Protein AF-0000000079571556 (afdb_homodimer)

Sequence (554 aa):
MAAPRAAAVAEPDAEKRMASETHAAIRELTRHRKQGSAADARVLGGRAALERLLTEDLPDRELRVRKITDLNELGDYIAKVGERAKHEFLSLHSSAVPTREMLQSSAVADLKLLERGVHLRVVYPTSFASIDYVRSYVAEQAQHGATYRFADAVPYRIIVADGTHAIVPIVAAKKALGALVTSEPVLVRPLRHLAHSMLRRGVDHDAIDPANPHNGPTEMELKVIRVMALGLTDDVAAKRLAVSERTFRRYVSSVMERLQAVSRFQAGVRAVERGWLMAAPRAAAVAEPDAEKRMASETHAAIRELTRHRKQGSAADARVLGGRAALERLLTEDLPDRELRVRKITDLNELGDYIAKVGERAKHEFLSLHSSAVPTREMLQSSAVADLKLLERGVHLRVVYPTSFASIDYVRSYVAEQAQHGATYRFADAVPYRIIVADGTHAIVPIVAAKKALGALVTSEPVLVRPLRHLAHSMLRRGVDHDAIDPANPHNGPTEMELKVIRVMALGLTDDVAAKRLAVSERTFRRYVSSVMERLQAVSRFQAGVRAVERGWL

Secondary structure (DSSP, 8-state):
-----------THHHHHHHHHHHHHHHHHHHHHHHHHHHHHHHHHHHHHHHHHT-SS----S--EEEE--HHHHHHHHHHHHHH--SEEEEE--SSPPPHHHHHHHHHHHHHHHHTT-EEEEEEEGGGGG-HHHHHHHHHHHHTT-EEEEES-----EEEETTTEEEEEEEETTEEEEEEEE--HHHHHHHHHHHHHHHHHSEETTTS-TTSTT-PPPHHHHHHHHHHHTT--HHHHHHHTTS-HHHHHHHHHHHHHHTT-SSHHHHHHHHHHTT--/-----------THHHHHHHHHHHHHHHHHHHHHHHHHHHHHHHHHHHHHHHHHT-SS----S--EEEE--HHHHHHHHHHHHHH--SEEEEE--SSPPPHHHHHHHHHHHHHHHHTT-EEEEEEEGGGGG-HHHHHHHHHHHHTT-EEEEES-----EEEETTTEEEEEEEETTEEEEEEEE--HHHHHHHHHHHHHHHHHSEETTTS-TTSTT-PPPHHHHHHHHHHHTT--HHHHHHHTTS-HHHHHHHHHHHHHHTT-SSHHHHHHHHHHTT--

Solvent-accessible surface area (backbone atoms only — not comparable to full-atom values): 28433 Å² total; per-residue (Å²): 138,83,78,82,81,79,78,78,75,79,63,71,64,55,59,53,48,50,48,49,49,45,48,49,46,46,46,50,45,49,47,49,46,53,51,45,47,48,49,48,47,36,36,41,18,46,20,49,49,45,44,62,29,22,65,48,68,87,64,82,84,70,74,48,64,44,72,38,58,50,49,62,60,41,24,50,48,53,50,52,51,53,71,65,42,64,51,29,42,38,35,39,33,33,91,71,78,77,48,73,64,32,50,57,30,43,45,59,58,52,49,55,37,37,74,70,61,23,46,38,36,38,31,37,31,19,71,50,45,54,36,64,70,54,40,53,50,52,53,54,45,37,74,67,63,35,44,48,20,31,21,80,79,36,92,48,47,39,35,33,34,57,68,48,34,28,39,34,54,35,68,40,86,67,4,27,49,27,26,42,36,31,55,39,60,75,58,21,46,58,52,45,49,47,51,49,52,46,45,68,30,22,41,47,64,86,72,55,46,44,92,48,39,64,64,55,71,48,73,67,45,42,51,51,51,53,44,40,53,72,26,51,52,66,63,62,40,11,56,74,70,72,44,51,51,69,58,38,51,51,51,50,52,50,46,26,56,75,59,69,29,80,31,53,27,16,29,20,33,43,33,38,42,58,60,73,89,135,82,78,80,82,79,78,81,73,78,64,69,63,55,61,51,50,50,49,48,50,48,48,49,48,46,47,49,46,48,46,49,46,51,51,44,45,49,48,47,48,33,37,41,21,49,18,48,52,45,44,64,26,21,62,50,72,85,65,81,82,68,73,49,63,45,72,37,57,50,48,63,60,41,20,49,48,54,50,52,49,55,69,66,42,62,54,29,40,39,35,38,33,32,91,71,77,77,49,73,66,30,51,58,26,42,45,60,61,52,49,53,37,37,75,70,61,22,45,40,36,39,31,37,31,18,72,50,44,54,37,65,71,53,40,51,52,51,53,54,44,38,74,67,62,36,44,50,20,32,22,81,81,35,90,48,47,39,36,32,34,54,68,48,35,27,39,34,54,35,68,39,86,68,3,25,45,28,25,42,38,33,55,39,59,76,57,22,47,57,53,45,50,46,52,49,51,47,47,67,31,21,40,47,65,87,71,56,46,45,92,46,39,65,64,55,71,48,72,66,47,42,52,52,51,53,43,39,56,70,26,50,52,65,63,60,42,12,56,74,70,72,45,50,52,68,56,39,52,50,50,50,50,52,46,27,58,74,60,71,29,81,30,53,26,18,29,20,33,43,34,40,43,57,60,74,90

Structure (mmCIF, N/CA/C/O backbone):
data_AF-0000000079571556-model_v1
#
loop_
_entity.id
_entity.type
_entity.pdbx_description
1 polymer 'HTH luxR-type domain-containing protein'
#
loop_
_atom_site.group_PDB
_atom_site.id
_atom_site.type_symbol
_atom_site.label_atom_id
_atom_site.label_alt_id
_atom_site.label_comp_id
_atom_site.label_asym_id
_atom_site.label_entity_id
_atom_site.label_seq_id
_atom_site.pdbx_PDB_ins_code
_atom_site.Cartn_x
_atom_site.Cartn_y
_atom_site.Cartn_z
_atom_site.occupancy
_atom_site.B_iso_or_equiv
_atom_site.auth_seq_id
_atom_site.auth_comp_id
_atom_site.auth_asym_id
_atom_site.auth_atom_id
_atom_site.pdbx_PDB_model_num
ATOM 1 N N . MET A 1 1 ? -42.375 33.625 81.875 1 28.88 1 MET A N 1
ATOM 2 C CA . MET A 1 1 ? -42.406 34.375 80.625 1 28.88 1 MET A CA 1
ATOM 3 C C . MET A 1 1 ? -41.094 34.188 79.875 1 28.88 1 MET A C 1
ATOM 5 O O . MET A 1 1 ? -40.031 34.25 80.438 1 28.88 1 MET A O 1
ATOM 9 N N . ALA A 1 2 ? -41.281 33.75 78.5 1 34 2 ALA A N 1
ATOM 10 C CA . ALA A 1 2 ? -40.5 33.156 77.438 1 34 2 ALA A CA 1
ATOM 11 C C . ALA A 1 2 ? -39.531 34.156 76.812 1 34 2 ALA A C 1
ATOM 13 O O . ALA A 1 2 ? -39.906 35.281 76.5 1 34 2 ALA A O 1
ATOM 14 N N . ALA A 1 3 ? -38.25 34 77.062 1 39.69 3 ALA A N 1
ATOM 15 C CA . ALA A 1 3 ? -37.125 34.844 76.688 1 39.69 3 ALA A CA 1
ATOM 16 C C . ALA A 1 3 ? -37.062 35 75.188 1 39.69 3 ALA A C 1
ATOM 18 O O . ALA A 1 3 ? -37.219 34.031 74.438 1 39.69 3 ALA A O 1
ATOM 19 N N . PRO A 1 4 ? -37.281 36.188 74.625 1 33.31 4 PRO A N 1
ATOM 20 C CA . PRO A 1 4 ? -37.344 36.5 73.188 1 33.31 4 PRO A CA 1
ATOM 21 C C . PRO A 1 4 ? -36.094 36.031 72.438 1 33.31 4 PRO A C 1
ATOM 23 O O . PRO A 1 4 ? -35 36.125 72.938 1 33.31 4 PRO A O 1
ATOM 26 N N . ARG A 1 5 ? -36.25 35.094 71.5 1 34.09 5 ARG A N 1
ATOM 27 C CA . ARG A 1 5 ? -35.281 34.438 70.562 1 34.09 5 ARG A CA 1
ATOM 28 C C . ARG A 1 5 ? -34.656 35.438 69.625 1 34.09 5 ARG A C 1
ATOM 30 O O . ARG A 1 5 ? -35.375 36.125 68.875 1 34.09 5 ARG A O 1
ATOM 37 N N . ALA A 1 6 ? -33.469 35.969 69.938 1 37.44 6 ALA A N 1
ATOM 38 C CA . ALA A 1 6 ? -32.656 36.938 69.188 1 37.44 6 ALA A CA 1
ATOM 39 C C . ALA A 1 6 ? -32.562 36.531 67.75 1 37.44 6 ALA A C 1
ATOM 41 O O . ALA A 1 6 ? -32.344 35.375 67.438 1 37.44 6 ALA A O 1
ATOM 42 N N . ALA A 1 7 ? -33.094 37.25 66.812 1 32.81 7 ALA A N 1
ATOM 43 C CA . ALA A 1 7 ? -33.094 37.25 65.375 1 32.81 7 ALA A CA 1
ATOM 44 C C . ALA A 1 7 ? -31.688 37.188 64.812 1 32.81 7 ALA A C 1
ATOM 46 O O . ALA A 1 7 ? -30.844 38.031 65.125 1 32.81 7 ALA A O 1
ATOM 47 N N . ALA A 1 8 ? -31.188 36 64.5 1 34.09 8 ALA A N 1
ATOM 48 C CA . ALA A 1 8 ? -29.922 35.688 63.812 1 34.09 8 ALA A CA 1
ATOM 49 C C . ALA A 1 8 ? -29.766 36.469 62.531 1 34.09 8 ALA A C 1
ATOM 51 O O . ALA A 1 8 ? -30.562 36.344 61.594 1 34.09 8 ALA A O 1
ATOM 52 N N . VAL A 1 9 ? -29.234 37.656 62.625 1 32.78 9 VAL A N 1
ATOM 53 C CA . VAL A 1 9 ? -28.875 38.531 61.5 1 32.78 9 VAL A CA 1
ATOM 54 C C . VAL A 1 9 ? -28.062 37.75 60.469 1 32.78 9 VAL A C 1
ATOM 56 O O . VAL A 1 9 ? -27.062 37.125 60.812 1 32.78 9 VAL A O 1
ATOM 59 N N . ALA A 1 10 ? -28.719 37.406 59.438 1 38.25 10 ALA A N 1
ATOM 60 C CA . ALA A 1 10 ? -28.234 36.75 58.219 1 38.25 10 ALA A CA 1
ATOM 61 C C . ALA A 1 10 ? -26.984 37.469 57.688 1 38.25 10 ALA A C 1
ATOM 63 O O . ALA A 1 10 ? -27 38.688 57.5 1 38.25 10 ALA A O 1
ATOM 64 N N . GLU A 1 11 ? -25.844 37 58.031 1 41.72 11 GLU A N 1
ATOM 65 C CA . GLU A 1 11 ? -24.516 37.562 57.75 1 41.72 11 GLU A CA 1
ATOM 66 C C . GLU A 1 11 ? -24.344 37.844 56.25 1 41.72 11 GLU A C 1
ATOM 68 O O . GLU A 1 11 ? -24.641 36.969 55.406 1 41.72 11 GLU A O 1
ATOM 73 N N . PRO A 1 12 ? -24.062 39.031 55.844 1 48.22 12 PRO A N 1
ATOM 74 C CA . PRO A 1 12 ? -23.75 39.562 54.5 1 48.22 12 PRO A CA 1
ATOM 75 C C . PRO A 1 12 ? -22.672 38.75 53.781 1 48.22 12 PRO A C 1
ATOM 77 O O . PRO A 1 12 ? -22.562 38.812 52.562 1 48.22 12 PRO A O 1
ATOM 80 N N . ASP A 1 13 ? -22.031 37.906 54.562 1 48.12 13 ASP A N 1
ATOM 81 C CA . ASP A 1 13 ? -20.906 37.219 53.938 1 48.12 13 ASP A CA 1
ATOM 82 C C . ASP A 1 13 ? -21.375 36.094 53.031 1 48.12 13 ASP A C 1
ATOM 84 O O . ASP A 1 13 ? -20.594 35.562 52.25 1 48.12 13 ASP A O 1
ATOM 88 N N . ALA A 1 14 ? -22.625 35.625 53.188 1 52.16 14 ALA A N 1
ATOM 89 C CA . ALA A 1 14 ? -23.078 34.531 52.312 1 52.16 14 ALA A CA 1
ATOM 90 C C . ALA A 1 14 ? -23.359 35.031 50.906 1 52.16 14 ALA A C 1
ATOM 92 O O . ALA A 1 14 ? -23.078 34.344 49.938 1 52.16 14 ALA A O 1
ATOM 93 N N . GLU A 1 15 ? -23.797 36.312 50.906 1 43.84 15 GLU A N 1
ATOM 94 C CA . GLU A 1 15 ? -24.094 36.844 49.594 1 43.84 15 GLU A CA 1
ATOM 95 C C . GLU A 1 15 ? -22.812 37.031 48.781 1 43.84 15 GLU A C 1
ATOM 97 O O . GLU A 1 15 ? -22.797 36.781 47.562 1 43.84 15 GLU A O 1
ATOM 102 N N . LYS A 1 16 ? -21.781 37.375 49.438 1 53.81 16 LYS A N 1
ATOM 103 C CA . LYS A 1 16 ? -20.531 37.562 48.688 1 53.81 16 LYS A CA 1
ATOM 104 C C . LYS A 1 16 ? -19.938 36.219 48.281 1 53.81 16 LYS A C 1
ATOM 106 O O . LYS A 1 16 ? -19.359 36.062 47.188 1 53.81 16 LYS A O 1
ATOM 111 N N . ARG A 1 17 ? -20.141 35.188 49.156 1 53.44 17 ARG A N 1
ATOM 112 C CA . ARG A 1 17 ? -19.641 33.875 48.781 1 53.44 17 ARG A CA 1
ATOM 113 C C . ARG A 1 17 ? -20.438 33.312 47.625 1 53.44 17 ARG A C 1
ATOM 115 O O . ARG A 1 17 ? -19.875 32.688 46.688 1 53.44 17 ARG A O 1
ATOM 122 N N . MET A 1 18 ? -21.75 33.656 47.625 1 48.78 18 MET A N 1
ATOM 123 C CA . MET A 1 18 ? -22.531 33.156 46.5 1 48.78 18 MET A CA 1
ATOM 124 C C . MET A 1 18 ? -22.172 33.906 45.219 1 48.78 18 MET A C 1
ATOM 126 O O . MET A 1 18 ? -22.062 33.281 44.156 1 48.78 18 MET A O 1
ATOM 130 N N . ALA A 1 19 ? -21.844 35.25 45.375 1 50.75 19 ALA A N 1
ATOM 131 C CA . ALA A 1 19 ? -21.422 35.969 44.188 1 50.75 19 ALA A CA 1
ATOM 132 C C . ALA A 1 19 ? -20.047 35.5 43.719 1 50.75 19 ALA A C 1
ATOM 134 O O . ALA A 1 19 ? -19.828 35.344 42.5 1 50.75 19 ALA A O 1
ATOM 135 N N . SER A 1 20 ? -19.188 35.219 44.688 1 52.12 20 SER A N 1
ATOM 136 C CA . SER A 1 20 ? -17.891 34.719 44.281 1 52.12 20 SER A CA 1
ATOM 137 C C . SER A 1 20 ? -18.016 33.312 43.688 1 52.12 20 SER A C 1
ATOM 139 O O . SER A 1 20 ? -17.375 33 42.688 1 52.12 20 SER A O 1
ATOM 141 N N . GLU A 1 21 ? -18.891 32.531 44.312 1 49.78 21 GLU A N 1
ATOM 142 C CA . GLU A 1 21 ? -19.078 31.203 43.75 1 49.78 21 GLU A CA 1
ATOM 143 C C . GLU A 1 21 ? -19.812 31.281 42.406 1 49.78 21 GLU A C 1
ATOM 145 O O . GLU A 1 21 ? -19.516 30.516 41.469 1 49.78 21 GLU A O 1
ATOM 150 N N . THR A 1 22 ? -20.703 32.312 42.281 1 44.66 22 THR A N 1
ATOM 151 C CA . THR A 1 22 ? -21.328 32.469 41 1 44.66 22 THR A CA 1
ATOM 152 C C . THR A 1 22 ? -20.328 33 39.969 1 44.66 22 THR A C 1
ATOM 154 O O . THR A 1 22 ? -20.297 32.531 38.812 1 44.66 22 THR A O 1
ATOM 157 N N . HIS A 1 23 ? -19.469 34 40.438 1 46.69 23 HIS A N 1
ATOM 158 C CA . HIS A 1 23 ? -18.453 34.438 39.5 1 46.69 23 HIS A CA 1
ATOM 159 C C . HIS A 1 23 ? -17.484 33.312 39.156 1 46.69 23 HIS A C 1
ATOM 161 O O . HIS A 1 23 ? -17.047 33.156 38.031 1 46.69 23 HIS A O 1
ATOM 167 N N . ALA A 1 24 ? -17.109 32.5 40.156 1 51.03 24 ALA A N 1
ATOM 168 C CA . ALA A 1 24 ? -16.266 31.344 39.812 1 51.03 24 ALA A CA 1
ATOM 169 C C . ALA A 1 24 ? -17 30.344 38.938 1 51.03 24 ALA A C 1
ATOM 171 O O . ALA A 1 24 ? -16.422 29.781 38 1 51.03 24 ALA A O 1
ATOM 172 N N . ALA A 1 25 ? -18.281 30.172 39.188 1 46.44 25 ALA A N 1
ATOM 173 C CA . ALA A 1 25 ? -19.031 29.281 38.312 1 46.44 25 ALA A CA 1
ATOM 174 C C . ALA A 1 25 ? -19.203 29.891 36.938 1 46.44 25 ALA A C 1
ATOM 176 O O . ALA A 1 25 ? -19.094 29.188 35.906 1 46.44 25 ALA A O 1
ATOM 177 N N . ILE A 1 26 ? -19.453 31.219 36.844 1 46.19 26 ILE A N 1
ATOM 178 C CA . ILE A 1 26 ? -19.531 31.859 35.531 1 46.19 26 ILE A CA 1
ATOM 179 C C . ILE A 1 26 ? -18.156 31.828 34.875 1 46.19 26 ILE A C 1
ATOM 181 O O . ILE A 1 26 ? -18.047 31.531 33.688 1 46.19 26 ILE A O 1
ATOM 185 N N . ARG A 1 27 ? -17.094 32.094 35.75 1 44.78 27 ARG A N 1
ATOM 186 C CA . ARG A 1 27 ? -15.781 31.969 35.125 1 44.78 27 ARG A CA 1
ATOM 187 C C . ARG A 1 27 ? -15.531 30.531 34.688 1 44.78 27 ARG A C 1
ATOM 189 O O . ARG A 1 27 ? -14.945 30.297 33.625 1 44.78 27 ARG A O 1
ATOM 196 N N . GLU A 1 28 ? -15.953 29.609 35.531 1 46.34 28 GLU A N 1
ATOM 197 C CA . GLU A 1 28 ? -15.812 28.219 35.094 1 46.34 28 GLU A CA 1
ATOM 198 C C . GLU A 1 28 ? -16.734 27.922 33.906 1 46.34 28 GLU A C 1
ATOM 200 O O . GLU A 1 28 ? -16.328 27.219 32.969 1 46.34 28 GLU A O 1
ATOM 205 N N . LEU A 1 29 ? -17.938 28.484 33.875 1 42.47 29 LEU A N 1
ATOM 206 C CA . LEU A 1 29 ? -18.797 28.328 32.719 1 42.47 29 LEU A CA 1
ATOM 207 C C . LEU A 1 29 ? -18.266 29.109 31.516 1 42.47 29 LEU A C 1
ATOM 209 O O . LEU A 1 29 ? -18.297 28.625 30.375 1 42.47 29 LEU A O 1
ATOM 213 N N . THR A 1 30 ? -17.766 30.391 31.781 1 42.97 30 THR A N 1
ATOM 214 C CA . THR A 1 30 ? -17.109 31.109 30.688 1 42.97 30 THR A CA 1
ATOM 215 C C . THR A 1 30 ? -15.836 30.391 30.25 1 42.97 30 THR A C 1
ATOM 217 O O . THR A 1 30 ? -15.508 30.359 29.062 1 42.97 30 THR A O 1
ATOM 220 N N . ARG A 1 31 ? -15.109 29.812 31.172 1 41.75 31 ARG A N 1
ATOM 221 C CA . ARG A 1 31 ? -13.984 28.969 30.781 1 41.75 31 ARG A CA 1
ATOM 222 C C . ARG A 1 31 ? -14.461 27.719 30.047 1 41.75 31 ARG A C 1
ATOM 224 O O . ARG A 1 31 ? -13.859 27.297 29.047 1 41.75 31 ARG A O 1
ATOM 231 N N . HIS A 1 32 ? -15.492 27.094 30.469 1 41.41 32 HIS A N 1
ATOM 232 C CA . HIS A 1 32 ? -16.078 26 29.719 1 41.41 32 HIS A CA 1
ATOM 233 C C . HIS A 1 32 ? -16.625 26.484 28.375 1 41.41 32 HIS A C 1
ATOM 235 O O . HIS A 1 32 ? -16.484 25.797 27.359 1 41.41 32 HIS A O 1
ATOM 241 N N . ARG A 1 33 ? -17.312 27.641 28.312 1 40.22 33 ARG A N 1
ATOM 242 C CA . ARG A 1 33 ? -17.75 28.188 27.031 1 40.22 33 ARG A CA 1
ATOM 243 C C . ARG A 1 33 ? -16.547 28.609 26.172 1 40.22 33 ARG A C 1
ATOM 245 O O . ARG A 1 33 ? -16.547 28.406 24.969 1 40.22 33 ARG A O 1
ATOM 252 N N . LYS A 1 34 ? -15.469 29.312 26.641 1 42.22 34 LYS A N 1
ATOM 253 C CA . LYS A 1 34 ? -14.258 29.578 25.859 1 42.22 34 LYS A CA 1
ATOM 254 C C . LYS A 1 34 ? -13.555 28.266 25.484 1 42.22 34 LYS A C 1
ATOM 256 O O . LYS A 1 34 ? -12.914 28.172 24.438 1 42.22 34 LYS A O 1
ATOM 261 N N . GLN A 1 35 ? -13.562 27.281 26.359 1 40.19 35 GLN A N 1
ATOM 262 C CA . GLN A 1 35 ? -13.109 25.953 25.953 1 40.19 35 GLN A CA 1
ATOM 263 C C . GLN A 1 35 ? -14.055 25.344 24.922 1 40.19 35 GLN A C 1
ATOM 265 O O . GLN A 1 35 ? -13.617 24.625 24.031 1 40.19 35 GLN A O 1
ATOM 270 N N . GLY A 1 36 ? -15.352 25.547 24.984 1 40.97 36 GLY A N 1
ATOM 271 C CA . GLY A 1 36 ? -16.297 25.219 23.922 1 40.97 36 GLY A CA 1
ATOM 272 C C . GLY A 1 36 ? -16.047 25.984 22.641 1 40.97 36 GLY A C 1
ATOM 273 O O . GLY A 1 36 ? -16.156 25.422 21.547 1 40.97 36 GLY A O 1
ATOM 274 N N . SER A 1 37 ? -15.836 27.359 22.719 1 42.66 37 SER A N 1
ATOM 275 C CA . SER A 1 37 ? -15.523 28.156 21.531 1 42.66 37 SER A CA 1
ATOM 276 C C . SER A 1 37 ? -14.234 27.672 20.875 1 42.66 37 SER A C 1
ATOM 278 O O . SER A 1 37 ? -14.141 27.625 19.656 1 42.66 37 SER A O 1
ATOM 280 N N . ALA A 1 38 ? -13.227 27.359 21.719 1 37.88 38 ALA A N 1
ATOM 281 C CA . ALA A 1 38 ? -12.016 26.812 21.125 1 37.88 38 ALA A CA 1
ATOM 282 C C . ALA A 1 38 ? -12.273 25.422 20.547 1 37.88 38 ALA A C 1
ATOM 284 O O . ALA A 1 38 ? -11.695 25.047 19.516 1 37.88 38 ALA A O 1
ATOM 285 N N . ALA A 1 39 ? -13.094 24.641 21.203 1 38.16 39 ALA A N 1
ATOM 286 C CA . ALA A 1 39 ? -13.586 23.422 20.547 1 38.16 39 ALA A CA 1
ATOM 287 C C . ALA A 1 39 ? -14.32 23.75 19.266 1 38.16 39 ALA A C 1
ATOM 289 O O . ALA A 1 39 ? -14.156 23.078 18.25 1 38.16 39 ALA A O 1
ATOM 290 N N . ASP A 1 40 ? -15.195 24.797 19.281 1 39.44 40 ASP A N 1
ATOM 291 C CA . ASP A 1 40 ? -15.859 25.281 18.078 1 39.44 40 ASP A CA 1
ATOM 292 C C . ASP A 1 40 ? -14.844 25.781 17.062 1 39.44 40 ASP A C 1
ATOM 294 O O . ASP A 1 40 ? -14.977 25.516 15.859 1 39.44 40 ASP A O 1
ATOM 298 N N . ALA A 1 41 ? -13.852 26.594 17.469 1 38.06 41 ALA A N 1
ATOM 299 C CA . ALA A 1 41 ? -12.836 27.047 16.516 1 38.06 41 ALA A CA 1
ATOM 300 C C . ALA A 1 41 ? -12.023 25.875 15.992 1 38.06 41 ALA A C 1
ATOM 302 O O . ALA A 1 41 ? -11.609 25.859 14.828 1 38.06 41 ALA A O 1
ATOM 303 N N . ARG A 1 42 ? -11.805 24.875 16.859 1 36.22 42 ARG A N 1
ATOM 304 C CA . ARG A 1 42 ? -11.094 23.656 16.469 1 36.22 42 ARG A CA 1
ATOM 305 C C . ARG A 1 42 ? -11.883 22.859 15.445 1 36.22 42 ARG A C 1
ATOM 307 O O . ARG A 1 42 ? -11.312 22.312 14.5 1 36.22 42 ARG A O 1
ATOM 314 N N . VAL A 1 43 ? -13.211 22.688 15.672 1 36.97 43 VAL A N 1
ATOM 315 C CA . VAL A 1 43 ? -14.133 22.125 14.688 1 36.97 43 VAL A CA 1
ATOM 316 C C . VAL A 1 43 ? -14.133 22.984 13.422 1 36.97 43 VAL A C 1
ATOM 318 O O . VAL A 1 43 ? -14.086 22.453 12.312 1 36.97 43 VAL A O 1
ATOM 321 N N . LEU A 1 44 ? -14 24.328 13.523 1 38.47 44 LEU A N 1
ATOM 322 C CA . LEU A 1 44 ? -14 25.203 12.359 1 38.47 44 LEU A CA 1
ATOM 323 C C . LEU A 1 44 ? -12.703 25.062 11.57 1 38.47 44 LEU A C 1
ATOM 325 O O . LEU A 1 44 ? -12.719 25.094 10.336 1 38.47 44 LEU A O 1
ATOM 329 N N . GLY A 1 45 ? -11.57 24.984 12.266 1 35.94 45 GLY A N 1
ATOM 330 C CA . GLY A 1 45 ? -10.352 24.766 11.5 1 35.94 45 GLY A CA 1
ATOM 331 C C . GLY A 1 45 ? -10.32 23.406 10.812 1 35.94 45 GLY A C 1
ATOM 332 O O . GLY A 1 45 ? -9.852 23.297 9.672 1 35.94 45 GLY A O 1
ATOM 333 N N . GLY A 1 46 ? -10.656 22.281 11.438 1 36.28 46 GLY A N 1
ATOM 334 C CA . GLY A 1 46 ? -10.883 21.031 10.727 1 36.28 46 GLY A CA 1
ATOM 335 C C . GLY A 1 46 ? -11.883 21.156 9.594 1 36.28 46 GLY A C 1
ATOM 336 O O . GLY A 1 46 ? -11.68 20.609 8.508 1 36.28 46 GLY A O 1
ATOM 337 N N . ARG A 1 47 ? -12.984 22.016 9.914 1 33.66 47 ARG A N 1
ATOM 338 C CA . ARG A 1 47 ? -14 22.344 8.922 1 33.66 47 ARG A CA 1
ATOM 339 C C . ARG A 1 47 ? -13.43 23.234 7.82 1 33.66 47 ARG A C 1
ATOM 341 O O . ARG A 1 47 ? -13.719 23.031 6.637 1 33.66 47 ARG A O 1
ATOM 348 N N . ALA A 1 48 ? -12.727 24.281 8.18 1 35.09 48 ALA A N 1
ATOM 349 C CA . ALA A 1 48 ? -12.242 25.156 7.109 1 35.09 48 ALA A CA 1
ATOM 350 C C . ALA A 1 48 ? -11.383 24.375 6.113 1 35.09 48 ALA A C 1
ATOM 352 O O . ALA A 1 48 ? -11.5 24.578 4.902 1 35.09 48 ALA A O 1
ATOM 353 N N . ALA A 1 49 ? -10.461 23.547 6.523 1 35.03 49 ALA A N 1
ATOM 354 C CA . ALA A 1 49 ? -9.594 22.797 5.621 1 35.03 49 ALA A CA 1
ATOM 355 C C . ALA A 1 49 ? -10.391 21.781 4.809 1 35.03 49 ALA A C 1
ATOM 357 O O . ALA A 1 49 ? -10.18 21.625 3.605 1 35.03 49 ALA A O 1
ATOM 358 N N . LEU A 1 50 ? -11.312 21.078 5.469 1 36.12 50 LEU A N 1
ATOM 359 C CA . LEU A 1 50 ? -12.234 20.266 4.676 1 36.12 50 LEU A CA 1
ATOM 360 C C . LEU A 1 50 ? -13.031 21.141 3.713 1 36.12 50 LEU A C 1
ATOM 362 O O . LEU A 1 50 ? -13.289 20.734 2.576 1 36.12 50 LEU A O 1
ATOM 366 N N . GLU A 1 51 ? -13.414 22.375 4.086 1 33.72 51 GLU A N 1
ATOM 367 C CA . GLU A 1 51 ? -14.234 23.266 3.283 1 33.72 51 GLU A CA 1
ATOM 368 C C . GLU A 1 51 ? -13.523 23.656 1.988 1 33.72 51 GLU A C 1
ATOM 370 O O . GLU A 1 51 ? -14.164 23.797 0.944 1 33.72 51 GLU A O 1
ATOM 375 N N . ARG A 1 52 ? -12.273 24.062 2.1 1 34.78 52 ARG A N 1
ATOM 376 C CA . ARG A 1 52 ? -11.648 24.484 0.848 1 34.78 52 ARG A CA 1
ATOM 377 C C . ARG A 1 52 ? -11.578 23.328 -0.143 1 34.78 52 ARG A C 1
ATOM 379 O O . ARG A 1 52 ? -11.523 23.531 -1.355 1 34.78 52 ARG A O 1
ATOM 386 N N . LEU A 1 53 ? -11.352 22.188 0.367 1 35.28 53 LEU A N 1
ATOM 387 C CA . LEU A 1 53 ? -11.344 21.016 -0.491 1 35.28 53 LEU A CA 1
ATOM 388 C C . LEU A 1 53 ? -12.695 20.828 -1.167 1 35.28 53 LEU A C 1
ATOM 390 O O . LEU A 1 53 ? -12.773 20.266 -2.268 1 35.28 53 LEU A O 1
ATOM 394 N N . LEU A 1 54 ? -13.781 21.375 -0.482 1 31.75 54 LEU A N 1
ATOM 395 C CA . LEU A 1 54 ? -15.18 21.062 -0.756 1 31.75 54 LEU A CA 1
ATOM 396 C C . LEU A 1 54 ? -15.703 21.875 -1.94 1 31.75 54 LEU A C 1
ATOM 398 O O . LEU A 1 54 ? -16.891 21.828 -2.246 1 31.75 54 LEU A O 1
ATOM 402 N N . THR A 1 55 ? -15.094 22.812 -2.434 1 29.66 55 THR A N 1
ATOM 403 C CA . THR A 1 55 ? -16.031 23.672 -3.156 1 29.66 55 THR A CA 1
ATOM 404 C C . THR A 1 55 ? -16.547 22.969 -4.406 1 29.66 55 THR A C 1
ATOM 406 O O . THR A 1 55 ? -17.547 23.391 -4.984 1 29.66 55 THR A O 1
ATOM 409 N N . GLU A 1 56 ? -15.781 22.234 -5.285 1 30.2 56 GLU A N 1
ATOM 410 C CA . GLU A 1 56 ? -16.547 22.188 -6.535 1 30.2 56 GLU A CA 1
ATOM 411 C C . GLU A 1 56 ? -17.719 21.219 -6.434 1 30.2 56 GLU A C 1
ATOM 413 O O . GLU A 1 56 ? -17.969 20.656 -5.367 1 30.2 56 GLU A O 1
ATOM 418 N N . ASP A 1 57 ? -17.828 20.219 -7.625 1 34.41 57 ASP A N 1
ATOM 419 C CA . ASP A 1 57 ? -19.031 19.594 -8.172 1 34.41 57 ASP A CA 1
ATOM 420 C C . ASP A 1 57 ? -19.609 18.578 -7.195 1 34.41 57 ASP A C 1
ATOM 422 O O . ASP A 1 57 ? -18.875 17.938 -6.449 1 34.41 57 ASP A O 1
ATOM 426 N N . LEU A 1 58 ? -20.906 18.641 -6.836 1 39.06 58 LEU A N 1
ATOM 427 C CA . LEU A 1 58 ? -21.828 17.938 -5.953 1 39.06 58 LEU A CA 1
ATOM 428 C C . LEU A 1 58 ? -21.719 16.422 -6.156 1 39.06 58 LEU A C 1
ATOM 430 O O . LEU A 1 58 ? -22 15.922 -7.246 1 39.06 58 LEU A O 1
ATOM 434 N N . PRO A 1 59 ? -20.688 15.625 -5.559 1 45 59 PRO A N 1
ATOM 435 C CA . PRO A 1 59 ? -20.516 14.18 -5.754 1 45 59 PRO A CA 1
ATOM 436 C C . PRO A 1 59 ? -21.766 13.391 -5.418 1 45 59 PRO A C 1
ATOM 438 O O . PRO A 1 59 ? -22.609 13.852 -4.641 1 45 59 PRO A O 1
ATOM 441 N N . ASP A 1 60 ? -22.172 12.398 -6.277 1 52.69 60 ASP A N 1
ATOM 442 C CA . ASP A 1 60 ? -23.109 11.305 -6.086 1 52.69 60 ASP A CA 1
ATOM 443 C C . ASP A 1 60 ? -23.109 10.82 -4.637 1 52.69 60 ASP A C 1
ATOM 445 O O . ASP A 1 60 ? -22.047 10.57 -4.062 1 52.69 60 ASP A O 1
ATOM 449 N N . ARG A 1 61 ? -24.156 11.195 -3.869 1 61.44 61 ARG A N 1
ATOM 450 C CA . ARG A 1 61 ? -24.391 10.984 -2.443 1 61.44 61 ARG A CA 1
ATOM 451 C C . ARG A 1 61 ? -24.438 9.5 -2.111 1 61.44 61 ARG A C 1
ATOM 453 O O . ARG A 1 61 ? -24.359 9.117 -0.943 1 61.44 61 ARG A O 1
ATOM 460 N N . GLU A 1 62 ? -24.594 8.695 -3.156 1 78.31 62 GLU A N 1
ATOM 461 C CA . GLU A 1 62 ? -24.859 7.309 -2.789 1 78.31 62 GLU A CA 1
ATOM 462 C C . GLU A 1 62 ? -23.562 6.566 -2.471 1 78.31 62 GLU A C 1
ATOM 464 O O . GLU A 1 62 ? -22.562 6.703 -3.191 1 78.31 62 GLU A O 1
ATOM 469 N N . LEU A 1 63 ? -23.578 5.945 -1.204 1 84.19 63 LEU A N 1
ATOM 470 C CA . LEU A 1 63 ? -22.469 5.09 -0.794 1 84.19 63 LEU A CA 1
ATOM 471 C C . LEU A 1 63 ? -22.391 3.842 -1.671 1 84.19 63 LEU A C 1
ATOM 473 O O . LEU A 1 63 ? -23.359 3.07 -1.743 1 84.19 63 LEU A O 1
ATOM 477 N N . ARG A 1 64 ? -21.422 3.73 -2.408 1 90.94 64 ARG A N 1
ATOM 478 C CA . ARG A 1 64 ? -21.234 2.58 -3.285 1 90.94 64 ARG A CA 1
ATOM 479 C C . ARG A 1 64 ? -20.375 1.514 -2.609 1 90.94 64 ARG A C 1
ATOM 481 O O . ARG A 1 64 ? -19.391 1.041 -3.186 1 90.94 64 ARG A O 1
ATOM 488 N N . VAL A 1 65 ? -20.672 1.129 -1.405 1 93.69 65 VAL A N 1
ATOM 489 C CA . VAL A 1 65 ? -20.094 0.035 -0.634 1 93.69 65 VAL A CA 1
ATOM 490 C C . VAL A 1 65 ? -21.203 -0.879 -0.115 1 93.69 65 VAL A C 1
ATOM 492 O O . VAL A 1 65 ? -22.219 -0.405 0.396 1 93.69 65 VAL A O 1
ATOM 495 N N . ARG A 1 66 ? -21.031 -2.162 -0.341 1 92.5 66 ARG A N 1
ATOM 496 C CA . ARG A 1 66 ? -22 -3.146 0.135 1 92.5 66 ARG A CA 1
ATOM 497 C C . ARG A 1 66 ? -21.297 -4.34 0.774 1 92.5 66 ARG A C 1
ATOM 499 O O . ARG A 1 66 ? -20.188 -4.691 0.385 1 92.5 66 ARG A O 1
ATOM 506 N N . LYS A 1 67 ? -22 -4.797 1.746 1 91.44 67 LYS A N 1
ATOM 507 C CA . LYS A 1 67 ? -21.547 -6.051 2.352 1 91.44 67 LYS A CA 1
ATOM 508 C C . LYS A 1 67 ? -22.375 -7.23 1.839 1 91.44 67 LYS A C 1
ATOM 510 O O . LYS A 1 67 ? -23.609 -7.211 1.906 1 91.44 67 LYS A O 1
ATOM 515 N N . ILE A 1 68 ? -21.719 -8.195 1.243 1 89.25 68 ILE A N 1
ATOM 516 C CA . ILE A 1 68 ? -22.375 -9.422 0.787 1 89.25 68 ILE A CA 1
ATOM 517 C C . ILE A 1 68 ? -21.984 -10.586 1.694 1 89.25 68 ILE A C 1
ATOM 519 O O . ILE A 1 68 ? -20.812 -10.953 1.768 1 89.25 68 ILE A O 1
ATOM 523 N N . THR A 1 69 ? -22.969 -11.094 2.354 1 86.44 69 THR A N 1
ATOM 524 C CA . THR A 1 69 ? -22.656 -12.148 3.309 1 86.44 69 THR A CA 1
ATOM 525 C C . THR A 1 69 ? -23.047 -13.516 2.742 1 86.44 69 THR A C 1
ATOM 527 O O . THR A 1 69 ? -22.547 -14.547 3.211 1 86.44 69 THR A O 1
ATOM 530 N N . ASP A 1 70 ? -23.984 -13.523 1.773 1 83.5 70 ASP A N 1
ATOM 531 C CA . ASP A 1 70 ? -24.312 -14.773 1.098 1 83.5 70 ASP A CA 1
ATOM 532 C C . ASP A 1 70 ? -23.25 -15.164 0.088 1 83.5 70 ASP A C 1
ATOM 534 O O . ASP A 1 70 ? -22.984 -14.43 -0.864 1 83.5 70 ASP A O 1
ATOM 538 N N . LEU A 1 71 ? -22.688 -16.234 0.296 1 82.56 71 LEU A N 1
ATOM 539 C CA . LEU A 1 71 ? -21.531 -16.656 -0.489 1 82.56 71 LEU A CA 1
ATOM 540 C C . LEU A 1 71 ? -21.922 -16.922 -1.937 1 82.56 71 LEU A C 1
ATOM 542 O O . LEU A 1 71 ? -21.125 -16.734 -2.852 1 82.56 71 LEU A O 1
ATOM 546 N N . ASN A 1 72 ? -23.141 -17.391 -2.195 1 82.19 72 ASN A N 1
ATOM 547 C CA . ASN A 1 72 ? -23.609 -17.578 -3.564 1 82.19 72 ASN A CA 1
ATOM 548 C C . ASN A 1 72 ? -23.75 -16.234 -4.285 1 82.19 72 ASN A C 1
ATOM 550 O O . ASN A 1 72 ? -23.328 -16.094 -5.438 1 82.19 72 ASN A O 1
ATOM 554 N N . GLU A 1 73 ? -24.359 -15.359 -3.537 1 86.44 73 GLU A N 1
ATOM 555 C CA . GLU A 1 73 ? -24.453 -14.008 -4.09 1 86.44 73 GLU A CA 1
ATOM 556 C C . GLU A 1 73 ? -23.078 -13.414 -4.367 1 86.44 73 GLU A C 1
ATOM 558 O O . GLU A 1 73 ? -22.875 -12.742 -5.379 1 86.44 73 GLU A O 1
ATOM 563 N N . LEU A 1 74 ? -22.188 -13.641 -3.48 1 88.06 74 LEU A N 1
ATOM 564 C CA . LEU A 1 74 ? -20.828 -13.133 -3.645 1 88.06 74 LEU A CA 1
ATOM 565 C C . LEU A 1 74 ? -20.156 -13.742 -4.875 1 88.06 74 LEU A C 1
ATOM 567 O O . LEU A 1 74 ? -19.531 -13.039 -5.66 1 88.06 74 LEU A O 1
ATOM 571 N N . GLY A 1 75 ? -20.281 -14.992 -5.016 1 87.06 75 GLY A N 1
ATOM 572 C CA . GLY A 1 75 ? -19.766 -15.656 -6.211 1 87.06 75 GLY A CA 1
ATOM 573 C C . GLY A 1 75 ? -20.312 -15.062 -7.496 1 87.06 75 GLY A C 1
ATOM 574 O O . GLY A 1 75 ? -19.562 -14.828 -8.445 1 87.06 75 GLY A O 1
ATOM 575 N N . ASP A 1 76 ? -21.641 -14.836 -7.488 1 85.81 76 ASP A N 1
ATOM 576 C CA . ASP A 1 76 ? -22.297 -14.234 -8.648 1 85.81 76 ASP A CA 1
ATOM 577 C C . ASP A 1 76 ? -21.734 -12.844 -8.93 1 85.81 76 ASP A C 1
ATOM 579 O O . ASP A 1 76 ? -21.516 -12.469 -10.086 1 85.81 76 ASP A O 1
ATOM 583 N N . TYR A 1 77 ? -21.594 -12.219 -7.852 1 91.88 77 TYR A N 1
ATOM 584 C CA . TYR A 1 77 ? -21.062 -10.867 -7.996 1 91.88 77 TYR A CA 1
ATOM 585 C C . TYR A 1 77 ? -19.656 -10.891 -8.586 1 91.88 77 TYR A C 1
ATOM 587 O O . TYR A 1 77 ? -19.344 -10.133 -9.508 1 91.88 77 TYR A O 1
ATOM 595 N N . ILE A 1 78 ? -18.75 -11.703 -8.117 1 91.06 78 ILE A N 1
ATOM 596 C CA . ILE A 1 78 ? -17.375 -11.82 -8.602 1 91.06 78 ILE A CA 1
ATOM 597 C C . ILE A 1 78 ? -17.391 -12.195 -10.086 1 91.06 78 ILE A C 1
ATOM 599 O O . ILE A 1 78 ? -16.641 -11.617 -10.875 1 91.06 78 ILE A O 1
ATOM 603 N N . ALA A 1 79 ? -18.266 -13.125 -10.414 1 88.12 79 ALA A N 1
ATOM 604 C CA . ALA A 1 79 ? -18.375 -13.547 -11.812 1 88.12 79 ALA A CA 1
ATOM 605 C C . ALA A 1 79 ? -18.781 -12.375 -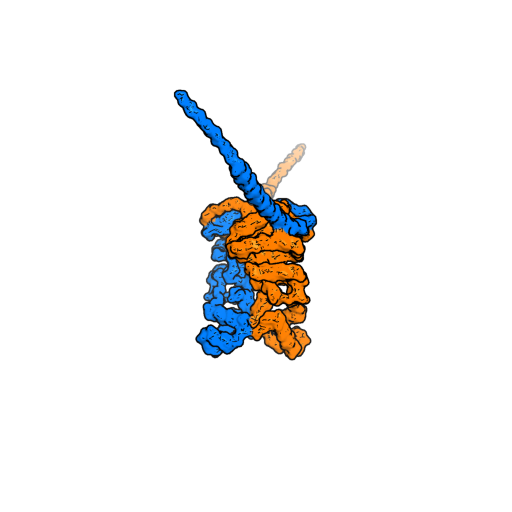12.703 1 88.12 79 ALA A C 1
ATOM 607 O O . ALA A 1 79 ? -18.203 -12.18 -13.773 1 88.12 79 ALA A O 1
ATOM 608 N N . LYS A 1 80 ? -19.75 -11.625 -12.273 1 91.56 80 LYS A N 1
ATOM 609 C CA . LYS A 1 80 ? -20.234 -10.477 -13.039 1 91.56 80 LYS A CA 1
ATOM 610 C C . LYS A 1 80 ? -19.141 -9.438 -13.227 1 91.56 80 LYS A C 1
ATOM 612 O O . LYS A 1 80 ? -18.953 -8.906 -14.328 1 91.56 80 LYS A O 1
ATOM 617 N N . VAL A 1 81 ? -18.422 -9.188 -12.188 1 93.06 81 VAL A N 1
ATOM 618 C CA . VAL A 1 81 ? -17.312 -8.234 -12.242 1 93.06 81 VAL A CA 1
ATOM 619 C C . VAL A 1 81 ? -16.234 -8.734 -13.203 1 93.06 81 VAL A C 1
ATOM 621 O O . VAL A 1 81 ? -15.703 -7.965 -14 1 93.06 81 VAL A O 1
ATOM 624 N N . GLY A 1 82 ? -15.945 -9.961 -13.117 1 92.5 82 GLY A N 1
ATOM 625 C CA . GLY A 1 82 ? -14.992 -10.57 -14.039 1 92.5 82 GLY A CA 1
ATOM 626 C C . GLY A 1 82 ? -15.43 -10.492 -15.484 1 92.5 82 GLY A C 1
ATOM 627 O O . GLY A 1 82 ? -14.625 -10.18 -16.375 1 92.5 82 GLY A O 1
ATOM 628 N N . GLU A 1 83 ? -16.672 -10.742 -15.703 1 90.62 83 GLU A N 1
ATOM 629 C CA . GLU A 1 83 ? -17.219 -10.727 -17.062 1 90.62 83 GLU A CA 1
ATOM 630 C C . GLU A 1 83 ? -17.156 -9.32 -17.656 1 90.62 83 GLU A C 1
ATOM 632 O O . GLU A 1 83 ? -16.984 -9.164 -18.859 1 90.62 83 GLU A O 1
ATOM 637 N N . ARG A 1 84 ? -17.219 -8.383 -16.859 1 94.06 84 ARG A N 1
ATOM 638 C CA . ARG A 1 84 ? -17.297 -7 -17.328 1 94.06 84 ARG A CA 1
ATOM 639 C C . ARG A 1 84 ? -15.906 -6.383 -17.453 1 94.06 84 ARG A C 1
ATOM 641 O O . ARG A 1 84 ? -15.734 -5.344 -18.078 1 94.06 84 ARG A O 1
ATOM 648 N N . ALA A 1 85 ? -14.992 -7.016 -16.75 1 95.62 85 ALA A N 1
ATOM 649 C CA . ALA A 1 85 ? -13.633 -6.469 -16.766 1 95.62 85 ALA A CA 1
ATOM 650 C C . ALA A 1 85 ? -13.094 -6.391 -18.203 1 95.62 85 ALA A C 1
ATOM 652 O O . ALA A 1 85 ? -13.289 -7.309 -19 1 95.62 85 ALA A O 1
ATOM 653 N N . LYS A 1 86 ? -12.336 -5.277 -18.516 1 96 86 LYS A N 1
ATOM 654 C CA . LYS A 1 86 ? -11.852 -5.066 -19.875 1 96 86 LYS A CA 1
ATOM 655 C C . LYS A 1 86 ? -10.328 -4.945 -19.906 1 96 86 LYS A C 1
ATOM 657 O O . LYS A 1 86 ? -9.695 -5.211 -20.922 1 96 86 LYS A O 1
ATOM 662 N N . HIS A 1 87 ? -9.734 -4.543 -18.844 1 96.25 87 HIS A N 1
ATOM 663 C CA . HIS A 1 87 ? -8.32 -4.211 -18.922 1 96.25 87 HIS A CA 1
ATOM 664 C C . HIS A 1 87 ? -7.508 -5.059 -17.938 1 96.25 87 HIS A C 1
ATOM 666 O O . HIS A 1 87 ? -6.504 -5.664 -18.312 1 96.25 87 HIS A O 1
ATOM 672 N N . GLU A 1 88 ? -7.945 -5.066 -16.719 1 97.62 88 GLU A N 1
ATOM 673 C CA . GLU A 1 88 ? -7.137 -5.723 -15.695 1 97.62 88 GLU A CA 1
ATOM 674 C C . GLU A 1 88 ? -8.023 -6.387 -14.641 1 97.62 88 GLU A C 1
ATOM 676 O O . GLU A 1 88 ? -9.031 -5.82 -14.227 1 97.62 88 GLU A O 1
ATOM 681 N N . PHE A 1 89 ? -7.715 -7.535 -14.227 1 97 89 PHE A N 1
ATOM 682 C CA . PHE A 1 89 ? -8.266 -8.258 -13.086 1 97 89 PHE A CA 1
ATOM 683 C C . PHE A 1 89 ? -7.16 -8.68 -12.125 1 97 89 PHE A C 1
ATOM 685 O O . PHE A 1 89 ? -6.395 -9.602 -12.422 1 97 89 PHE A O 1
ATOM 692 N N . LEU A 1 90 ? -7.043 -8.016 -10.984 1 96.94 90 LEU A N 1
ATOM 693 C CA . LEU A 1 90 ? -5.965 -8.164 -10.016 1 96.94 90 LEU A CA 1
ATOM 694 C C . LEU A 1 90 ? -6.465 -8.867 -8.758 1 96.94 90 LEU A C 1
ATOM 696 O O . LEU A 1 90 ? -7.516 -8.516 -8.219 1 96.94 90 LEU A O 1
ATOM 700 N N . SER A 1 91 ? -5.734 -9.906 -8.305 1 94.12 91 SER A N 1
ATOM 701 C CA . SER A 1 91 ? -6.152 -10.672 -7.137 1 94.12 91 SER A CA 1
ATOM 702 C C . SER A 1 91 ? -4.98 -10.938 -6.199 1 94.12 91 SER A C 1
ATOM 704 O O . SER A 1 91 ? -3.949 -11.461 -6.625 1 94.12 91 SER A O 1
ATOM 706 N N . LEU A 1 92 ? -5.16 -10.523 -5.031 1 93.25 92 LEU A N 1
ATOM 707 C CA . LEU A 1 92 ? -4.262 -10.914 -3.951 1 93.25 92 LEU A CA 1
ATOM 708 C C . LEU A 1 92 ? -4.836 -12.078 -3.158 1 93.25 92 LEU A C 1
ATOM 710 O O . LEU A 1 92 ? -6.027 -12.094 -2.84 1 93.25 92 LEU A O 1
ATOM 714 N N . HIS A 1 93 ? -3.982 -12.992 -2.93 1 88.06 93 HIS A N 1
ATOM 715 C CA . HIS A 1 93 ? -4.383 -14.117 -2.096 1 88.06 93 HIS A CA 1
ATOM 716 C C . HIS A 1 93 ? -3.654 -14.094 -0.755 1 88.06 93 HIS A C 1
ATOM 718 O O . HIS A 1 93 ? -2.498 -13.672 -0.679 1 88.06 93 HIS A O 1
ATOM 724 N N . SER A 1 94 ? -4.41 -14.453 0.195 1 78.44 94 SER A N 1
ATOM 725 C CA . SER A 1 94 ? -3.803 -14.484 1.521 1 78.44 94 SER A CA 1
ATOM 726 C C . SER A 1 94 ? -3.477 -15.914 1.944 1 78.44 94 SER A C 1
ATOM 728 O O . SER A 1 94 ? -3.467 -16.828 1.114 1 78.44 94 SER A O 1
ATOM 730 N N . SER A 1 95 ? -3.393 -16.25 3.111 1 65.56 95 SER A N 1
ATOM 731 C CA . SER A 1 95 ? -2.691 -17.391 3.68 1 65.56 95 SER A CA 1
ATOM 732 C C . SER A 1 95 ? -3.49 -18.688 3.486 1 65.56 95 SER A C 1
ATOM 734 O O . SER A 1 95 ? -2.951 -19.781 3.637 1 65.56 95 SER A O 1
ATOM 736 N N . ALA A 1 96 ? -4.656 -18.609 3.047 1 72.94 96 ALA A N 1
ATOM 737 C CA . ALA A 1 96 ? -5.32 -19.891 2.83 1 72.94 96 ALA A CA 1
ATOM 738 C C . ALA A 1 96 ? -5.023 -20.438 1.434 1 72.94 96 ALA A C 1
ATOM 740 O O . ALA A 1 96 ? -5.266 -19.75 0.434 1 72.94 96 ALA A O 1
ATOM 741 N N . VAL A 1 97 ? -4.496 -21.672 1.39 1 80.62 97 VAL A N 1
ATOM 742 C CA . VAL A 1 97 ? -4.172 -22.328 0.123 1 80.62 97 VAL A CA 1
ATOM 743 C C . VAL A 1 97 ? -5.453 -22.734 -0.592 1 80.62 97 VAL A C 1
ATOM 745 O O . VAL A 1 97 ? -6.312 -23.406 -0.004 1 80.62 97 VAL A O 1
ATOM 748 N N . PRO A 1 98 ? -5.582 -22.328 -1.774 1 83.75 98 PRO A N 1
ATOM 749 C CA . PRO A 1 98 ? -6.75 -22.812 -2.51 1 83.75 98 PRO A CA 1
ATOM 750 C C . PRO A 1 98 ? -6.699 -24.328 -2.762 1 83.75 98 PRO A C 1
ATOM 752 O O . PRO A 1 98 ? -5.629 -24.875 -3.02 1 83.75 98 PRO A O 1
ATOM 755 N N . THR A 1 99 ? -7.836 -24.953 -2.67 1 83.88 99 THR A N 1
ATOM 756 C CA . THR A 1 99 ? -7.914 -26.375 -2.979 1 83.88 99 THR A CA 1
ATOM 757 C C . THR A 1 99 ? -7.844 -26.609 -4.484 1 83.88 99 THR A C 1
ATOM 759 O O . THR A 1 99 ? -8.008 -25.672 -5.27 1 83.88 99 THR A O 1
ATOM 762 N N . ARG A 1 100 ? -7.562 -27.938 -4.828 1 88.69 100 ARG A N 1
ATOM 763 C CA . ARG A 1 100 ? -7.547 -28.297 -6.242 1 88.69 100 ARG A CA 1
ATOM 764 C C . ARG A 1 100 ? -8.883 -27.969 -6.898 1 88.69 100 ARG A C 1
ATOM 766 O O . ARG A 1 100 ? -8.922 -27.469 -8.023 1 88.69 100 ARG A O 1
ATOM 773 N N . GLU A 1 101 ? -9.898 -28.25 -6.152 1 83.12 101 GLU A N 1
ATOM 774 C CA . GLU A 1 101 ? -11.25 -28 -6.652 1 83.12 101 GLU A CA 1
ATOM 775 C C . GLU A 1 101 ? -11.477 -26.516 -6.906 1 83.12 101 GLU A C 1
ATOM 777 O O . GLU A 1 101 ? -12.07 -26.125 -7.918 1 83.12 101 GLU A O 1
ATOM 782 N N . MET A 1 102 ? -11.008 -25.734 -6.043 1 82 102 MET A N 1
ATOM 783 C CA . MET A 1 102 ? -11.148 -24.281 -6.172 1 82 102 MET A CA 1
ATOM 784 C C . MET A 1 102 ? -10.383 -23.766 -7.383 1 82 102 MET A C 1
ATOM 786 O O . MET A 1 102 ? -10.883 -22.922 -8.125 1 82 102 MET A O 1
ATOM 790 N N . LEU A 1 103 ? -9.227 -24.219 -7.598 1 88.56 103 LEU A N 1
ATOM 791 C CA . LEU A 1 103 ? -8.398 -23.797 -8.727 1 88.56 103 LEU A CA 1
ATOM 792 C C . LEU A 1 103 ? -9.039 -24.219 -10.047 1 88.56 103 LEU A C 1
ATOM 794 O O . LEU A 1 103 ? -9.078 -23.453 -11 1 88.56 103 LEU A O 1
ATOM 798 N N . GLN A 1 104 ? -9.57 -25.406 -10.031 1 83.62 104 GLN A N 1
ATOM 799 C CA . GLN A 1 104 ? -10.219 -25.922 -11.234 1 83.62 104 GLN A CA 1
ATOM 800 C C . GLN A 1 104 ? -11.461 -25.109 -11.57 1 83.62 104 GLN A C 1
ATOM 802 O O . GLN A 1 104 ? -11.719 -24.812 -12.742 1 83.62 104 GLN A O 1
ATOM 807 N N . SER A 1 105 ? -12.156 -24.75 -10.555 1 79 105 SER A N 1
ATOM 808 C CA . SER A 1 105 ? -13.367 -23.969 -10.734 1 79 105 SER A CA 1
ATOM 809 C C . SER A 1 105 ? -13.047 -22.578 -11.289 1 79 105 SER A C 1
ATOM 811 O O . SER A 1 105 ? -13.828 -22.016 -12.062 1 79 105 SER A O 1
ATOM 813 N N . SER A 1 106 ? -11.906 -22.047 -10.93 1 83.31 106 SER A N 1
ATOM 814 C CA . SER A 1 106 ? -11.531 -20.703 -11.352 1 83.31 106 SER A CA 1
ATOM 815 C C . SER A 1 106 ? -10.859 -20.719 -12.727 1 83.31 106 SER A C 1
ATOM 817 O O . SER A 1 106 ? -10.781 -19.688 -13.398 1 83.31 106 SER A O 1
ATOM 819 N N . ALA A 1 107 ? -10.375 -21.875 -13.086 1 87.94 107 ALA A N 1
ATOM 820 C CA . ALA A 1 107 ? -9.555 -22 -14.289 1 87.94 107 ALA A CA 1
ATOM 821 C C . ALA A 1 107 ? -10.32 -21.516 -15.523 1 87.94 107 ALA A C 1
ATOM 823 O O . ALA A 1 107 ? -9.781 -20.766 -16.344 1 87.94 107 ALA A O 1
ATOM 824 N N . VAL A 1 108 ? -11.547 -21.969 -15.656 1 84.62 108 VAL A N 1
ATOM 825 C CA . VAL A 1 108 ? -12.344 -21.625 -16.828 1 84.62 108 VAL A CA 1
ATOM 826 C C . VAL A 1 108 ? -12.578 -20.125 -16.875 1 84.62 108 VAL A C 1
ATOM 828 O O . VAL A 1 108 ? -12.398 -19.484 -17.922 1 84.62 108 VAL A O 1
ATOM 831 N N . ALA A 1 109 ? -13 -19.578 -15.766 1 88.62 109 ALA A N 1
ATOM 832 C CA . ALA A 1 109 ? -13.242 -18.141 -15.688 1 88.62 109 ALA A CA 1
ATOM 833 C C . ALA A 1 109 ? -11.969 -17.344 -15.984 1 88.62 109 ALA A C 1
ATOM 835 O O . ALA A 1 109 ? -12.008 -16.328 -16.688 1 88.62 109 ALA A O 1
ATOM 836 N N . ASP A 1 110 ? -10.867 -17.766 -15.461 1 90.81 110 ASP A N 1
ATOM 837 C CA . ASP A 1 110 ? -9.586 -17.109 -15.672 1 90.81 110 ASP A CA 1
ATOM 838 C C . ASP A 1 110 ? -9.195 -17.141 -17.141 1 90.81 110 ASP A C 1
ATOM 840 O O . ASP A 1 110 ? -8.75 -16.125 -17.688 1 90.81 110 ASP A O 1
ATOM 844 N N . LEU A 1 111 ? -9.43 -18.266 -17.781 1 91.5 111 LEU A N 1
ATOM 845 C CA . LEU A 1 111 ? -9.094 -18.391 -19.188 1 91.5 111 LEU A CA 1
ATOM 846 C C . LEU A 1 111 ? -9.953 -17.453 -20.031 1 91.5 111 LEU A C 1
ATOM 848 O O . LEU A 1 111 ? -9.461 -16.859 -21 1 91.5 111 LEU A O 1
ATOM 852 N N . LYS A 1 112 ? -11.203 -17.375 -19.703 1 91.94 112 LYS A N 1
ATOM 853 C CA . LYS A 1 112 ? -12.102 -16.484 -20.438 1 91.94 112 LYS A CA 1
ATOM 854 C C . LYS A 1 112 ? -11.633 -15.031 -20.328 1 91.94 112 LYS A C 1
ATOM 856 O O . LYS A 1 112 ? -11.711 -14.273 -21.312 1 91.94 112 LYS A O 1
ATOM 861 N N . LEU A 1 113 ? -11.172 -14.633 -19.156 1 93.75 113 LEU A N 1
ATOM 862 C CA . LEU A 1 113 ? -10.602 -13.297 -18.969 1 93.75 113 LEU A CA 1
ATOM 863 C C . LEU A 1 113 ? -9.43 -13.07 -19.906 1 93.75 113 LEU A C 1
ATOM 865 O O . LEU A 1 113 ? -9.367 -12.055 -20.594 1 93.75 113 LEU A O 1
ATOM 869 N N . LEU A 1 114 ? -8.586 -14.023 -19.969 1 95.5 114 LEU A N 1
ATOM 870 C CA . LEU A 1 114 ? -7.359 -13.93 -20.75 1 95.5 114 LEU A CA 1
ATOM 871 C C . LEU A 1 114 ? -7.68 -13.891 -22.25 1 95.5 114 LEU A C 1
ATOM 873 O O . LEU A 1 114 ? -7.074 -13.117 -23 1 95.5 114 LEU A O 1
ATOM 877 N N . GLU A 1 115 ? -8.602 -14.648 -22.672 1 94.88 115 GLU A N 1
ATOM 878 C CA . GLU A 1 115 ? -9.008 -14.695 -24.078 1 94.88 115 GLU A CA 1
ATOM 879 C C . GLU A 1 115 ? -9.555 -13.352 -24.547 1 94.88 115 GLU A C 1
ATOM 881 O O . GLU A 1 115 ? -9.406 -12.992 -25.719 1 94.88 115 GLU A O 1
ATOM 886 N N . ARG A 1 116 ? -10.156 -12.617 -23.641 1 96 116 ARG A N 1
ATOM 887 C CA . ARG A 1 116 ? -10.719 -11.312 -23.969 1 96 116 ARG A CA 1
ATOM 888 C C . ARG A 1 116 ? -9.641 -10.227 -23.922 1 96 116 ARG A C 1
ATOM 890 O O . ARG A 1 116 ? -9.938 -9.047 -24.141 1 96 116 ARG A O 1
ATOM 897 N N . GLY A 1 117 ? -8.445 -10.594 -23.516 1 96 117 GLY A N 1
ATOM 898 C CA . GLY A 1 117 ? -7.332 -9.656 -23.5 1 96 117 GLY A CA 1
ATOM 899 C C . GLY A 1 117 ? -7.172 -8.938 -22.172 1 96 117 GLY A C 1
ATOM 900 O O . GLY A 1 117 ? -6.434 -7.953 -22.078 1 96 117 GLY A O 1
ATOM 901 N N . VAL A 1 118 ? -7.902 -9.391 -21.188 1 96.44 118 VAL A N 1
ATOM 902 C CA . VAL A 1 118 ? -7.789 -8.797 -19.844 1 96.44 118 VAL A CA 1
ATOM 903 C C . VAL A 1 118 ? -6.5 -9.273 -19.188 1 96.44 118 VAL A C 1
ATOM 905 O O . VAL A 1 118 ? -6.168 -10.461 -19.234 1 96.44 118 VAL A O 1
ATOM 908 N N . HIS A 1 119 ? -5.707 -8.336 -18.609 1 97 119 HIS A N 1
ATOM 909 C CA . HIS A 1 119 ? -4.512 -8.711 -17.859 1 97 119 HIS A CA 1
ATOM 910 C C . HIS A 1 119 ? -4.875 -9.328 -16.516 1 97 119 HIS A C 1
ATOM 912 O O . HIS A 1 119 ? -5.309 -8.617 -15.602 1 97 119 HIS A O 1
ATOM 918 N N . LEU A 1 120 ? -4.789 -10.633 -16.422 1 96.88 120 LEU A N 1
ATOM 919 C CA . LEU A 1 120 ? -4.988 -11.32 -15.156 1 96.88 120 LEU A CA 1
ATOM 920 C C . LEU A 1 120 ? -3.703 -11.328 -14.336 1 96.88 120 LEU A C 1
ATOM 922 O O . LEU A 1 120 ? -2.695 -11.898 -14.758 1 96.88 120 LEU A O 1
ATOM 926 N N . ARG A 1 121 ? -3.658 -10.711 -13.203 1 97.19 121 ARG A N 1
ATOM 927 C CA . ARG A 1 121 ? -2.508 -10.617 -12.305 1 97.19 121 ARG A CA 1
ATOM 928 C C . ARG A 1 121 ? -2.85 -11.156 -10.922 1 97.19 121 ARG A C 1
ATOM 930 O O . ARG A 1 121 ? -3.82 -10.719 -10.297 1 97.19 121 ARG A O 1
ATOM 937 N N . VAL A 1 122 ? -2.094 -12.086 -10.469 1 95.38 122 VAL A N 1
ATOM 938 C CA . VAL A 1 122 ? -2.369 -12.75 -9.195 1 95.38 122 VAL A CA 1
ATOM 939 C C . VAL A 1 122 ? -1.108 -12.766 -8.336 1 95.38 122 VAL A C 1
ATOM 941 O O . VAL A 1 122 ? -0.012 -13.039 -8.836 1 95.38 122 VAL A O 1
ATOM 944 N N . VAL A 1 123 ? -1.252 -12.453 -7.098 1 93.94 123 VAL A N 1
ATOM 945 C CA . VAL A 1 123 ? -0.16 -12.562 -6.137 1 93.94 123 VAL A CA 1
ATOM 946 C C . VAL A 1 123 ? -0.485 -13.641 -5.105 1 93.94 123 VAL A C 1
ATOM 948 O O . VAL A 1 123 ? -1.512 -13.57 -4.426 1 93.94 123 VAL A O 1
ATOM 951 N N . TYR A 1 124 ? 0.348 -14.617 -4.996 1 92.5 124 TYR A N 1
ATOM 952 C CA . TYR A 1 124 ? 0.268 -15.695 -4.012 1 92.5 124 TYR A CA 1
ATOM 953 C C . TYR A 1 124 ? 1.36 -15.547 -2.961 1 92.5 124 TYR A C 1
ATOM 955 O O . TYR A 1 124 ? 2.451 -15.055 -3.252 1 92.5 124 TYR A O 1
ATOM 963 N N . PRO A 1 125 ? 1.034 -15.992 -1.73 1 87.06 125 PRO A N 1
ATOM 964 C CA . PRO A 1 125 ? 2.135 -16.125 -0.772 1 87.06 125 PRO A CA 1
ATOM 965 C C . PRO A 1 125 ? 3.219 -17.094 -1.253 1 87.06 125 PRO A C 1
ATOM 967 O O . PRO A 1 125 ? 2.916 -18.094 -1.901 1 87.06 125 PRO A O 1
ATOM 970 N N . THR A 1 126 ? 4.402 -16.766 -0.929 1 86.06 126 THR A N 1
ATOM 971 C CA . THR A 1 126 ? 5.543 -17.578 -1.322 1 86.06 126 THR A CA 1
ATOM 972 C C . THR A 1 126 ? 5.359 -19.031 -0.861 1 86.06 126 THR A C 1
ATOM 974 O O . THR A 1 126 ? 5.785 -19.953 -1.543 1 86.06 126 THR A O 1
ATOM 977 N N . SER A 1 127 ? 4.664 -19.203 0.24 1 81.81 127 SER A N 1
ATOM 978 C CA . SER A 1 127 ? 4.441 -20.547 0.774 1 81.81 127 SER A CA 1
ATOM 979 C C . SER A 1 127 ? 3.639 -21.406 -0.199 1 81.81 127 SER A C 1
ATOM 981 O O . SER A 1 127 ? 3.707 -22.625 -0.153 1 81.81 127 SER A O 1
ATOM 983 N N . PHE A 1 128 ? 2.857 -20.828 -1.071 1 89.25 128 PHE A N 1
ATOM 984 C CA . PHE A 1 128 ? 2.066 -21.578 -2.045 1 89.25 128 PHE A CA 1
ATOM 985 C C . PHE A 1 128 ? 2.969 -22.266 -3.061 1 89.25 128 PHE A C 1
ATOM 987 O O . PHE A 1 128 ? 2.566 -23.25 -3.691 1 89.25 128 PHE A O 1
ATOM 994 N N . ALA A 1 129 ? 4.145 -21.766 -3.275 1 89.75 129 ALA A N 1
ATOM 995 C CA . ALA A 1 129 ? 5.043 -22.25 -4.32 1 89.75 129 ALA A CA 1
ATOM 996 C C . ALA A 1 129 ? 5.566 -23.656 -3.998 1 89.75 129 ALA A C 1
ATOM 998 O O . ALA A 1 129 ? 6.102 -24.328 -4.871 1 89.75 129 ALA A O 1
ATOM 999 N N . SER A 1 130 ? 5.48 -24.016 -2.777 1 85.94 130 SER A N 1
ATOM 1000 C CA . SER A 1 130 ? 5.953 -25.328 -2.389 1 85.94 130 SER A CA 1
ATOM 1001 C C . SER A 1 130 ? 4.914 -26.406 -2.695 1 85.94 130 SER A C 1
ATOM 1003 O O . SER A 1 130 ? 5.191 -27.594 -2.568 1 85.94 130 SER A O 1
ATOM 1005 N N . ILE A 1 131 ? 3.734 -26.031 -3.037 1 91.25 131 ILE A N 1
ATOM 1006 C CA . ILE A 1 131 ? 2.627 -26.953 -3.273 1 91.25 131 ILE A CA 1
ATOM 1007 C C . ILE A 1 131 ? 2.549 -27.297 -4.762 1 91.25 131 ILE A C 1
ATOM 1009 O O . ILE A 1 131 ? 2.27 -26.422 -5.59 1 91.25 131 ILE A O 1
ATOM 1013 N N . ASP A 1 132 ? 2.693 -28.484 -5.066 1 92.56 132 ASP A N 1
ATOM 1014 C CA . ASP A 1 132 ? 2.877 -28.953 -6.438 1 92.56 132 ASP A CA 1
ATOM 1015 C C . ASP A 1 132 ? 1.689 -28.562 -7.312 1 92.56 132 ASP A C 1
ATOM 1017 O O . ASP A 1 132 ? 1.869 -28.031 -8.414 1 92.56 132 ASP A O 1
ATOM 1021 N N . TYR A 1 133 ? 0.477 -28.875 -6.812 1 93.25 133 TYR A N 1
ATOM 1022 C CA . TYR A 1 133 ? -0.665 -28.641 -7.691 1 93.25 133 TYR A CA 1
ATOM 1023 C C . TYR A 1 133 ? -0.898 -27.141 -7.891 1 93.25 133 TYR A C 1
ATOM 1025 O O . TYR A 1 133 ? -1.432 -26.719 -8.922 1 93.25 133 TYR A O 1
ATOM 1033 N N . VAL A 1 134 ? -0.559 -26.328 -6.941 1 93.81 134 VAL A N 1
ATOM 1034 C CA . VAL A 1 134 ? -0.656 -24.891 -7.098 1 93.81 134 VAL A CA 1
ATOM 1035 C C . VAL A 1 134 ? 0.347 -24.406 -8.148 1 93.81 134 VAL A C 1
ATOM 1037 O O . VAL A 1 134 ? -0.002 -23.641 -9.047 1 93.81 134 VAL A O 1
ATOM 1040 N N . ARG A 1 135 ? 1.509 -24.891 -8.039 1 93.38 135 ARG A N 1
ATOM 1041 C CA . ARG A 1 135 ? 2.549 -24.531 -8.992 1 93.38 135 ARG A CA 1
ATOM 1042 C C . ARG A 1 135 ? 2.146 -24.906 -10.414 1 93.38 135 ARG A C 1
ATOM 1044 O O . ARG A 1 135 ? 2.359 -24.141 -11.359 1 93.38 135 ARG A O 1
ATOM 1051 N N . SER A 1 136 ? 1.689 -26.125 -10.523 1 93.75 136 SER A N 1
ATOM 1052 C CA . SER A 1 136 ? 1.252 -26.609 -11.828 1 93.75 136 SER A CA 1
ATOM 1053 C C . SER A 1 136 ? 0.156 -25.719 -12.406 1 93.75 136 SER A C 1
ATOM 1055 O O . SER A 1 136 ? 0.185 -25.375 -13.586 1 93.75 136 SER A O 1
ATOM 1057 N N . TYR A 1 137 ? -0.8 -25.391 -11.594 1 93.81 137 TYR A N 1
ATOM 1058 C CA . TYR A 1 137 ? -1.883 -24.516 -12 1 93.81 137 TYR A CA 1
ATOM 1059 C C . TYR A 1 137 ? -1.34 -23.156 -12.469 1 93.81 137 TYR A C 1
ATOM 1061 O O . TYR A 1 137 ? -1.714 -22.672 -13.531 1 93.81 137 TYR A O 1
ATOM 1069 N N . VAL A 1 138 ? -0.454 -22.516 -11.672 1 95 138 VAL A N 1
ATOM 1070 C CA . VAL A 1 138 ? 0.139 -21.219 -11.953 1 95 138 VAL A CA 1
ATOM 1071 C C . VAL A 1 138 ? 0.896 -21.266 -13.281 1 95 138 VAL A C 1
ATOM 1073 O O . VAL A 1 138 ? 0.756 -20.375 -14.117 1 95 138 VAL A O 1
ATOM 1076 N N . ALA A 1 139 ? 1.682 -22.312 -13.469 1 94.31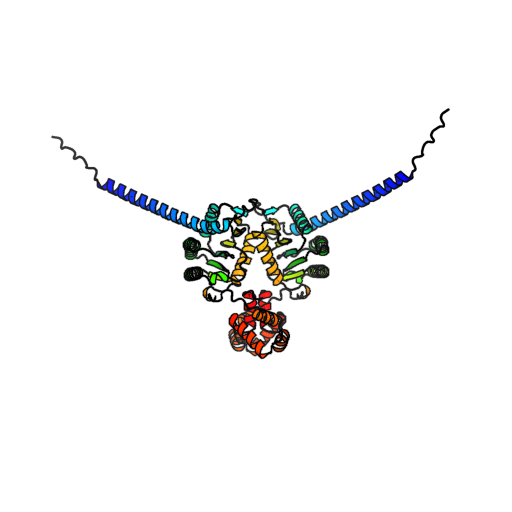 139 ALA A N 1
ATOM 1077 C CA . ALA A 1 139 ? 2.453 -22.469 -14.695 1 94.31 139 ALA A CA 1
ATOM 1078 C C . ALA A 1 139 ? 1.535 -22.547 -15.914 1 94.31 139 ALA A C 1
ATOM 1080 O O . ALA A 1 139 ? 1.817 -21.938 -16.953 1 94.31 139 ALA A O 1
ATOM 1081 N N . GLU A 1 140 ? 0.501 -23.297 -15.781 1 94 140 GLU A N 1
ATOM 1082 C CA . GLU A 1 140 ? -0.469 -23.438 -16.859 1 94 140 GLU A CA 1
ATOM 1083 C C . GLU A 1 140 ? -1.111 -22.094 -17.203 1 94 140 GLU A C 1
ATOM 1085 O O . GLU A 1 140 ? -1.2 -21.719 -18.375 1 94 140 GLU A O 1
ATOM 1090 N N . GLN A 1 141 ? -1.598 -21.406 -16.188 1 93.75 141 GLN A N 1
ATOM 1091 C CA . GLN A 1 141 ? -2.229 -20.109 -16.391 1 93.75 141 GLN A CA 1
ATOM 1092 C C . GLN A 1 141 ? -1.25 -19.109 -17 1 93.75 141 GLN A C 1
ATOM 1094 O O . GLN A 1 141 ? -1.635 -18.281 -17.844 1 93.75 141 GLN A O 1
ATOM 1099 N N . ALA A 1 142 ? -0.011 -19.156 -16.562 1 94.69 142 ALA A N 1
ATOM 1100 C CA . ALA A 1 142 ? 1.021 -18.266 -17.078 1 94.69 142 ALA A CA 1
ATOM 1101 C C . ALA A 1 142 ? 1.248 -18.484 -18.578 1 94.69 142 ALA A C 1
ATOM 1103 O O . ALA A 1 142 ? 1.513 -17.531 -19.312 1 94.69 142 ALA A O 1
ATOM 1104 N N . GLN A 1 143 ? 1.187 -19.719 -19.016 1 93.94 143 GLN A N 1
ATOM 1105 C CA . GLN A 1 143 ? 1.326 -20.047 -20.422 1 93.94 143 GLN A CA 1
ATOM 1106 C C . GLN A 1 143 ? 0.234 -19.359 -21.25 1 93.94 143 GLN A C 1
ATOM 1108 O O . GLN A 1 143 ? 0.443 -19.047 -22.422 1 93.94 143 GLN A O 1
ATOM 1113 N N . HIS A 1 144 ? -0.888 -19.172 -20.641 1 94.56 144 HIS A N 1
ATOM 1114 C CA . HIS A 1 144 ? -1.997 -18.531 -21.328 1 94.56 144 HIS A CA 1
ATOM 1115 C C . HIS A 1 144 ? -1.91 -17 -21.203 1 94.56 144 HIS A C 1
ATOM 1117 O O . HIS A 1 144 ? -2.785 -16.297 -21.688 1 94.56 144 HIS A O 1
ATOM 1123 N N . GLY A 1 145 ? -0.907 -16.484 -20.422 1 95.38 145 GLY A N 1
ATOM 1124 C CA . GLY A 1 145 ? -0.672 -15.055 -20.422 1 95.38 145 GLY A CA 1
ATOM 1125 C C . GLY A 1 145 ? -0.945 -14.406 -19.078 1 95.38 145 GLY A C 1
ATOM 1126 O O . GLY A 1 145 ? -0.774 -13.195 -18.906 1 95.38 145 GLY A O 1
ATOM 1127 N N . ALA A 1 146 ? -1.379 -15.203 -18.109 1 96.62 146 ALA A N 1
ATOM 1128 C CA . ALA A 1 146 ? -1.597 -14.648 -16.766 1 96.62 146 ALA A CA 1
ATOM 1129 C C . ALA A 1 146 ? -0.271 -14.32 -16.094 1 96.62 146 ALA A C 1
ATOM 1131 O O . ALA A 1 146 ? 0.748 -14.961 -16.359 1 96.62 146 ALA A O 1
ATOM 1132 N N . THR A 1 147 ? -0.265 -13.281 -15.289 1 96.38 147 THR A N 1
ATOM 1133 C CA . THR A 1 147 ? 0.892 -12.938 -14.469 1 96.38 147 THR A CA 1
ATOM 1134 C C . THR A 1 147 ? 0.699 -13.43 -13.031 1 96.38 147 THR A C 1
ATOM 1136 O O . THR A 1 147 ? -0.242 -13.008 -12.352 1 96.38 147 THR A O 1
ATOM 1139 N N . TYR A 1 148 ? 1.527 -14.305 -12.633 1 95.31 148 TYR A N 1
ATOM 1140 C CA . TYR A 1 148 ? 1.544 -14.773 -11.25 1 95.31 148 TYR A CA 1
ATOM 1141 C C . TYR A 1 148 ? 2.848 -14.391 -10.562 1 95.31 148 TYR A C 1
ATOM 1143 O O . TYR A 1 148 ? 3.934 -14.617 -11.102 1 95.31 148 TYR A O 1
ATOM 1151 N N . ARG A 1 149 ? 2.707 -13.812 -9.422 1 93.31 149 ARG A N 1
ATOM 1152 C CA . ARG A 1 149 ? 3.855 -13.5 -8.578 1 93.31 149 ARG A CA 1
ATOM 1153 C C . ARG A 1 149 ? 3.699 -14.109 -7.191 1 93.31 149 ARG A C 1
ATOM 1155 O O . ARG A 1 149 ? 2.582 -14.227 -6.684 1 93.31 149 ARG A O 1
ATOM 1162 N N . PHE A 1 150 ? 4.789 -14.539 -6.637 1 90 150 PHE A N 1
ATOM 1163 C CA . PHE A 1 150 ? 4.844 -15.008 -5.254 1 90 150 PHE A CA 1
ATOM 1164 C C . PHE A 1 150 ? 5.516 -13.969 -4.359 1 90 150 PHE A C 1
ATOM 1166 O O . PHE A 1 150 ? 6.598 -13.477 -4.68 1 90 150 PHE A O 1
ATOM 1173 N N . ALA A 1 151 ? 4.832 -13.617 -3.32 1 85.44 151 ALA A N 1
ATOM 1174 C CA . ALA A 1 151 ? 5.383 -12.625 -2.4 1 85.44 151 ALA A CA 1
ATOM 1175 C C . ALA A 1 151 ? 5.309 -13.109 -0.957 1 85.44 151 ALA A C 1
ATOM 1177 O O . ALA A 1 151 ? 4.367 -13.812 -0.582 1 85.44 151 ALA A O 1
ATOM 1178 N N . ASP A 1 152 ? 6.242 -12.742 -0.097 1 73.81 152 ASP A N 1
ATOM 1179 C CA . ASP A 1 152 ? 6.34 -13.219 1.281 1 73.81 152 ASP A CA 1
ATOM 1180 C C . ASP A 1 152 ? 5.203 -12.656 2.135 1 73.81 152 ASP A C 1
ATOM 1182 O O . ASP A 1 152 ? 4.645 -13.367 2.975 1 73.81 152 ASP A O 1
ATOM 1186 N N . ALA A 1 153 ? 4.957 -11.43 1.978 1 71.44 153 ALA A N 1
ATOM 1187 C CA . ALA A 1 153 ? 3.953 -10.781 2.814 1 71.44 153 ALA A CA 1
ATOM 1188 C C . ALA A 1 153 ? 2.717 -10.406 1.999 1 71.44 153 ALA A C 1
ATOM 1190 O O . ALA A 1 153 ? 2.684 -9.359 1.35 1 71.44 153 ALA A O 1
ATOM 1191 N N . VAL A 1 154 ? 1.746 -11.344 1.873 1 81.5 154 VAL A N 1
ATOM 1192 C CA . VAL A 1 154 ? 0.458 -11.031 1.263 1 81.5 154 VAL A CA 1
ATOM 1193 C C . VAL A 1 154 ? -0.646 -11.109 2.316 1 81.5 154 VAL A C 1
ATOM 1195 O O . VAL A 1 154 ? -1.462 -12.031 2.299 1 81.5 154 VAL A O 1
ATOM 1198 N N . PRO A 1 155 ? -0.709 -10.125 3.113 1 78.5 155 PRO A N 1
ATOM 1199 C CA . PRO A 1 155 ? -1.547 -10.242 4.309 1 78.5 155 PRO A CA 1
ATOM 1200 C C . PRO A 1 155 ? -3.031 -10.031 4.016 1 78.5 155 PRO A C 1
ATOM 1202 O O . PRO A 1 155 ? -3.875 -10.242 4.887 1 78.5 155 PRO A O 1
ATOM 1205 N N . TYR A 1 156 ? -3.371 -9.656 2.768 1 83.44 156 TYR A N 1
ATOM 1206 C CA . TYR A 1 156 ? -4.746 -9.289 2.438 1 83.44 156 TYR A CA 1
ATOM 1207 C C . TYR A 1 156 ? -5.258 -10.117 1.261 1 83.44 156 TYR A C 1
ATOM 1209 O O . TYR A 1 156 ? -4.508 -10.414 0.332 1 83.44 156 TYR A O 1
ATOM 1217 N N . ARG A 1 157 ? -6.516 -10.43 1.369 1 87.81 157 ARG A N 1
ATOM 1218 C CA . ARG A 1 157 ? -7.219 -10.875 0.169 1 87.81 157 ARG A CA 1
ATOM 1219 C C . ARG A 1 157 ? -8.008 -9.734 -0.464 1 87.81 157 ARG A C 1
ATOM 1221 O O . ARG A 1 157 ? -8.852 -9.117 0.188 1 87.81 157 ARG A O 1
ATOM 1228 N N . ILE A 1 158 ? -7.711 -9.422 -1.646 1 94.19 158 ILE A N 1
ATOM 1229 C CA . ILE A 1 158 ? -8.336 -8.312 -2.363 1 94.19 158 ILE A CA 1
ATOM 1230 C C . ILE A 1 158 ? -8.453 -8.656 -3.846 1 94.19 158 ILE A C 1
ATOM 1232 O O . ILE A 1 158 ? -7.531 -9.227 -4.434 1 94.19 158 ILE A O 1
ATOM 1236 N N . ILE A 1 159 ? -9.531 -8.359 -4.406 1 95.19 159 ILE A N 1
ATOM 1237 C CA . ILE A 1 159 ? -9.711 -8.406 -5.852 1 95.19 159 ILE A CA 1
ATOM 1238 C C . ILE A 1 159 ? -10.039 -7.008 -6.375 1 95.19 159 ILE A C 1
ATOM 1240 O O . ILE A 1 159 ? -10.898 -6.316 -5.82 1 95.19 159 ILE A O 1
ATOM 1244 N N . VAL A 1 160 ? -9.367 -6.578 -7.371 1 97.31 160 VAL A N 1
ATOM 1245 C CA . VAL A 1 160 ? -9.656 -5.316 -8.039 1 97.31 160 VAL A CA 1
ATOM 1246 C C . VAL A 1 160 ? -9.844 -5.551 -9.531 1 97.31 160 VAL A C 1
ATOM 1248 O O . VAL A 1 160 ? -9.016 -6.207 -10.172 1 97.31 160 VAL A O 1
ATOM 1251 N N . ALA A 1 161 ? -10.93 -5.09 -10.078 1 96.94 161 ALA A N 1
ATOM 1252 C CA . ALA A 1 161 ? -11.211 -5.207 -11.508 1 96.94 161 ALA A CA 1
ATOM 1253 C C . ALA A 1 161 ? -11.219 -3.84 -12.18 1 96.94 161 ALA A C 1
ATOM 1255 O O . ALA A 1 161 ? -12 -2.961 -11.812 1 96.94 161 ALA A O 1
ATOM 1256 N N . ASP A 1 162 ? -10.32 -3.594 -13.141 1 95.56 162 ASP A N 1
ATOM 1257 C CA . ASP A 1 162 ? -10.203 -2.432 -14.016 1 95.56 162 ASP A CA 1
ATOM 1258 C C . ASP A 1 162 ? -10.023 -1.15 -13.203 1 95.56 162 ASP A C 1
ATOM 1260 O O . ASP A 1 162 ? -10.414 -0.069 -13.641 1 95.56 162 ASP A O 1
ATOM 1264 N N . GLY A 1 163 ? -9.664 -1.269 -11.969 1 94.69 163 GLY A N 1
ATOM 1265 C CA . GLY A 1 163 ? -9.469 -0.1 -11.125 1 94.69 163 GLY A CA 1
ATOM 1266 C C . GLY A 1 163 ? -10.766 0.578 -10.734 1 94.69 163 GLY A C 1
ATOM 1267 O O . GLY A 1 163 ? -10.758 1.705 -10.234 1 94.69 163 GLY A O 1
ATOM 1268 N N . THR A 1 164 ? -11.906 -0.104 -10.914 1 94.5 164 THR A N 1
ATOM 1269 C CA . THR A 1 164 ? -13.195 0.528 -10.664 1 94.5 164 THR A CA 1
ATOM 1270 C C . THR A 1 164 ? -13.984 -0.246 -9.609 1 94.5 164 THR A C 1
ATOM 1272 O O . THR A 1 164 ? -14.898 0.295 -8.992 1 94.5 164 THR A O 1
ATOM 1275 N N . HIS A 1 165 ? -13.664 -1.554 -9.414 1 96 165 HIS A N 1
ATOM 1276 C CA . HIS A 1 165 ? -14.352 -2.398 -8.445 1 96 165 HIS A CA 1
ATOM 1277 C C . HIS A 1 165 ? -13.352 -3.119 -7.543 1 96 165 HIS A C 1
ATOM 1279 O O . HIS A 1 165 ? -12.312 -3.59 -8.008 1 96 165 HIS A O 1
ATOM 1285 N N . ALA A 1 166 ? -13.664 -3.098 -6.344 1 97.62 166 ALA A N 1
ATOM 1286 C CA . ALA A 1 166 ? -12.852 -3.859 -5.398 1 97.62 166 ALA A CA 1
ATOM 1287 C C . ALA A 1 166 ? -13.719 -4.781 -4.547 1 97.62 166 ALA A C 1
ATOM 1289 O O . ALA A 1 166 ? -14.836 -4.418 -4.164 1 97.62 166 ALA A O 1
ATOM 1290 N N . ILE A 1 167 ? -13.273 -5.953 -4.324 1 94.69 167 ILE A N 1
ATOM 1291 C CA . ILE A 1 167 ? -13.883 -6.957 -3.451 1 94.69 167 ILE A CA 1
ATOM 1292 C C . ILE A 1 167 ? -12.891 -7.348 -2.354 1 94.69 167 ILE A C 1
ATOM 1294 O O . ILE A 1 167 ? -11.773 -7.781 -2.639 1 94.69 167 ILE A O 1
ATOM 1298 N N . VAL A 1 168 ? -13.305 -7.164 -1.153 1 93.88 168 VAL A N 1
ATOM 1299 C CA . VAL A 1 168 ? -12.453 -7.457 -0.009 1 93.88 168 VAL A CA 1
ATOM 1300 C C . VAL A 1 168 ? -13.133 -8.477 0.901 1 93.88 168 VAL A C 1
ATOM 1302 O O . VAL A 1 168 ? -14.016 -8.125 1.688 1 93.88 168 VAL A O 1
ATOM 1305 N N . PRO A 1 169 ? -12.688 -9.617 0.85 1 87.56 169 PRO A N 1
ATOM 1306 C CA . PRO A 1 169 ? -13.312 -10.68 1.641 1 87.56 169 PRO A CA 1
ATOM 1307 C C . PRO A 1 169 ? -13.172 -10.453 3.145 1 87.56 169 PRO A C 1
ATOM 1309 O O . PRO A 1 169 ? -12.156 -9.922 3.6 1 87.56 169 PRO A O 1
ATOM 1312 N N . ILE A 1 170 ? -14.172 -10.734 3.766 1 83 170 ILE A N 1
ATOM 1313 C CA . ILE A 1 170 ? -14.203 -10.734 5.223 1 83 170 ILE A CA 1
ATOM 1314 C C . ILE A 1 170 ? -14 -12.156 5.746 1 83 170 ILE A C 1
ATOM 1316 O O . ILE A 1 170 ? -14.812 -13.047 5.473 1 83 170 ILE A O 1
ATOM 1320 N N . VAL A 1 171 ? -12.852 -12.234 6.387 1 71.44 171 VAL A N 1
ATOM 1321 C CA . VAL A 1 171 ? -12.516 -13.57 6.871 1 71.44 171 VAL A CA 1
ATOM 1322 C C . VAL A 1 171 ? -12.328 -13.539 8.383 1 71.44 171 VAL A C 1
ATOM 1324 O O . VAL A 1 171 ? -11.742 -12.602 8.922 1 71.44 171 VAL A O 1
ATOM 1327 N N . ALA A 1 172 ? -13 -14.289 9.055 1 61.25 172 ALA A N 1
ATOM 1328 C CA . ALA A 1 172 ? -12.789 -14.469 10.484 1 61.25 172 ALA A CA 1
ATOM 1329 C C . ALA A 1 172 ? -12.555 -15.938 10.82 1 61.25 172 ALA A C 1
ATOM 1331 O O . ALA A 1 172 ? -13.32 -16.812 10.406 1 61.25 172 ALA A O 1
ATOM 1332 N N . ALA A 1 173 ? -11.5 -16.141 11.586 1 58.41 173 ALA A N 1
ATOM 1333 C CA . ALA A 1 173 ? -11.172 -17.5 12.016 1 58.41 173 ALA A CA 1
ATOM 1334 C C . ALA A 1 173 ? -11.125 -18.453 10.828 1 58.41 173 ALA A C 1
ATOM 1336 O O . ALA A 1 173 ? -11.711 -19.531 10.867 1 58.41 173 ALA A O 1
ATOM 1337 N N . LYS A 1 174 ? -10.641 -18.031 9.727 1 58.88 174 LYS A N 1
ATOM 1338 C CA . LYS A 1 174 ? -10.391 -18.797 8.516 1 58.88 174 LYS A CA 1
ATOM 1339 C C . LYS A 1 174 ? -11.695 -19.109 7.785 1 58.88 174 LYS A C 1
ATOM 1341 O O . LYS A 1 174 ? -11.758 -20.047 6.984 1 58.88 174 LYS A O 1
ATOM 1346 N N . LYS A 1 175 ? -12.789 -18.5 8.281 1 63.66 175 LYS A N 1
ATOM 1347 C CA . LYS A 1 175 ? -14.078 -18.672 7.617 1 63.66 175 LYS A CA 1
ATOM 1348 C C . LYS A 1 175 ? -14.469 -17.406 6.848 1 63.66 175 LYS A C 1
ATOM 1350 O O . LYS A 1 175 ? -14.312 -16.297 7.355 1 63.66 175 LYS A O 1
ATOM 1355 N N . ALA A 1 176 ? -14.844 -17.797 5.621 1 65.19 176 ALA A N 1
ATOM 1356 C CA . ALA A 1 176 ? -15.352 -16.672 4.832 1 65.19 176 ALA A CA 1
ATOM 1357 C C . ALA A 1 176 ? -16.703 -16.203 5.344 1 65.19 176 ALA A C 1
ATOM 1359 O O . ALA A 1 176 ? -17.641 -17 5.477 1 65.19 176 ALA A O 1
ATOM 1360 N N . LEU A 1 177 ? -16.828 -14.953 5.68 1 72.12 177 LEU A N 1
ATOM 1361 C CA . LEU A 1 177 ? -18.062 -14.375 6.199 1 72.12 177 LEU A CA 1
ATOM 1362 C C . LEU A 1 177 ? -18.734 -13.492 5.148 1 72.12 177 LEU A C 1
ATOM 1364 O O . LEU A 1 177 ? -19.859 -13.039 5.344 1 72.12 177 LEU A O 1
ATOM 1368 N N . GLY A 1 178 ? -18.125 -13.43 4.066 1 87.06 178 GLY A N 1
ATOM 1369 C CA . GLY A 1 178 ? -18.609 -12.5 3.053 1 87.06 178 GLY A CA 1
ATOM 1370 C C . GLY A 1 178 ? -17.516 -11.578 2.529 1 87.06 178 GLY A C 1
ATOM 1371 O O . GLY A 1 178 ? -16.344 -11.969 2.461 1 87.06 178 GLY A O 1
ATOM 1372 N N . ALA A 1 179 ? -17.969 -10.547 1.95 1 91.75 179 ALA A N 1
ATOM 1373 C CA . ALA A 1 179 ? -17 -9.57 1.44 1 91.75 179 ALA A CA 1
ATOM 1374 C C . ALA A 1 179 ? -17.625 -8.172 1.396 1 91.75 179 ALA A C 1
ATOM 1376 O O . ALA A 1 179 ? -18.844 -8.031 1.36 1 91.75 179 ALA A O 1
ATOM 1377 N N . LEU A 1 180 ? -16.812 -7.281 1.59 1 94.12 180 LEU A N 1
ATOM 1378 C CA . LEU A 1 180 ? -17.188 -5.93 1.183 1 94.12 180 LEU A CA 1
ATOM 1379 C C . LEU A 1 180 ? -16.906 -5.715 -0.3 1 94.12 180 LEU A C 1
ATOM 1381 O O . LEU A 1 180 ? -15.844 -6.094 -0.796 1 94.12 180 LEU A O 1
ATOM 1385 N N . VAL A 1 181 ? -17.875 -5.203 -1.008 1 95.31 181 VAL A N 1
ATOM 1386 C CA . VAL A 1 181 ? -17.703 -4.848 -2.412 1 95.31 181 VAL A CA 1
ATOM 1387 C C . VAL A 1 181 ? -17.891 -3.346 -2.596 1 95.31 181 VAL A C 1
ATOM 1389 O O . VAL A 1 181 ? -18.766 -2.746 -1.963 1 95.31 181 VAL A O 1
ATOM 1392 N N . THR A 1 182 ? -17.078 -2.725 -3.389 1 96 182 THR A N 1
ATOM 1393 C CA . THR A 1 182 ? -17.172 -1.274 -3.514 1 96 182 THR A CA 1
ATOM 1394 C C . THR A 1 182 ? -16.734 -0.819 -4.902 1 96 182 THR A C 1
ATOM 1396 O O . THR A 1 182 ? -15.867 -1.439 -5.52 1 96 182 THR A O 1
ATOM 1399 N N . SER A 1 183 ? -17.391 0.225 -5.41 1 94.5 183 SER A N 1
ATOM 1400 C CA . SER A 1 183 ? -16.969 0.94 -6.609 1 94.5 183 SER A CA 1
ATOM 1401 C C . SER A 1 183 ? -16.641 2.396 -6.293 1 94.5 183 SER A C 1
ATOM 1403 O O . SER A 1 183 ? -16.609 3.238 -7.195 1 94.5 183 SER A O 1
ATOM 1405 N N . GLU A 1 184 ? -16.484 2.691 -4.961 1 91.5 184 GLU A N 1
ATOM 1406 C CA . GLU A 1 184 ? -16.047 4.027 -4.566 1 91.5 184 GLU A CA 1
ATOM 1407 C C . GLU A 1 184 ? -14.602 4.27 -4.984 1 91.5 184 GLU A C 1
ATOM 1409 O O . GLU A 1 184 ? -13.688 3.604 -4.492 1 91.5 184 GLU A O 1
ATOM 1414 N N . PRO A 1 185 ? -14.359 5.227 -5.789 1 90.38 185 PRO A N 1
ATOM 1415 C CA . PRO A 1 185 ? -13 5.441 -6.281 1 90.38 185 PRO A CA 1
ATOM 1416 C C . PRO A 1 185 ? -12 5.691 -5.156 1 90.38 185 PRO A C 1
ATOM 1418 O O . PRO A 1 185 ? -10.859 5.23 -5.23 1 90.38 185 PRO A O 1
ATOM 1421 N N . VAL A 1 186 ? -12.438 6.285 -4.113 1 89.75 186 VAL A N 1
ATOM 1422 C CA . VAL A 1 186 ? -11.516 6.68 -3.051 1 89.75 186 VAL A CA 1
ATOM 1423 C C . VAL A 1 186 ? -11.078 5.449 -2.258 1 89.75 186 VAL A C 1
ATOM 1425 O O . VAL A 1 186 ? -10.078 5.488 -1.543 1 89.75 186 VAL A O 1
ATOM 1428 N N . LEU A 1 187 ? -11.828 4.379 -2.338 1 94.69 187 LEU A N 1
ATOM 1429 C CA . LEU A 1 187 ? -11.438 3.127 -1.701 1 94.69 187 LEU A CA 1
ATOM 1430 C C . LEU A 1 187 ? -10.727 2.213 -2.695 1 94.69 187 LEU A C 1
ATOM 1432 O O . LEU A 1 187 ? -9.727 1.579 -2.357 1 94.69 187 LEU A O 1
ATOM 1436 N N . VAL A 1 188 ? -11.219 2.219 -3.939 1 95.25 188 VAL A N 1
ATOM 1437 C CA . VAL A 1 188 ? -10.695 1.296 -4.938 1 95.25 188 VAL A CA 1
ATOM 1438 C C . VAL A 1 188 ? -9.258 1.684 -5.293 1 95.25 188 VAL A C 1
ATOM 1440 O O . VAL A 1 188 ? -8.383 0.82 -5.41 1 95.25 188 VAL A O 1
ATOM 1443 N N . ARG A 1 189 ? -8.984 2.916 -5.426 1 92.69 189 ARG A N 1
ATOM 1444 C CA . ARG A 1 189 ? -7.688 3.375 -5.914 1 92.69 189 ARG A CA 1
ATOM 1445 C C . ARG A 1 189 ? -6.574 3.002 -4.941 1 92.69 189 ARG A C 1
ATOM 1447 O O . ARG A 1 189 ? -5.562 2.424 -5.34 1 92.69 189 ARG A O 1
ATOM 1454 N N . PRO A 1 190 ? -6.754 3.293 -3.68 1 93.69 190 PRO A N 1
ATOM 1455 C CA . PRO A 1 190 ? -5.68 2.885 -2.768 1 93.69 190 PRO A CA 1
ATOM 1456 C C . PRO A 1 190 ? -5.555 1.369 -2.648 1 93.69 190 PRO A C 1
ATOM 1458 O O . PRO A 1 190 ? -4.445 0.849 -2.498 1 93.69 190 PRO A O 1
ATOM 1461 N N . LEU A 1 191 ? -6.625 0.634 -2.688 1 95.94 191 LEU A N 1
ATOM 1462 C CA . LEU A 1 191 ? -6.555 -0.822 -2.643 1 95.94 191 LEU A CA 1
ATOM 1463 C C . LEU A 1 191 ? -5.812 -1.366 -3.859 1 95.94 191 LEU A C 1
ATOM 1465 O O . LEU A 1 191 ? -5 -2.285 -3.734 1 95.94 191 LEU A O 1
ATOM 1469 N N . ARG A 1 192 ? -6.121 -0.75 -4.996 1 95.5 192 ARG A N 1
ATOM 1470 C CA . ARG A 1 192 ? -5.41 -1.125 -6.215 1 95.5 192 ARG A CA 1
ATOM 1471 C C . ARG A 1 192 ? -3.922 -0.816 -6.098 1 95.5 192 ARG A C 1
ATOM 1473 O O . ARG A 1 192 ? -3.082 -1.617 -6.516 1 95.5 192 ARG A O 1
ATOM 1480 N N . HIS A 1 193 ? -3.639 0.328 -5.594 1 92.19 193 HIS A N 1
ATOM 1481 C CA . HIS A 1 193 ? -2.248 0.719 -5.391 1 92.19 193 HIS A CA 1
ATOM 1482 C C . HIS A 1 193 ? -1.516 -0.284 -4.508 1 92.19 193 HIS A C 1
ATOM 1484 O O . HIS A 1 193 ? -0.406 -0.71 -4.832 1 92.19 193 HIS A O 1
ATOM 1490 N N . LEU A 1 194 ? -2.143 -0.645 -3.43 1 91.94 194 LEU A N 1
ATOM 1491 C CA . LEU A 1 194 ? -1.548 -1.621 -2.523 1 91.94 194 LEU A CA 1
ATOM 1492 C C . LEU A 1 194 ? -1.315 -2.951 -3.23 1 91.94 194 LEU A C 1
ATOM 1494 O O . LEU A 1 194 ? -0.236 -3.537 -3.121 1 91.94 194 LEU A O 1
ATOM 1498 N N . ALA A 1 195 ? -2.305 -3.4 -3.932 1 93.62 195 ALA A N 1
ATOM 1499 C CA . ALA A 1 195 ? -2.201 -4.672 -4.637 1 93.62 195 ALA A CA 1
ATOM 1500 C C . ALA A 1 195 ? -1.064 -4.645 -5.656 1 93.62 195 ALA A C 1
ATOM 1502 O O . ALA A 1 195 ? -0.285 -5.594 -5.754 1 93.62 195 ALA A O 1
ATOM 1503 N N . HIS A 1 196 ? -0.963 -3.553 -6.395 1 91.81 196 HIS A N 1
ATOM 1504 C CA . HIS A 1 196 ? 0.113 -3.414 -7.371 1 91.81 196 HIS A CA 1
ATOM 1505 C C . HIS A 1 196 ? 1.475 -3.375 -6.684 1 91.81 196 HIS A C 1
ATOM 1507 O O . HIS A 1 196 ? 2.465 -3.867 -7.234 1 91.81 196 HIS A O 1
ATOM 1513 N N . SER A 1 197 ? 1.474 -2.742 -5.555 1 86.31 197 SER A N 1
ATOM 1514 C CA . SER A 1 197 ? 2.734 -2.715 -4.82 1 86.31 197 SER A CA 1
ATOM 1515 C C . SER A 1 197 ? 3.18 -4.121 -4.438 1 86.31 197 SER A C 1
ATOM 1517 O O . SER A 1 197 ? 4.363 -4.453 -4.535 1 86.31 197 SER A O 1
ATOM 1519 N N . MET A 1 198 ? 2.289 -4.922 -4.047 1 88 198 MET A N 1
ATOM 1520 C CA . MET A 1 198 ? 2.607 -6.297 -3.682 1 88 198 MET A CA 1
ATOM 1521 C C . MET A 1 198 ? 3.004 -7.105 -4.91 1 88 198 MET A C 1
ATOM 1523 O O . MET A 1 198 ? 3.898 -7.953 -4.844 1 88 198 MET A O 1
ATOM 1527 N N . LEU A 1 199 ? 2.305 -6.848 -5.992 1 90.81 199 LEU A N 1
ATOM 1528 C CA . LEU A 1 199 ? 2.652 -7.488 -7.254 1 90.81 199 LEU A CA 1
ATOM 1529 C C . LEU A 1 199 ? 4.09 -7.172 -7.645 1 90.81 199 LEU A C 1
ATOM 1531 O O . LEU A 1 199 ? 4.84 -8.07 -8.047 1 90.81 199 LEU A O 1
ATOM 1535 N N . ARG A 1 200 ? 4.48 -5.926 -7.457 1 83.62 200 ARG A N 1
ATOM 1536 C CA . ARG A 1 200 ? 5.805 -5.465 -7.852 1 83.62 200 ARG A CA 1
ATOM 1537 C C . ARG A 1 200 ? 6.887 -6.082 -6.969 1 83.62 200 ARG A C 1
ATOM 1539 O O . ARG A 1 200 ? 8 -6.328 -7.43 1 83.62 200 ARG A O 1
ATOM 1546 N N . ARG A 1 201 ? 6.566 -6.375 -5.746 1 77.88 201 ARG A N 1
ATOM 1547 C CA . ARG A 1 201 ? 7.527 -6.922 -4.793 1 77.88 201 ARG A CA 1
ATOM 1548 C C . ARG A 1 201 ? 7.664 -8.43 -4.957 1 77.88 201 ARG A C 1
ATOM 1550 O O . ARG A 1 201 ? 8.594 -9.039 -4.426 1 77.88 201 ARG A O 1
ATOM 1557 N N . GLY A 1 202 ? 6.652 -8.992 -5.566 1 84 202 GLY A N 1
ATOM 1558 C CA . GLY A 1 202 ? 6.656 -10.43 -5.738 1 84 202 GLY A CA 1
ATOM 1559 C C . GLY A 1 202 ? 7.66 -10.906 -6.773 1 84 202 GLY A C 1
ATOM 1560 O O . GLY A 1 202 ? 8.227 -10.102 -7.516 1 84 202 GLY A O 1
ATOM 1561 N N . VAL A 1 203 ? 7.906 -12.203 -6.723 1 83.31 203 VAL A N 1
ATOM 1562 C CA . VAL A 1 203 ? 8.797 -12.844 -7.68 1 83.31 203 VAL A CA 1
ATOM 1563 C C . VAL A 1 203 ? 7.984 -13.672 -8.672 1 83.31 203 VAL A C 1
ATOM 1565 O O . VAL A 1 203 ? 6.965 -14.258 -8.305 1 83.31 203 VAL A O 1
ATOM 1568 N N . ASP A 1 204 ? 8.5 -13.703 -9.852 1 88.06 204 ASP A N 1
ATOM 1569 C CA . ASP A 1 204 ? 7.797 -14.438 -10.898 1 88.06 204 ASP A CA 1
ATOM 1570 C C . ASP A 1 204 ? 7.699 -15.922 -10.555 1 88.06 204 ASP A C 1
ATOM 1572 O O . ASP A 1 204 ? 8.602 -16.484 -9.93 1 88.06 204 ASP A O 1
ATOM 1576 N N . HIS A 1 205 ? 6.617 -16.516 -10.977 1 86.94 205 HIS A N 1
ATOM 1577 C CA . HIS A 1 205 ? 6.352 -17.906 -10.68 1 86.94 205 HIS A CA 1
ATOM 1578 C C . HIS A 1 205 ? 7.496 -18.797 -11.141 1 86.94 205 HIS A C 1
ATOM 1580 O O . HIS A 1 205 ? 7.754 -19.859 -10.539 1 86.94 205 HIS A O 1
ATOM 1586 N N . ASP A 1 206 ? 8.188 -18.422 -12.18 1 86.25 206 ASP A N 1
ATOM 1587 C CA . ASP A 1 206 ? 9.242 -19.266 -12.742 1 86.25 206 ASP A CA 1
ATOM 1588 C C . ASP A 1 206 ? 10.586 -18.984 -12.07 1 86.25 206 ASP A C 1
ATOM 1590 O O . ASP A 1 206 ? 11.562 -19.688 -12.305 1 86.25 206 ASP A O 1
ATOM 1594 N N . ALA A 1 207 ? 10.602 -18 -11.266 1 79 207 ALA A N 1
ATOM 1595 C CA . ALA A 1 207 ? 11.852 -17.641 -10.609 1 79 207 ALA A CA 1
ATOM 1596 C C . ALA A 1 207 ? 11.898 -18.172 -9.18 1 79 207 ALA A C 1
ATOM 1598 O O . ALA A 1 207 ? 12.961 -18.172 -8.547 1 79 207 ALA A O 1
ATOM 1599 N N . ILE A 1 208 ? 10.766 -18.609 -8.742 1 79.38 208 ILE A N 1
ATOM 1600 C CA . ILE A 1 208 ? 10.695 -19.047 -7.352 1 79.38 208 ILE A CA 1
ATOM 1601 C C . ILE A 1 208 ? 11.164 -20.5 -7.254 1 79.38 208 ILE A C 1
ATOM 1603 O O . ILE A 1 208 ? 10.836 -21.328 -8.117 1 79.38 208 ILE A O 1
ATOM 1607 N N . ASP A 1 209 ? 12.008 -20.781 -6.254 1 75.5 209 ASP A N 1
ATOM 1608 C CA . ASP A 1 209 ? 12.438 -22.141 -5.973 1 75.5 209 ASP A CA 1
ATOM 1609 C C . ASP A 1 209 ? 11.43 -22.875 -5.09 1 75.5 209 ASP A C 1
ATOM 1611 O O . ASP A 1 209 ? 11.266 -22.531 -3.914 1 75.5 209 ASP A O 1
ATOM 1615 N N . PRO A 1 210 ? 10.758 -23.891 -5.703 1 77.12 210 PRO A N 1
ATOM 1616 C CA . PRO A 1 210 ? 9.727 -24.594 -4.938 1 77.12 210 PRO A CA 1
ATOM 1617 C C . PRO A 1 210 ? 10.289 -25.281 -3.693 1 77.12 210 PRO A C 1
ATOM 1619 O O . PRO A 1 210 ? 9.562 -25.484 -2.717 1 77.12 210 PRO A O 1
ATOM 1622 N N . ALA A 1 211 ? 11.492 -25.688 -3.725 1 75.88 211 ALA A N 1
ATOM 1623 C CA . ALA A 1 211 ? 12.117 -26.391 -2.605 1 75.88 211 ALA A CA 1
ATOM 1624 C C . ALA A 1 211 ? 12.43 -25.438 -1.459 1 75.88 211 ALA A C 1
ATOM 1626 O O . ALA A 1 211 ? 12.539 -25.859 -0.305 1 75.88 211 ALA A O 1
ATOM 1627 N N . ASN A 1 212 ? 12.539 -24.172 -1.687 1 71.38 212 ASN A N 1
ATOM 1628 C CA . ASN A 1 212 ? 12.812 -23.141 -0.691 1 71.38 212 ASN A CA 1
ATOM 1629 C C . ASN A 1 212 ? 12.062 -21.859 -1.009 1 71.38 212 ASN A C 1
ATOM 1631 O O . ASN A 1 212 ? 12.68 -20.828 -1.322 1 71.38 212 ASN A O 1
ATOM 1635 N N . PRO A 1 213 ? 10.758 -22.047 -0.922 1 62.62 213 PRO A N 1
ATOM 1636 C CA . PRO A 1 213 ? 9.961 -20.906 -1.399 1 62.62 213 PRO A CA 1
ATOM 1637 C C . PRO A 1 213 ? 10.164 -19.656 -0.552 1 62.62 213 PRO A C 1
ATOM 1639 O O . PRO A 1 213 ? 10.062 -18.531 -1.064 1 62.62 213 PRO A O 1
ATOM 1642 N N . HIS A 1 214 ? 10.078 -19.906 0.801 1 59.78 214 HIS A N 1
ATOM 1643 C CA . HIS A 1 214 ? 10.305 -18.781 1.705 1 59.78 214 HIS A CA 1
ATOM 1644 C C . HIS A 1 214 ? 11.789 -18.438 1.776 1 59.78 214 HIS A C 1
ATOM 1646 O O . HIS A 1 214 ? 12.242 -17.859 2.768 1 59.78 214 HIS A O 1
ATOM 1652 N N . ASN A 1 215 ? 12.352 -18.906 0.791 1 59.78 215 ASN A N 1
ATOM 1653 C CA . ASN A 1 215 ? 13.789 -18.734 0.938 1 59.78 215 ASN A CA 1
ATOM 1654 C C . ASN A 1 215 ? 14.156 -17.312 1.329 1 59.78 215 ASN A C 1
ATOM 1656 O O . ASN A 1 215 ? 14.859 -16.625 0.592 1 59.78 215 ASN A O 1
ATOM 1660 N N . GLY A 1 216 ? 13.18 -16.859 2.33 1 64.62 216 GLY A N 1
ATOM 1661 C CA . GLY A 1 216 ? 13.617 -15.609 2.918 1 64.62 216 GLY A CA 1
ATOM 1662 C C . GLY A 1 216 ? 15.031 -15.656 3.455 1 64.62 216 GLY A C 1
ATOM 1663 O O . GLY A 1 216 ? 15.664 -16.719 3.459 1 64.62 216 GLY A O 1
ATOM 1664 N N . PRO A 1 217 ? 15.453 -14.469 3.66 1 71.62 217 PRO A N 1
ATOM 1665 C CA . PRO A 1 217 ? 16.828 -14.469 4.16 1 71.62 217 PRO A CA 1
ATOM 1666 C C . PRO A 1 217 ? 16.953 -15.117 5.539 1 71.62 217 PRO A C 1
ATOM 1668 O O . PRO A 1 217 ? 16.016 -15.055 6.34 1 71.62 217 PRO A O 1
ATOM 1671 N N . THR A 1 218 ? 17.812 -16.031 5.75 1 78.19 218 THR A N 1
ATOM 1672 C CA . THR A 1 218 ? 18.141 -16.531 7.086 1 78.19 218 THR A CA 1
ATOM 1673 C C . THR A 1 218 ? 18.406 -15.367 8.031 1 78.19 218 THR A C 1
ATOM 1675 O O . THR A 1 218 ? 18.516 -14.211 7.602 1 78.19 218 THR A O 1
ATOM 1678 N N . GLU A 1 219 ? 18.453 -15.719 9.336 1 82.38 219 GLU A N 1
ATOM 1679 C CA . GLU A 1 219 ? 18.766 -14.688 10.32 1 82.38 219 GLU A CA 1
ATOM 1680 C C . GLU A 1 219 ? 20.094 -14.016 10.016 1 82.38 219 GLU A C 1
ATOM 1682 O O . GLU A 1 219 ? 20.219 -12.797 10.094 1 82.38 219 GLU A O 1
ATOM 1687 N N . MET A 1 220 ? 21.078 -14.844 9.688 1 86.56 220 MET A N 1
ATOM 1688 C CA . MET A 1 220 ? 22.391 -14.297 9.375 1 86.56 220 MET A CA 1
ATOM 1689 C C . MET A 1 220 ? 22.344 -13.438 8.117 1 86.56 220 MET A C 1
ATOM 1691 O O . MET A 1 220 ? 22.953 -12.367 8.07 1 86.56 220 MET A O 1
ATOM 1695 N N . GLU A 1 221 ? 21.594 -13.906 7.125 1 88.69 221 GLU A N 1
ATOM 1696 C CA . GLU A 1 221 ? 21.469 -13.133 5.891 1 88.69 221 GLU A CA 1
ATOM 1697 C C . GLU A 1 221 ? 20.812 -11.781 6.156 1 88.69 221 GLU A C 1
ATOM 1699 O O . GLU A 1 221 ? 21.219 -10.766 5.598 1 88.69 221 GLU A O 1
ATOM 1704 N N . LEU A 1 222 ? 19.859 -11.797 6.996 1 88.25 222 LEU A N 1
ATOM 1705 C CA . LEU A 1 222 ? 19.188 -10.547 7.352 1 88.25 222 LEU A CA 1
ATOM 1706 C C . LEU A 1 222 ? 20.141 -9.609 8.078 1 88.25 222 LEU A C 1
ATOM 1708 O O . LEU A 1 222 ? 20.141 -8.398 7.828 1 88.25 222 LEU A O 1
ATOM 1712 N N . LYS A 1 223 ? 20.891 -10.125 8.969 1 91.56 223 LYS A N 1
ATOM 1713 C CA . LYS A 1 223 ? 21.891 -9.32 9.664 1 91.56 223 LYS A CA 1
ATOM 1714 C C . LYS A 1 223 ? 22.875 -8.695 8.68 1 91.56 223 LYS A C 1
ATOM 1716 O O . LYS A 1 223 ? 23.203 -7.516 8.789 1 91.56 223 LYS A O 1
ATOM 1721 N N . VAL A 1 224 ? 23.297 -9.469 7.723 1 94.44 224 VAL A N 1
ATOM 1722 C CA . VAL A 1 224 ? 24.234 -9.008 6.707 1 94.44 224 VAL A CA 1
ATOM 1723 C C . VAL A 1 224 ? 23.609 -7.895 5.883 1 94.44 224 VAL A C 1
ATOM 1725 O O . VAL A 1 224 ? 24.219 -6.844 5.672 1 94.44 224 VAL A O 1
ATOM 1728 N N . ILE A 1 225 ? 22.359 -8.102 5.477 1 93.5 225 ILE A N 1
ATOM 1729 C CA . ILE A 1 225 ? 21.641 -7.145 4.641 1 93.5 225 ILE A CA 1
ATOM 1730 C C . ILE A 1 225 ? 21.453 -5.836 5.402 1 93.5 225 ILE A C 1
ATOM 1732 O O . ILE A 1 225 ? 21.641 -4.754 4.844 1 93.5 225 ILE A O 1
ATOM 1736 N N . ARG A 1 226 ? 21.172 -5.953 6.633 1 92.31 226 ARG A N 1
ATOM 1737 C CA . ARG A 1 226 ? 20.938 -4.77 7.449 1 92.31 226 ARG A CA 1
ATOM 1738 C C . ARG A 1 226 ? 22.203 -3.955 7.621 1 92.31 226 ARG A C 1
ATOM 1740 O O . ARG A 1 226 ? 22.188 -2.725 7.559 1 92.31 226 ARG A O 1
ATOM 1747 N N . VAL A 1 227 ? 23.281 -4.594 7.879 1 93.62 227 VAL A N 1
ATOM 1748 C CA . VAL A 1 227 ? 24.547 -3.883 8.062 1 93.62 227 VAL A CA 1
ATOM 1749 C C . VAL A 1 227 ? 24.984 -3.266 6.742 1 93.62 227 VAL A C 1
ATOM 1751 O O . VAL A 1 227 ? 25.531 -2.156 6.719 1 93.62 227 VAL A O 1
ATOM 1754 N N . MET A 1 228 ? 24.75 -3.98 5.621 1 93.75 228 MET A N 1
ATOM 1755 C CA . MET A 1 228 ? 25.062 -3.424 4.305 1 93.75 228 MET A CA 1
ATOM 1756 C C . MET A 1 228 ? 24.219 -2.182 4.027 1 93.75 228 MET A C 1
ATOM 1758 O O . MET A 1 228 ? 24.719 -1.212 3.447 1 93.75 228 MET A O 1
ATOM 1762 N N . ALA A 1 229 ? 23 -2.197 4.465 1 93.19 229 ALA A N 1
ATOM 1763 C CA . ALA A 1 229 ? 22.078 -1.095 4.238 1 93.19 229 ALA A CA 1
ATOM 1764 C C . ALA A 1 229 ? 22.516 0.157 4.992 1 93.19 229 ALA A C 1
ATOM 1766 O O . ALA A 1 229 ? 22.125 1.271 4.645 1 93.19 229 ALA A O 1
ATOM 1767 N N . LEU A 1 230 ? 23.328 -0.022 6.043 1 91.88 230 LEU A N 1
ATOM 1768 C CA . LEU A 1 230 ? 23.875 1.098 6.801 1 91.88 230 LEU A CA 1
ATOM 1769 C C . LEU A 1 230 ? 25.016 1.761 6.047 1 91.88 230 LEU A C 1
ATOM 1771 O O . LEU A 1 230 ? 25.453 2.85 6.418 1 91.88 230 LEU A O 1
ATOM 1775 N N . GLY A 1 231 ? 25.438 1.114 4.988 1 93.25 231 GLY A N 1
ATOM 1776 C CA . GLY A 1 231 ? 26.484 1.679 4.148 1 93.25 231 GLY A CA 1
ATOM 1777 C C . GLY A 1 231 ? 27.891 1.416 4.684 1 93.25 231 GLY A C 1
ATOM 1778 O O . GLY A 1 231 ? 28.859 2.008 4.207 1 93.25 231 GLY A O 1
ATOM 1779 N N . LEU A 1 232 ? 28.031 0.603 5.605 1 92.06 232 LEU A N 1
ATOM 1780 C CA . LEU A 1 232 ? 29.312 0.334 6.238 1 92.06 232 LEU A CA 1
ATOM 1781 C C . LEU A 1 232 ? 30.25 -0.409 5.281 1 92.06 232 LEU A C 1
ATOM 1783 O O . LEU A 1 232 ? 29.781 -1.169 4.426 1 92.06 232 LEU A O 1
ATOM 1787 N N . THR A 1 233 ? 31.562 -0.141 5.469 1 92.75 233 THR A N 1
ATOM 1788 C CA . THR A 1 233 ? 32.562 -0.938 4.742 1 92.75 233 THR A CA 1
ATOM 1789 C C . THR A 1 233 ? 32.562 -2.375 5.254 1 92.75 233 THR A C 1
ATOM 1791 O O . THR A 1 233 ? 32.125 -2.646 6.371 1 92.75 233 THR A O 1
ATOM 1794 N N . ASP A 1 234 ? 33.125 -3.254 4.375 1 93.44 234 ASP A N 1
ATOM 1795 C CA . ASP A 1 234 ? 33.156 -4.668 4.73 1 93.44 234 ASP A CA 1
ATOM 1796 C C . ASP A 1 234 ? 33.906 -4.902 6.031 1 93.44 234 ASP A C 1
ATOM 1798 O O . ASP A 1 234 ? 33.531 -5.742 6.848 1 93.44 234 ASP A O 1
ATOM 1802 N N . ASP A 1 235 ? 34.938 -4.16 6.207 1 94.44 235 ASP A N 1
ATOM 1803 C CA . ASP A 1 235 ? 35.75 -4.34 7.402 1 94.44 235 ASP A CA 1
ATOM 1804 C C . ASP A 1 235 ? 35 -3.922 8.656 1 94.44 235 ASP A C 1
ATOM 1806 O O . ASP A 1 235 ? 35 -4.648 9.656 1 94.44 235 ASP A O 1
ATOM 1810 N N . VAL A 1 236 ? 34.375 -2.789 8.648 1 95.69 236 VAL A N 1
ATOM 1811 C CA . VAL A 1 236 ? 33.594 -2.289 9.781 1 95.69 236 VAL A CA 1
ATOM 1812 C C . VAL A 1 236 ? 32.406 -3.197 10.023 1 95.69 236 VAL A C 1
ATOM 1814 O O . VAL A 1 236 ? 32.062 -3.516 11.172 1 95.69 236 VAL A O 1
ATOM 1817 N N . ALA A 1 237 ? 31.734 -3.594 8.961 1 95.19 237 ALA A N 1
ATOM 1818 C CA . ALA A 1 237 ? 30.578 -4.48 9.047 1 95.19 237 ALA A CA 1
ATOM 1819 C C . ALA A 1 237 ? 30.953 -5.82 9.672 1 95.19 237 ALA A C 1
ATOM 1821 O O . ALA A 1 237 ? 30.219 -6.352 10.516 1 95.19 237 ALA A O 1
ATOM 1822 N N . ALA A 1 238 ? 32.062 -6.359 9.266 1 95.88 238 ALA A N 1
ATOM 1823 C CA . ALA A 1 238 ? 32.562 -7.621 9.812 1 95.88 238 ALA A CA 1
ATOM 1824 C C . ALA A 1 238 ? 32.75 -7.531 11.32 1 95.88 238 ALA A C 1
ATOM 1826 O O . ALA A 1 238 ? 32.344 -8.422 12.062 1 95.88 238 ALA A O 1
ATOM 1827 N N . LYS A 1 239 ? 33.312 -6.465 11.742 1 95.5 239 LYS A N 1
ATOM 1828 C CA . LYS A 1 239 ? 33.562 -6.242 13.172 1 95.5 239 LYS A CA 1
ATOM 1829 C C . LYS A 1 239 ? 32.219 -6.168 13.938 1 95.5 239 LYS A C 1
ATOM 1831 O O . LYS A 1 239 ? 32.125 -6.73 15.031 1 95.5 239 LYS A O 1
ATOM 1836 N N . ARG A 1 240 ? 31.312 -5.535 13.336 1 93.75 240 ARG A N 1
ATOM 1837 C CA . ARG A 1 240 ? 30 -5.371 13.977 1 93.75 240 ARG A CA 1
ATOM 1838 C C . ARG A 1 240 ? 29.328 -6.723 14.172 1 93.75 24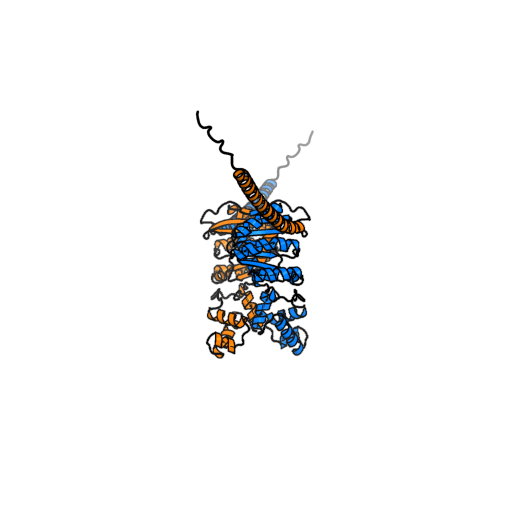0 ARG A C 1
ATOM 1840 O O . ARG A 1 240 ? 28.609 -6.918 15.156 1 93.75 240 ARG A O 1
ATOM 1847 N N . LEU A 1 241 ? 29.516 -7.625 13.289 1 93.81 241 LEU A N 1
ATOM 1848 C CA . LEU A 1 241 ? 28.891 -8.938 13.352 1 93.81 241 LEU A CA 1
ATOM 1849 C C . LEU A 1 241 ? 29.812 -9.945 14.031 1 93.81 241 LEU A C 1
ATOM 1851 O O . LEU A 1 241 ? 29.484 -11.133 14.109 1 93.81 241 LEU A O 1
ATOM 1855 N N . ALA A 1 242 ? 30.969 -9.516 14.477 1 95.25 242 ALA A N 1
ATOM 1856 C CA . ALA A 1 242 ? 31.953 -10.336 15.203 1 95.25 242 ALA A CA 1
ATOM 1857 C C . ALA A 1 242 ? 32.406 -11.516 14.352 1 95.25 242 ALA A C 1
ATOM 1859 O O . ALA A 1 242 ? 32.438 -12.656 14.836 1 95.25 242 ALA A O 1
ATOM 1860 N N . VAL A 1 243 ? 32.656 -11.289 13.102 1 96.12 243 VAL A N 1
ATOM 1861 C CA . VAL A 1 243 ? 33.219 -12.297 12.203 1 96.12 243 VAL A CA 1
ATOM 1862 C C . VAL A 1 243 ? 34.406 -11.711 11.453 1 96.12 243 VAL A C 1
ATOM 1864 O O . VAL A 1 243 ? 34.656 -10.5 11.5 1 96.12 243 VAL A O 1
ATOM 1867 N N . SER A 1 244 ? 35.188 -12.617 10.898 1 95.5 244 SER A N 1
ATOM 1868 C CA . SER A 1 244 ? 36.312 -12.148 10.078 1 95.5 244 SER A CA 1
ATOM 1869 C C . SER A 1 244 ? 35.812 -11.492 8.789 1 95.5 244 SER A C 1
ATOM 1871 O O . SER A 1 244 ? 34.688 -11.75 8.352 1 95.5 244 SER A O 1
ATOM 1873 N N . GLU A 1 245 ? 36.656 -10.664 8.219 1 95.75 245 GLU A N 1
ATOM 1874 C CA . GLU A 1 245 ? 36.281 -10.039 6.945 1 95.75 245 GLU A CA 1
ATOM 1875 C C . GLU A 1 245 ? 36.031 -11.086 5.867 1 95.75 245 GLU A C 1
ATOM 1877 O O . GLU A 1 245 ? 35.156 -10.922 5.027 1 95.75 245 GLU A O 1
ATOM 1882 N N . ARG A 1 246 ? 36.875 -12.125 5.938 1 95.56 246 ARG A N 1
ATOM 1883 C CA . ARG A 1 246 ? 36.719 -13.203 4.969 1 95.56 246 ARG A CA 1
ATOM 1884 C C .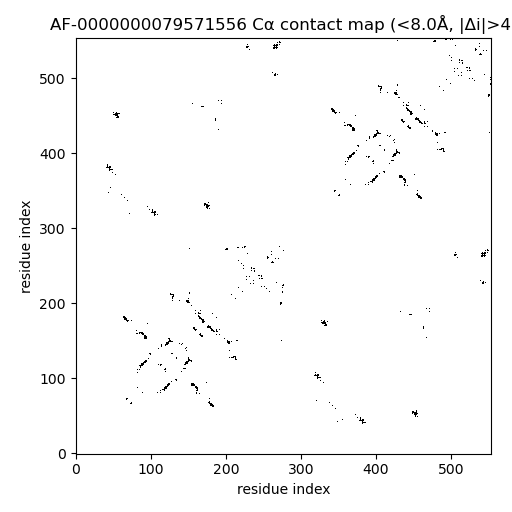 ARG A 1 246 ? 35.344 -13.867 5.109 1 95.56 246 ARG A C 1
ATOM 1886 O O . ARG A 1 246 ? 34.656 -14.109 4.113 1 95.56 246 ARG A O 1
ATOM 1893 N N . THR A 1 247 ? 34.969 -14.195 6.277 1 95.69 247 THR A N 1
ATOM 1894 C CA . THR A 1 247 ? 33.688 -14.789 6.555 1 95.69 247 THR A CA 1
ATOM 1895 C C . THR A 1 247 ? 32.562 -13.859 6.125 1 95.69 247 THR A C 1
ATOM 1897 O O . THR A 1 247 ? 31.562 -14.297 5.535 1 95.69 247 THR A O 1
ATOM 1900 N N . PHE A 1 248 ? 32.719 -12.602 6.43 1 96.25 248 PHE A N 1
ATOM 1901 C CA . PHE A 1 248 ? 31.703 -11.633 6.051 1 96.25 248 PHE A CA 1
ATOM 1902 C C . PHE A 1 248 ? 31.531 -11.594 4.535 1 96.25 248 PHE A C 1
ATOM 1904 O O . PHE A 1 248 ? 30.406 -11.57 4.035 1 96.25 248 PHE A O 1
ATOM 1911 N N . ARG A 1 249 ? 32.625 -11.531 3.84 1 95.44 249 ARG A N 1
ATOM 1912 C CA . ARG A 1 249 ? 32.562 -11.508 2.383 1 95.44 249 ARG A CA 1
ATOM 1913 C C . ARG A 1 249 ? 31.844 -12.742 1.839 1 95.44 249 ARG A C 1
ATOM 1915 O O . ARG A 1 249 ? 31.141 -12.672 0.83 1 95.44 249 ARG A O 1
ATOM 1922 N N . ARG A 1 250 ? 32.062 -13.828 2.5 1 95.81 250 ARG A N 1
ATOM 1923 C CA . ARG A 1 250 ? 31.344 -15.039 2.117 1 95.81 250 ARG A CA 1
ATOM 1924 C C . ARG A 1 250 ? 29.844 -14.867 2.318 1 95.81 250 ARG A C 1
ATOM 1926 O O . ARG A 1 250 ? 29.047 -15.297 1.48 1 95.81 250 ARG A O 1
ATOM 1933 N N . TYR A 1 251 ? 29.469 -14.266 3.414 1 94.38 251 TYR A N 1
ATOM 1934 C CA . TYR A 1 251 ? 28.062 -14 3.678 1 94.38 251 TYR A CA 1
ATOM 1935 C C . TYR A 1 251 ? 27.484 -13.062 2.625 1 94.38 251 TYR A C 1
ATOM 1937 O O . TYR A 1 251 ? 26.359 -13.281 2.15 1 94.38 251 TYR A O 1
ATOM 1945 N N . VAL A 1 252 ? 28.25 -12.078 2.324 1 95.56 252 VAL A N 1
ATOM 1946 C CA . VAL A 1 252 ? 27.812 -11.133 1.303 1 95.56 252 VAL A CA 1
ATOM 1947 C C . VAL A 1 252 ? 27.609 -11.859 -0.022 1 95.56 252 VAL A C 1
ATOM 1949 O O . VAL A 1 252 ? 26.594 -11.648 -0.7 1 95.56 252 VAL A O 1
ATOM 1952 N N . SER A 1 253 ? 28.547 -12.688 -0.361 1 95.38 253 SER A N 1
ATOM 1953 C CA . SER A 1 253 ? 28.438 -13.461 -1.591 1 95.38 253 SER A CA 1
ATOM 1954 C C . SER A 1 253 ? 27.188 -14.328 -1.588 1 95.38 253 SER A C 1
ATOM 1956 O O . SER A 1 253 ? 26.484 -14.422 -2.6 1 95.38 253 SER A O 1
ATOM 1958 N N .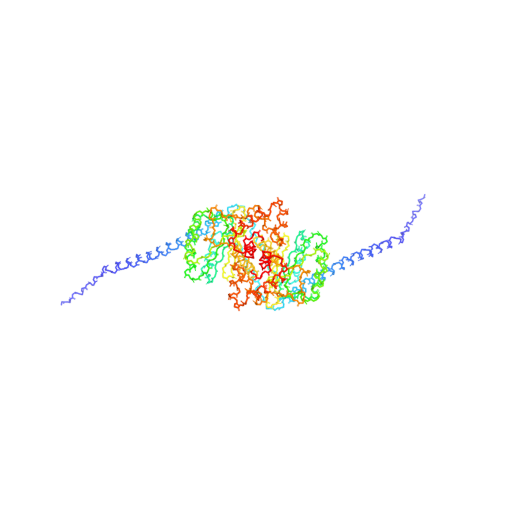 SER A 1 254 ? 26.922 -14.938 -0.48 1 91.81 254 SER A N 1
ATOM 1959 C CA . SER A 1 254 ? 25.734 -15.758 -0.334 1 91.81 254 SER A CA 1
ATOM 1960 C C . SER A 1 254 ? 24.469 -14.93 -0.5 1 91.81 254 SER A C 1
ATOM 1962 O O . SER A 1 254 ? 23.531 -15.352 -1.184 1 91.81 254 SER A O 1
ATOM 1964 N N . VAL A 1 255 ? 24.438 -13.812 0.094 1 91.44 255 VAL A N 1
ATOM 1965 C CA . VAL A 1 255 ? 23.297 -12.906 0.019 1 91.44 255 VAL A CA 1
ATOM 1966 C C . VAL A 1 255 ? 23.094 -12.453 -1.425 1 91.44 255 VAL A C 1
ATOM 1968 O O . VAL A 1 255 ? 21.953 -12.438 -1.919 1 91.44 255 VAL A O 1
ATOM 1971 N N . MET A 1 256 ? 24.234 -12.125 -2.043 1 93.69 256 MET A N 1
ATOM 1972 C CA . MET A 1 256 ? 24.172 -11.711 -3.441 1 93.69 256 MET A CA 1
ATOM 1973 C C . MET A 1 256 ? 23.594 -12.82 -4.312 1 93.69 256 MET A C 1
ATOM 1975 O O . MET A 1 256 ? 22.75 -12.562 -5.168 1 93.69 256 MET A O 1
ATOM 1979 N N . GLU A 1 257 ? 23.938 -14.016 -4.098 1 89.75 257 GLU A N 1
ATOM 1980 C CA . GLU A 1 257 ? 23.453 -15.172 -4.844 1 89.75 257 GLU A CA 1
ATOM 1981 C C . GLU A 1 257 ? 21.969 -15.398 -4.605 1 89.75 257 GLU A C 1
ATOM 1983 O O . GLU A 1 257 ? 21.203 -15.602 -5.551 1 89.75 257 GLU A O 1
ATOM 1988 N N . ARG A 1 258 ? 21.625 -15.273 -3.375 1 83.69 258 ARG A N 1
ATOM 1989 C CA . ARG A 1 258 ? 20.219 -15.492 -3.008 1 83.69 258 ARG A CA 1
ATOM 1990 C C . ARG A 1 258 ? 19.328 -14.414 -3.619 1 83.69 258 ARG A C 1
ATOM 1992 O O . ARG A 1 258 ? 18.188 -14.688 -3.982 1 83.69 258 ARG A O 1
ATOM 1999 N N . LEU A 1 259 ? 19.859 -13.258 -3.727 1 85.56 259 LEU A N 1
ATOM 2000 C CA . LEU A 1 259 ? 19.125 -12.141 -4.301 1 85.56 259 LEU A CA 1
ATOM 2001 C C . LEU A 1 259 ? 19.266 -12.125 -5.82 1 85.56 259 LEU A C 1
ATOM 2003 O O . LEU A 1 259 ? 18.672 -11.273 -6.492 1 85.56 259 LEU A O 1
ATOM 2007 N N . GLN A 1 260 ? 20.078 -13.062 -6.34 1 87.12 260 GLN A N 1
ATOM 2008 C CA . GLN A 1 260 ? 20.375 -13.094 -7.766 1 87.12 260 GLN A CA 1
ATOM 2009 C C . GLN A 1 260 ? 20.875 -11.742 -8.258 1 87.12 260 GLN A C 1
ATOM 2011 O O . GLN A 1 260 ? 20.391 -11.234 -9.273 1 87.12 260 GLN A O 1
ATOM 2016 N N . ALA A 1 261 ? 21.672 -11.172 -7.496 1 92.94 261 ALA A N 1
ATOM 2017 C CA . ALA A 1 261 ? 22.25 -9.875 -7.824 1 92.94 261 ALA A CA 1
ATOM 2018 C C . ALA A 1 261 ? 23.719 -10.008 -8.234 1 92.94 261 ALA A C 1
ATOM 2020 O O . ALA A 1 261 ? 24.469 -10.789 -7.633 1 92.94 261 ALA A O 1
ATOM 2021 N N . VAL A 1 262 ? 24.094 -9.266 -9.281 1 93.94 262 VAL A N 1
ATOM 2022 C CA . VAL A 1 262 ? 25.469 -9.336 -9.758 1 93.94 262 VAL A CA 1
ATOM 2023 C C . VAL A 1 262 ? 26.234 -8.094 -9.32 1 93.94 262 VAL A C 1
ATOM 2025 O O . VAL A 1 262 ? 27.453 -8.016 -9.492 1 93.94 262 VAL A O 1
ATOM 2028 N N . SER A 1 263 ? 25.609 -7.07 -8.781 1 95.25 263 SER A N 1
ATOM 2029 C CA . SER A 1 263 ? 26.234 -5.895 -8.18 1 95.25 263 SER A CA 1
ATOM 2030 C C . SER A 1 263 ? 25.594 -5.57 -6.832 1 95.25 263 SER A C 1
ATOM 2032 O O . SER A 1 263 ? 24.469 -5.961 -6.562 1 95.25 263 SER A O 1
ATOM 2034 N N . ARG A 1 264 ? 26.328 -4.82 -6.012 1 93.81 264 ARG A N 1
ATOM 2035 C CA . ARG A 1 264 ? 25.828 -4.465 -4.691 1 93.81 264 ARG A CA 1
ATOM 2036 C C . ARG A 1 264 ? 24.641 -3.502 -4.801 1 93.81 264 ARG A C 1
ATOM 2038 O O . ARG A 1 264 ? 23.719 -3.561 -3.996 1 93.81 264 ARG A O 1
ATOM 2045 N N . PHE A 1 265 ? 24.688 -2.619 -5.758 1 94.06 265 PHE A N 1
ATOM 2046 C CA . PHE A 1 265 ? 23.547 -1.736 -5.977 1 94.06 265 PHE A CA 1
ATOM 2047 C C . PHE A 1 265 ? 22.281 -2.541 -6.289 1 94.06 265 PHE A C 1
ATOM 2049 O O . PHE A 1 265 ? 21.25 -2.342 -5.66 1 94.06 265 PHE A O 1
ATOM 2056 N N . GLN A 1 266 ? 22.391 -3.428 -7.223 1 93.44 266 GLN A N 1
ATOM 2057 C CA . GLN A 1 266 ? 21.266 -4.293 -7.586 1 93.44 266 GLN A CA 1
ATOM 2058 C C . GLN A 1 266 ? 20.781 -5.086 -6.379 1 93.44 266 GLN A C 1
ATOM 2060 O O . GLN A 1 266 ? 19.562 -5.262 -6.195 1 93.44 266 GLN A O 1
ATOM 2065 N N . ALA A 1 267 ? 21.719 -5.531 -5.637 1 93.38 267 ALA A N 1
ATOM 2066 C CA . ALA A 1 267 ? 21.375 -6.297 -4.445 1 93.38 267 ALA A CA 1
ATOM 2067 C C . ALA A 1 267 ? 20.531 -5.453 -3.484 1 93.38 267 ALA A C 1
ATOM 2069 O O . ALA A 1 267 ? 19.547 -5.938 -2.926 1 93.38 267 ALA A O 1
ATOM 2070 N N . GLY A 1 268 ? 20.984 -4.223 -3.268 1 93.19 268 GLY A N 1
ATOM 2071 C CA . GLY A 1 268 ? 20.219 -3.324 -2.424 1 93.19 268 GLY A CA 1
ATOM 2072 C C . GLY A 1 268 ? 18.797 -3.117 -2.922 1 93.19 268 GLY A C 1
ATOM 2073 O O . GLY A 1 268 ? 17.844 -3.197 -2.145 1 93.19 268 GLY A O 1
ATOM 2074 N N . VAL A 1 269 ? 18.656 -2.973 -4.168 1 90.44 269 VAL A N 1
ATOM 2075 C CA . VAL A 1 269 ? 17.359 -2.787 -4.805 1 90.44 269 VAL A CA 1
ATOM 2076 C C . VAL A 1 269 ? 16.484 -4.02 -4.566 1 90.44 269 VAL A C 1
ATOM 2078 O O . VAL A 1 269 ? 15.367 -3.904 -4.074 1 90.44 269 VAL A O 1
ATOM 2081 N N . ARG A 1 270 ? 17 -5.117 -4.828 1 86.06 270 ARG A N 1
ATOM 2082 C CA . ARG A 1 270 ? 16.234 -6.363 -4.77 1 86.06 270 ARG A CA 1
ATOM 2083 C C . ARG A 1 270 ? 15.883 -6.719 -3.33 1 86.06 270 ARG A C 1
ATOM 2085 O O . ARG A 1 270 ? 14.82 -7.285 -3.068 1 86.06 270 ARG A O 1
ATOM 2092 N N . ALA A 1 271 ? 16.812 -6.359 -2.436 1 87.12 271 ALA A N 1
ATOM 2093 C CA . ALA A 1 271 ? 16.516 -6.609 -1.025 1 87.12 271 ALA A CA 1
ATOM 2094 C C . ALA A 1 271 ? 15.25 -5.879 -0.588 1 87.12 271 ALA A C 1
ATOM 2096 O O . ALA A 1 271 ? 14.406 -6.453 0.104 1 87.12 271 ALA A O 1
ATOM 2097 N N . VAL A 1 272 ? 15.148 -4.668 -1.017 1 82.19 272 VAL A N 1
ATOM 2098 C CA . VAL A 1 272 ? 13.969 -3.885 -0.675 1 82.19 272 VAL A CA 1
ATOM 2099 C C . VAL A 1 272 ? 12.75 -4.43 -1.42 1 82.19 272 VAL A C 1
ATOM 2101 O O . VAL A 1 272 ? 11.695 -4.637 -0.824 1 82.19 272 VAL A O 1
ATOM 2104 N N . GLU A 1 273 ? 12.906 -4.691 -2.668 1 76 273 GLU A N 1
ATOM 2105 C CA . GLU A 1 273 ? 11.812 -5.164 -3.512 1 76 273 GLU A CA 1
ATOM 2106 C C . GLU A 1 273 ? 11.242 -6.48 -2.988 1 76 273 GLU A C 1
ATOM 2108 O O . GLU A 1 273 ? 10.031 -6.715 -3.076 1 76 273 GLU A O 1
ATOM 2113 N N . ARG A 1 274 ? 12.109 -7.285 -2.449 1 74.69 274 ARG A N 1
ATOM 2114 C CA . ARG A 1 274 ? 11.703 -8.602 -1.963 1 74.69 274 ARG A CA 1
ATOM 2115 C C . ARG A 1 274 ? 11.219 -8.523 -0.521 1 74.69 274 ARG A C 1
ATOM 2117 O O . ARG A 1 274 ? 10.875 -9.547 0.08 1 74.69 274 ARG A O 1
ATOM 2124 N N . GLY A 1 275 ? 11.391 -7.359 0.023 1 72.38 275 GLY A N 1
ATOM 2125 C CA . GLY A 1 275 ? 10.891 -7.168 1.374 1 72.38 275 GLY A CA 1
ATOM 2126 C C . GLY A 1 275 ? 11.859 -7.633 2.443 1 72.38 275 GLY A C 1
ATOM 2127 O O . GLY A 1 275 ? 11.453 -7.922 3.572 1 72.38 275 GLY A O 1
ATOM 2128 N N . TRP A 1 276 ? 13.062 -7.855 1.983 1 76.06 276 TRP A N 1
ATOM 2129 C CA . TRP A 1 276 ? 14.062 -8.258 2.969 1 76.06 276 TRP A CA 1
ATOM 2130 C C . TRP A 1 276 ? 14.469 -7.07 3.836 1 76.06 276 TRP A C 1
ATOM 2132 O O . TRP A 1 276 ? 15.055 -7.25 4.906 1 76.06 276 TRP A O 1
ATOM 2142 N N . LEU A 1 277 ? 14.266 -5.867 3.201 1 78.62 277 LEU A N 1
ATOM 2143 C CA . LEU A 1 277 ? 14.477 -4.617 3.92 1 78.62 277 LEU A CA 1
ATOM 2144 C C . LEU A 1 277 ? 13.203 -3.771 3.928 1 78.62 277 LEU A C 1
ATOM 2146 O O . LEU A 1 277 ? 12.406 -3.84 2.994 1 78.62 277 LEU A O 1
ATOM 2150 N N . MET B 1 1 ? -68.625 -38.844 -64.625 1 22.73 1 MET B N 1
ATOM 2151 C CA . MET B 1 1 ? -67.875 -39.656 -63.656 1 22.73 1 MET B CA 1
ATOM 2152 C C . MET B 1 1 ? -66.625 -38.906 -63.125 1 22.73 1 MET B C 1
ATOM 2154 O O . MET B 1 1 ? -65.75 -38.594 -63.875 1 22.73 1 MET B O 1
ATOM 2158 N N . ALA B 1 2 ? -66.938 -38.031 -62.062 1 31.27 2 ALA B N 1
ATOM 2159 C CA . ALA B 1 2 ? -66.125 -37.031 -61.406 1 31.27 2 ALA B CA 1
ATOM 2160 C C . ALA B 1 2 ? -64.938 -37.656 -60.719 1 31.27 2 ALA B C 1
ATOM 2162 O O . ALA B 1 2 ? -65.062 -38.688 -60.031 1 31.27 2 ALA B O 1
ATOM 2163 N N . ALA B 1 3 ? -63.75 -37.5 -61.406 1 33.91 3 ALA B N 1
ATOM 2164 C CA . ALA B 1 3 ? -62.469 -38.062 -61 1 33.91 3 ALA B CA 1
ATOM 2165 C C . ALA B 1 3 ? -62.125 -37.75 -59.562 1 33.91 3 ALA B C 1
ATOM 2167 O O . ALA B 1 3 ? -62.312 -36.625 -59.094 1 33.91 3 ALA B O 1
ATOM 2168 N N . PRO B 1 4 ? -62.062 -38.75 -58.656 1 33.84 4 PRO B N 1
ATOM 2169 C CA . PRO B 1 4 ? -61.812 -38.656 -57.219 1 33.84 4 PRO B CA 1
ATOM 2170 C C . PRO B 1 4 ? -60.5 -37.938 -56.875 1 33.84 4 PRO B C 1
ATOM 2172 O O . PRO B 1 4 ? -59.531 -38.094 -57.594 1 33.84 4 PRO B O 1
ATOM 2175 N N . ARG B 1 5 ? -60.625 -36.781 -56.281 1 33.25 5 ARG B N 1
ATOM 2176 C CA . ARG B 1 5 ? -59.562 -35.906 -55.781 1 33.25 5 ARG B CA 1
ATOM 2177 C C . ARG B 1 5 ? -58.688 -36.656 -54.75 1 33.25 5 ARG B C 1
ATOM 2179 O O . ARG B 1 5 ? -59.219 -37.156 -53.75 1 33.25 5 ARG B O 1
ATOM 2186 N N . ALA B 1 6 ? -57.5 -37.188 -55.125 1 31.58 6 ALA B N 1
ATOM 2187 C CA . ALA B 1 6 ? -56.438 -37.906 -54.406 1 31.58 6 ALA B CA 1
ATOM 2188 C C . ALA B 1 6 ? -56.094 -37.156 -53.094 1 31.58 6 ALA B C 1
ATOM 2190 O O . ALA B 1 6 ? -55.969 -35.938 -53.094 1 31.58 6 ALA B O 1
ATOM 2191 N N . ALA B 1 7 ? -56.344 -37.719 -51.938 1 33.78 7 ALA B N 1
ATOM 2192 C CA . ALA B 1 7 ? -56.031 -37.438 -50.531 1 33.78 7 ALA B CA 1
ATOM 2193 C C . ALA B 1 7 ? -54.531 -37.219 -50.344 1 33.78 7 ALA B C 1
ATOM 2195 O O . ALA B 1 7 ? -53.719 -38.062 -50.719 1 33.78 7 ALA B O 1
ATOM 2196 N N . ALA B 1 8 ? -54.094 -36 -50.438 1 33.25 8 ALA B N 1
ATOM 2197 C CA . ALA B 1 8 ? -52.75 -35.562 -50.156 1 33.25 8 ALA B CA 1
ATOM 2198 C C . ALA B 1 8 ? -52.25 -36.125 -48.844 1 33.25 8 ALA B C 1
ATOM 2200 O O . ALA B 1 8 ? -52.844 -35.844 -47.781 1 33.25 8 ALA B O 1
ATOM 2201 N N . VAL B 1 9 ? -51.656 -37.281 -48.75 1 30.41 9 VAL B N 1
ATOM 2202 C CA . VAL B 1 9 ? -50.969 -37.969 -47.656 1 30.41 9 VAL B CA 1
ATOM 2203 C C . VAL B 1 9 ? -49.969 -37.031 -47 1 30.41 9 VAL B C 1
ATOM 2205 O O . VAL B 1 9 ? -49.094 -36.469 -47.688 1 30.41 9 VAL B O 1
ATOM 2208 N N . ALA B 1 10 ? -50.375 -36.531 -45.938 1 38.81 10 ALA B N 1
ATOM 2209 C CA . ALA B 1 10 ? -49.594 -35.75 -45 1 38.81 10 ALA B CA 1
ATOM 2210 C C . ALA B 1 10 ? -48.25 -36.375 -44.719 1 38.81 10 ALA B C 1
ATOM 2212 O O . ALA B 1 10 ? -48.156 -37.562 -44.375 1 38.81 10 ALA B O 1
ATOM 2213 N N . GLU B 1 11 ? -47.219 -36 -45.5 1 35.53 11 GLU B N 1
ATOM 2214 C CA . GLU B 1 11 ? -45.906 -36.594 -45.5 1 35.53 11 GLU B CA 1
ATOM 2215 C C . GLU B 1 11 ? -45.344 -36.688 -44.062 1 35.53 11 GLU B C 1
ATOM 2217 O O . GLU B 1 11 ? -45.375 -35.719 -43.312 1 35.53 11 GLU B O 1
ATOM 2222 N N . PRO B 1 12 ? -45.031 -37.906 -43.562 1 46.59 12 PRO B N 1
ATOM 2223 C CA . PRO B 1 12 ? -44.406 -38.312 -42.312 1 46.59 12 PRO B CA 1
ATOM 2224 C C . PRO B 1 12 ? -43.094 -37.562 -42.031 1 46.59 12 PRO B C 1
ATOM 2226 O O . PRO B 1 12 ? -42.625 -37.562 -40.906 1 46.59 12 PRO B O 1
ATOM 2229 N N . ASP B 1 13 ? -42.688 -36.844 -43.094 1 44.91 13 ASP B N 1
ATOM 2230 C CA . ASP B 1 13 ? -41.375 -36.281 -42.875 1 44.91 13 ASP B CA 1
ATOM 2231 C C . ASP B 1 13 ? -41.438 -35 -42.031 1 44.91 13 ASP B C 1
ATOM 2233 O O . ASP B 1 13 ? -40.406 -34.469 -41.594 1 44.91 13 ASP B O 1
ATOM 2237 N N . ALA B 1 14 ? -42.656 -34.375 -41.875 1 51.12 14 ALA B N 1
ATOM 2238 C CA . ALA B 1 14 ? -42.719 -33.188 -41.062 1 51.12 14 ALA B CA 1
ATOM 2239 C C . ALA B 1 14 ? -42.625 -33.5 -39.594 1 51.12 14 ALA B C 1
ATOM 2241 O O . ALA B 1 14 ? -41.969 -32.781 -38.812 1 51.12 14 ALA B O 1
ATOM 2242 N N . GLU B 1 15 ? -43.219 -34.719 -39.219 1 42.69 15 GLU B N 1
ATOM 2243 C CA . GLU B 1 15 ? -43.156 -35.062 -37.812 1 42.69 15 GLU B CA 1
ATOM 2244 C C . GLU B 1 15 ? -41.719 -35.406 -37.375 1 42.69 15 GLU B C 1
ATOM 2246 O O . GLU B 1 15 ? -41.312 -35.062 -36.281 1 42.69 15 GLU B O 1
ATOM 2251 N N . LYS B 1 16 ? -41 -35.906 -38.344 1 52.31 16 LYS B N 1
ATOM 2252 C CA . LYS B 1 16 ? -39.594 -36.188 -38 1 52.31 16 LYS B CA 1
ATOM 2253 C C . LYS B 1 16 ? -38.781 -34.906 -37.938 1 52.31 16 LYS B C 1
ATOM 2255 O O . LYS B 1 16 ? -37.875 -34.781 -37.125 1 52.31 16 LYS B O 1
ATOM 2260 N N . ARG B 1 17 ? -39.125 -33.938 -38.844 1 49.94 17 ARG B N 1
ATOM 2261 C CA . ARG B 1 17 ? -38.375 -32.688 -38.781 1 49.94 17 ARG B CA 1
ATOM 2262 C C . ARG B 1 17 ? -38.688 -31.922 -37.5 1 49.94 17 ARG B C 1
ATOM 2264 O O . ARG B 1 17 ? -37.812 -31.328 -36.875 1 49.94 17 ARG B O 1
ATOM 2271 N N . MET B 1 18 ? -40 -32 -37.094 1 48.22 18 MET B N 1
ATOM 2272 C CA . MET B 1 18 ? -40.344 -31.312 -35.844 1 48.22 18 MET B CA 1
ATOM 2273 C C . MET B 1 18 ? -39.719 -32.031 -34.656 1 48.22 18 MET B C 1
ATOM 2275 O O . MET B 1 18 ? -39.219 -31.375 -33.719 1 48.22 18 MET B O 1
ATOM 2279 N N . ALA B 1 19 ? -39.656 -33.406 -34.75 1 48.81 19 ALA B N 1
ATOM 2280 C CA . ALA B 1 19 ? -39.031 -34.125 -33.656 1 48.81 19 ALA B CA 1
ATOM 2281 C C . ALA B 1 19 ? -37.5 -33.875 -33.656 1 48.81 19 ALA B C 1
ATOM 2283 O O . ALA B 1 19 ? -36.906 -33.688 -32.594 1 48.81 19 ALA B O 1
ATOM 2284 N N . SER B 1 20 ? -36.969 -33.75 -34.844 1 50.72 20 SER B N 1
ATOM 2285 C CA . SER B 1 20 ? -35.531 -33.438 -34.875 1 50.72 20 SER B CA 1
ATOM 2286 C C . SER B 1 20 ? -35.25 -32.031 -34.438 1 50.72 20 SER B C 1
ATOM 2288 O O . SER B 1 20 ? -34.281 -31.766 -33.719 1 50.72 20 SER B O 1
ATOM 2290 N N . GLU B 1 21 ? -36.125 -31.109 -34.844 1 49.06 21 GLU B N 1
ATOM 2291 C CA . GLU B 1 21 ? -35.906 -29.734 -34.406 1 49.06 21 GLU B CA 1
ATOM 2292 C C . GLU B 1 21 ? -36.188 -29.578 -32.938 1 49.06 21 GLU B C 1
ATOM 2294 O O . GLU B 1 21 ? -35.5 -28.828 -32.219 1 49.06 21 GLU B O 1
ATOM 2299 N N . THR B 1 22 ? -37.188 -30.375 -32.406 1 44.09 22 THR B N 1
ATOM 2300 C CA . THR B 1 22 ? -37.406 -30.344 -30.969 1 44.09 22 THR B CA 1
ATOM 2301 C C . THR B 1 22 ? -36.25 -31 -30.219 1 44.09 22 THR B C 1
ATOM 2303 O O . THR B 1 22 ? -35.812 -30.484 -29.203 1 44.09 22 THR B O 1
ATOM 2306 N N . HIS B 1 23 ? -35.719 -32.125 -30.797 1 45.47 23 HIS B N 1
ATOM 2307 C CA . HIS B 1 23 ? -34.562 -32.719 -30.141 1 45.47 23 HIS B CA 1
ATOM 2308 C C . HIS B 1 23 ? -33.344 -31.781 -30.234 1 45.47 23 HIS B C 1
ATOM 2310 O O . HIS B 1 23 ? -32.562 -31.656 -29.297 1 45.47 23 HIS B O 1
ATOM 2316 N N . ALA B 1 24 ? -33.156 -31.078 -31.328 1 50.22 24 ALA B N 1
ATOM 2317 C CA . ALA B 1 24 ? -32.062 -30.109 -31.406 1 50.22 24 ALA B CA 1
ATOM 2318 C C . ALA B 1 24 ? -32.312 -28.938 -30.469 1 50.22 24 ALA B C 1
ATOM 2320 O O . ALA B 1 24 ? -31.391 -28.453 -29.812 1 50.22 24 ALA B O 1
ATOM 2321 N N . ALA B 1 25 ? -33.531 -28.516 -30.359 1 46 25 ALA B N 1
ATOM 2322 C CA . ALA B 1 25 ? -33.812 -27.438 -29.422 1 46 25 ALA B CA 1
ATOM 2323 C C . ALA B 1 25 ? -33.656 -27.922 -27.984 1 46 25 ALA B C 1
ATOM 2325 O O . ALA B 1 25 ? -33.125 -27.203 -27.125 1 46 25 ALA B O 1
ATOM 2326 N N . ILE B 1 26 ? -34.125 -29.172 -27.641 1 45.91 26 ILE B N 1
ATOM 2327 C CA . ILE B 1 26 ? -33.906 -29.703 -26.312 1 45.91 26 ILE B CA 1
ATOM 2328 C C . ILE B 1 26 ? -32.406 -29.922 -26.094 1 45.91 26 ILE B C 1
ATOM 2330 O O . ILE B 1 26 ? -31.859 -29.594 -25.031 1 45.91 26 ILE B O 1
ATOM 2334 N N . ARG B 1 27 ? -31.719 -30.422 -27.188 1 43.97 27 ARG B N 1
ATOM 2335 C CA . ARG B 1 27 ? -30.281 -30.516 -27 1 43.97 27 ARG B CA 1
ATOM 2336 C C . ARG B 1 27 ? -29.641 -29.141 -26.828 1 43.97 27 ARG B C 1
ATOM 2338 O O . ARG B 1 27 ? -28.719 -28.984 -26.031 1 43.97 27 ARG B O 1
ATOM 2345 N N . GLU B 1 28 ? -30.125 -28.188 -27.594 1 46.09 28 GLU B N 1
ATOM 2346 C CA . GLU B 1 28 ? -29.594 -26.844 -27.375 1 46.09 28 GLU B CA 1
ATOM 2347 C C . GLU B 1 28 ? -30.031 -26.297 -26.031 1 46.09 28 GLU B C 1
ATOM 2349 O O . GLU B 1 28 ? -29.25 -25.641 -25.328 1 46.09 28 GLU B O 1
ATOM 2354 N N . LEU B 1 29 ? -31.266 -26.578 -25.562 1 42.16 29 LEU B N 1
ATOM 2355 C CA . LEU B 1 29 ? -31.672 -26.188 -24.219 1 42.16 29 LEU B CA 1
ATOM 2356 C C . LEU B 1 29 ? -30.938 -27.016 -23.172 1 42.16 29 LEU B C 1
ATOM 2358 O O . LEU B 1 29 ? -30.531 -26.5 -22.125 1 42.16 29 LEU B O 1
ATOM 2362 N N . THR B 1 30 ? -30.812 -28.375 -23.422 1 42.97 30 THR B N 1
ATOM 2363 C CA . THR B 1 30 ? -29.984 -29.156 -22.5 1 42.97 30 THR B CA 1
ATOM 2364 C C . THR B 1 30 ? -28.531 -28.719 -22.562 1 42.97 30 THR B C 1
ATOM 2366 O O . THR B 1 30 ? -27.828 -28.703 -21.547 1 42.97 30 THR B O 1
ATOM 2369 N N . ARG B 1 31 ? -28.031 -28.344 -23.719 1 41.62 31 ARG B N 1
ATOM 2370 C CA . ARG B 1 31 ? -26.703 -27.75 -23.781 1 41.62 31 ARG B CA 1
ATOM 2371 C C . ARG B 1 31 ? -26.688 -26.375 -23.109 1 41.62 31 ARG B C 1
ATOM 2373 O O . ARG B 1 31 ? -25.719 -26.047 -22.406 1 41.62 31 ARG B O 1
ATOM 2380 N N . HIS B 1 32 ? -27.625 -25.547 -23.281 1 41.56 32 HIS B N 1
ATOM 2381 C CA . HIS B 1 32 ? -27.719 -24.312 -22.516 1 41.56 32 HIS B CA 1
ATOM 2382 C C . HIS B 1 32 ? -27.906 -24.609 -21.031 1 41.56 32 HIS B C 1
ATOM 2384 O O . HIS B 1 32 ? -27.328 -23.922 -20.172 1 41.56 32 HIS B O 1
ATOM 2390 N N . ARG B 1 33 ? -28.734 -25.562 -20.594 1 39.62 33 ARG B N 1
ATOM 2391 C CA . ARG B 1 33 ? -28.828 -25.938 -19.203 1 39.62 33 ARG B CA 1
ATOM 2392 C C . ARG B 1 33 ? -27.516 -26.578 -18.719 1 39.62 33 ARG B C 1
ATOM 2394 O O . ARG B 1 33 ? -27.094 -26.344 -17.594 1 39.62 33 ARG B O 1
ATOM 2401 N N . LYS B 1 34 ? -26.781 -27.516 -19.391 1 43.09 34 LYS B N 1
ATOM 2402 C CA . LYS B 1 34 ? -25.453 -28 -19 1 43.09 34 LYS B CA 1
ATOM 2403 C C . LYS B 1 34 ? -24.422 -26.859 -19.016 1 43.09 34 LYS B C 1
ATOM 2405 O O . LYS B 1 34 ? -23.484 -26.859 -18.219 1 43.09 34 LYS B O 1
ATOM 2410 N N . GLN B 1 35 ? -24.531 -25.922 -19.969 1 40.53 35 GLN B N 1
ATOM 2411 C CA . GLN B 1 35 ? -23.719 -24.703 -19.875 1 40.53 35 GLN B CA 1
ATOM 2412 C C . GLN B 1 35 ? -24.156 -23.844 -18.688 1 40.53 35 GLN B C 1
ATOM 2414 O O . GLN B 1 35 ? -23.328 -23.172 -18.062 1 40.53 35 GLN B O 1
ATOM 2419 N N . GLY B 1 36 ? -25.453 -23.734 -18.359 1 40.81 36 GLY B N 1
ATOM 2420 C CA . GLY B 1 36 ? -25.922 -23.172 -17.109 1 40.81 36 GLY B CA 1
ATOM 2421 C C . GLY B 1 36 ? -25.438 -23.938 -15.891 1 40.81 36 GLY B C 1
ATOM 2422 O O . GLY B 1 36 ? -25.094 -23.328 -14.875 1 40.81 36 GLY B O 1
ATOM 2423 N N . SER B 1 37 ? -25.516 -25.359 -15.875 1 41.69 37 SER B N 1
ATOM 2424 C CA . SER B 1 37 ? -25 -26.141 -14.773 1 41.69 37 SER B CA 1
ATOM 2425 C C . SER B 1 37 ? -23.5 -25.906 -14.578 1 41.69 37 SER B C 1
ATOM 2427 O O . SER B 1 37 ? -23.016 -25.812 -13.445 1 41.69 37 SER B O 1
ATOM 2429 N N . ALA B 1 38 ? -22.781 -25.875 -15.703 1 37.69 38 ALA B N 1
ATOM 2430 C CA . ALA B 1 38 ? -21.375 -25.547 -15.562 1 37.69 38 ALA B CA 1
ATOM 2431 C C . ALA B 1 38 ? -21.172 -24.109 -15.094 1 37.69 38 ALA B C 1
ATOM 2433 O O . ALA B 1 38 ? -20.234 -23.812 -14.352 1 37.69 38 ALA B O 1
ATOM 2434 N N . ALA B 1 39 ? -21.984 -23.203 -15.578 1 38.47 39 ALA B N 1
ATOM 2435 C CA . ALA B 1 39 ? -22.016 -21.891 -14.945 1 38.47 39 ALA B CA 1
ATOM 2436 C C . ALA B 1 39 ? -22.391 -22 -13.469 1 38.47 39 ALA B C 1
ATOM 2438 O O . ALA B 1 39 ? -21.812 -21.328 -12.617 1 38.47 39 ALA B O 1
ATOM 2439 N N . ASP B 1 40 ? -23.406 -22.844 -13.133 1 39.03 40 ASP B N 1
ATOM 2440 C CA . ASP B 1 40 ? -23.766 -23.141 -11.75 1 39.03 40 ASP B CA 1
ATOM 2441 C C . ASP B 1 40 ? -22.594 -23.797 -11.016 1 39.03 40 ASP B C 1
ATOM 2443 O O . ASP B 1 40 ? -22.312 -23.453 -9.859 1 39.03 40 ASP B O 1
ATOM 2447 N N . ALA B 1 41 ? -21.938 -24.828 -11.594 1 37.91 41 ALA B N 1
ATOM 2448 C CA . ALA B 1 41 ? -20.781 -25.438 -10.93 1 37.91 41 ALA B CA 1
ATOM 2449 C C . ALA B 1 41 ? -19.641 -24.438 -10.773 1 37.91 41 ALA B C 1
ATOM 2451 O O . ALA B 1 41 ? -18.891 -24.5 -9.797 1 37.91 41 ALA B O 1
ATOM 2452 N N . ARG B 1 42 ? -19.453 -23.562 -11.766 1 36.41 42 ARG B N 1
ATOM 2453 C CA . ARG B 1 42 ? -18.438 -22.516 -11.711 1 36.41 42 ARG B CA 1
ATOM 2454 C C . ARG B 1 42 ? -18.734 -21.516 -10.602 1 36.41 42 ARG B C 1
ATOM 2456 O O . ARG B 1 42 ? -17.828 -21.062 -9.898 1 36.41 42 ARG B O 1
ATOM 2463 N N . VAL B 1 43 ? -20.031 -21.078 -10.445 1 37 43 VAL B N 1
ATOM 2464 C CA . VAL B 1 43 ? -20.484 -20.328 -9.289 1 37 43 VAL B CA 1
ATOM 2465 C C . VAL B 1 43 ? -20.266 -21.141 -8.016 1 37 43 VAL B C 1
ATOM 2467 O O . VAL B 1 43 ? -19.797 -20.609 -7.004 1 37 43 VAL B O 1
ATOM 2470 N N . LEU B 1 44 ? -20.438 -22.5 -8.062 1 38.34 44 LEU B N 1
ATOM 2471 C CA . LEU B 1 44 ? -20.234 -23.344 -6.883 1 38.34 44 LEU B CA 1
ATOM 2472 C C . LEU B 1 44 ? -18.75 -23.438 -6.527 1 38.34 44 LEU B C 1
ATOM 2474 O O . LEU B 1 44 ? -18.391 -23.422 -5.348 1 38.34 44 LEU B O 1
ATOM 2478 N N . GLY B 1 45 ? -17.891 -23.609 -7.523 1 35.25 45 GLY B N 1
ATOM 2479 C CA . GLY B 1 45 ? -16.484 -23.594 -7.16 1 35.25 45 GLY B CA 1
ATOM 2480 C C . GLY B 1 45 ? -16.016 -22.266 -6.594 1 35.25 45 GLY B C 1
ATOM 2481 O O . GLY B 1 45 ? -15.211 -22.234 -5.656 1 35.25 45 GLY B O 1
ATOM 2482 N N . GLY B 1 46 ? -16.328 -21.109 -7.188 1 35.47 46 GLY B N 1
ATOM 2483 C CA . GLY B 1 46 ? -16.109 -19.828 -6.531 1 35.47 46 GLY B CA 1
ATOM 2484 C C . GLY B 1 46 ? -16.734 -19.75 -5.152 1 35.47 46 GLY B C 1
ATOM 2485 O O . GLY B 1 46 ? -16.125 -19.234 -4.211 1 35.47 46 GLY B O 1
ATOM 2486 N N . ARG B 1 47 ? -18.016 -20.375 -5.098 1 32.81 47 ARG B N 1
ATOM 2487 C CA . ARG B 1 47 ? -18.734 -20.484 -3.828 1 32.81 47 ARG B CA 1
ATOM 2488 C C . ARG B 1 47 ? -18.031 -21.469 -2.893 1 32.81 47 ARG B C 1
ATOM 2490 O O . ARG B 1 47 ? -17.906 -21.203 -1.694 1 32.81 47 ARG B O 1
ATOM 2497 N N . ALA B 1 48 ? -17.672 -22.641 -3.375 1 34.19 48 ALA B N 1
ATOM 2498 C CA . ALA B 1 48 ? -17.047 -23.594 -2.451 1 34.19 48 ALA B CA 1
ATOM 2499 C C . ALA B 1 48 ? -15.805 -23 -1.807 1 34.19 48 ALA B C 1
ATOM 2501 O O . ALA B 1 48 ? -15.586 -23.156 -0.604 1 34.19 48 ALA B O 1
ATOM 2502 N N . ALA B 1 49 ? -14.898 -22.359 -2.521 1 34.25 49 ALA B N 1
ATOM 2503 C CA . ALA B 1 49 ? -13.68 -21.797 -1.945 1 34.25 49 ALA B CA 1
ATOM 2504 C C . ALA B 1 49 ? -14 -20.641 -1.007 1 34.25 49 ALA B C 1
ATOM 2506 O O . ALA B 1 49 ? -13.422 -20.531 0.076 1 34.25 49 ALA B O 1
ATOM 2507 N N . LEU B 1 50 ? -14.93 -19.781 -1.393 1 35.47 50 LEU B N 1
ATOM 2508 C CA . LEU B 1 50 ? -15.43 -18.812 -0.415 1 35.47 50 LEU B CA 1
ATOM 2509 C C . LEU B 1 50 ? -16.047 -19.531 0.783 1 35.47 50 LEU B C 1
ATOM 2511 O O . LEU B 1 50 ? -15.891 -19.094 1.924 1 35.47 50 LEU B O 1
ATOM 2515 N N . GLU B 1 51 ? -16.719 -20.672 0.607 1 33 51 GLU B N 1
ATOM 2516 C CA . GLU B 1 51 ? -17.406 -21.422 1.658 1 33 51 GLU B CA 1
ATOM 2517 C C . GLU B 1 51 ? -16.422 -21.938 2.703 1 33 51 GLU B C 1
ATOM 2519 O O . GLU B 1 51 ? -16.734 -21.969 3.895 1 33 51 GLU B O 1
ATOM 2524 N N . ARG B 1 52 ? -15.359 -22.578 2.242 1 33.97 52 ARG B N 1
ATOM 2525 C CA . ARG B 1 52 ? -14.477 -23.109 3.273 1 33.97 52 ARG B CA 1
ATOM 2526 C C . ARG B 1 52 ? -13.914 -21.984 4.145 1 33.97 52 ARG B C 1
ATOM 2528 O O . ARG B 1 52 ? -13.539 -22.219 5.297 1 33.97 52 ARG B O 1
ATOM 2535 N N . LEU B 1 53 ? -13.641 -20.906 3.527 1 34.69 53 LEU B N 1
ATOM 2536 C CA . LEU B 1 53 ? -13.172 -19.766 4.293 1 34.69 53 LEU B CA 1
ATOM 2537 C C . LEU B 1 53 ? -14.219 -19.328 5.312 1 34.69 53 LEU B C 1
ATOM 2539 O O . LEU B 1 53 ? -13.875 -18.781 6.367 1 34.69 53 LEU B O 1
ATOM 2543 N N . LEU B 1 54 ? -15.531 -19.656 4.992 1 31.45 54 LEU B N 1
ATOM 2544 C CA . LEU B 1 54 ? -16.703 -19.078 5.633 1 31.45 54 LEU B CA 1
ATOM 2545 C C . LEU B 1 54 ? -17.031 -19.812 6.934 1 31.45 54 LEU B C 1
ATOM 2547 O O . LEU B 1 54 ? -18.062 -19.562 7.555 1 31.45 54 LEU B O 1
ATOM 2551 N N . THR B 1 55 ? -16.469 -20.844 7.273 1 29.73 55 THR B N 1
ATOM 2552 C CA . THR B 1 55 ? -17.297 -21.562 8.242 1 29.73 55 THR B CA 1
ATOM 2553 C C . THR B 1 55 ? -17.328 -20.812 9.57 1 29.73 55 THR B C 1
ATOM 2555 O O . THR B 1 55 ? -18.203 -21.062 10.406 1 29.73 55 THR B O 1
ATOM 2558 N N . GLU B 1 56 ? -16.219 -20.266 10.203 1 30.78 56 GLU B N 1
ATOM 2559 C CA . GLU B 1 56 ? -16.594 -20.156 11.609 1 30.78 56 GLU B CA 1
ATOM 2560 C C . GLU B 1 56 ? -17.609 -19.031 11.82 1 30.78 56 GLU B C 1
ATOM 2562 O O . GLU B 1 56 ? -18.094 -18.438 10.852 1 30.78 56 GLU B O 1
ATOM 2567 N N . ASP B 1 57 ? -17.188 -18 12.945 1 34.69 57 ASP B N 1
ATOM 2568 C CA . ASP B 1 57 ? -18.078 -17.203 13.781 1 34.69 57 ASP B CA 1
ATOM 2569 C C . ASP B 1 57 ? -18.781 -16.125 12.961 1 34.69 57 ASP B C 1
ATOM 2571 O O . ASP B 1 57 ? -18.219 -15.594 12.008 1 34.69 57 ASP B O 1
ATOM 2575 N N . LEU B 1 58 ? -20.109 -16.062 12.953 1 39.16 58 LEU B N 1
ATOM 2576 C CA . LEU B 1 58 ? -21.141 -15.234 12.328 1 39.16 58 LEU B CA 1
ATOM 2577 C C . LEU B 1 58 ? -20.797 -13.758 12.445 1 39.16 58 LEU B C 1
ATOM 2579 O O . LEU B 1 58 ? -20.688 -13.227 13.555 1 39.16 58 LEU B O 1
ATOM 2583 N N . PRO B 1 59 ? -19.859 -13.086 11.594 1 44.75 59 PRO B N 1
ATOM 2584 C CA . PRO B 1 59 ? -19.453 -11.68 11.688 1 44.75 59 PRO B CA 1
ATOM 2585 C C . PRO B 1 59 ? -20.656 -10.727 11.711 1 44.75 59 PRO B C 1
ATOM 2587 O O . PRO B 1 59 ? -21.734 -11.07 11.227 1 44.75 59 PRO B O 1
ATOM 2590 N N . ASP B 1 60 ? -20.656 -9.711 12.625 1 52.38 60 ASP B N 1
ATOM 2591 C CA . ASP B 1 60 ? -21.469 -8.508 12.703 1 52.38 60 ASP B CA 1
ATOM 2592 C C . ASP B 1 60 ? -21.844 -8.008 11.305 1 52.38 60 ASP B C 1
ATOM 2594 O O . ASP B 1 60 ? -20.969 -7.879 10.438 1 52.38 60 ASP B O 1
ATOM 2598 N N . ARG B 1 61 ? -23.078 -8.273 10.883 1 61.19 61 ARG B N 1
ATOM 2599 C CA . ARG B 1 61 ? -23.719 -8.016 9.594 1 61.19 61 ARG B CA 1
ATOM 2600 C C . ARG B 1 61 ? -23.688 -6.523 9.258 1 61.19 61 ARG B C 1
ATOM 2602 O O . ARG B 1 61 ? -23.922 -6.137 8.117 1 61.19 61 ARG B O 1
ATOM 2609 N N . GLU B 1 62 ? -23.406 -5.742 10.281 1 78.38 62 GLU B N 1
ATOM 2610 C CA . GLU B 1 62 ? -23.594 -4.324 9.984 1 78.38 62 GLU B CA 1
ATOM 2611 C C . GLU B 1 62 ? -22.375 -3.744 9.266 1 78.38 62 GLU B C 1
ATOM 2613 O O . GLU B 1 62 ? -21.25 -4.012 9.656 1 78.38 62 GLU B O 1
ATOM 2618 N N . LEU B 1 63 ? -22.719 -3.123 8.047 1 83.62 63 LEU B N 1
ATOM 2619 C CA . LEU B 1 63 ? -21.688 -2.4 7.301 1 83.62 63 LEU B CA 1
ATOM 2620 C C . LEU B 1 63 ? -21.203 -1.19 8.094 1 83.62 63 LEU B C 1
ATOM 2622 O O . LEU B 1 63 ? -21.984 -0.308 8.438 1 83.62 63 LEU B O 1
ATOM 2626 N N . ARG B 1 64 ? -20.031 -1.222 8.492 1 91 64 ARG B N 1
ATOM 2627 C CA . ARG B 1 64 ? -19.438 -0.12 9.242 1 91 64 ARG B CA 1
ATOM 2628 C C . ARG B 1 64 ? -18.703 0.846 8.312 1 91 64 ARG B C 1
ATOM 2630 O O . ARG B 1 64 ? -17.547 1.189 8.555 1 91 64 ARG B O 1
ATOM 2637 N N . VAL B 1 65 ? -19.312 1.279 7.262 1 93.62 65 VAL B N 1
ATOM 2638 C CA . VAL B 1 65 ? -18.859 2.307 6.328 1 93.62 65 VAL B CA 1
ATOM 2639 C C . VAL B 1 65 ? -19.953 3.357 6.152 1 93.62 65 VAL B C 1
ATOM 2641 O O . VAL B 1 65 ? -21.125 3.02 5.984 1 93.62 65 VAL B O 1
ATOM 2644 N N . ARG B 1 66 ? -19.562 4.613 6.289 1 92.62 66 ARG B N 1
ATOM 2645 C CA . ARG B 1 66 ? -20.516 5.711 6.109 1 92.62 66 ARG B CA 1
ATOM 2646 C C . ARG B 1 66 ? -19.906 6.824 5.266 1 92.62 66 ARG B C 1
ATOM 2648 O O . ARG B 1 66 ? -18.688 7.035 5.289 1 92.62 66 ARG B O 1
ATOM 2655 N N . LYS B 1 67 ? -20.812 7.375 4.539 1 91.5 67 LYS B N 1
ATOM 2656 C CA . LYS B 1 67 ? -20.438 8.578 3.805 1 91.5 67 LYS B CA 1
ATOM 2657 C C . LYS B 1 67 ? -20.922 9.836 4.52 1 91.5 67 LYS B C 1
ATOM 2659 O O . LYS B 1 67 ? -22.109 9.961 4.828 1 91.5 67 LYS B O 1
ATOM 2664 N N . ILE B 1 68 ? -20 10.703 4.879 1 89.5 68 ILE B N 1
ATOM 2665 C CA . ILE B 1 68 ? -20.328 11.984 5.492 1 89.5 68 ILE B CA 1
ATOM 2666 C C . ILE B 1 68 ? -20.109 13.109 4.488 1 89.5 68 ILE B C 1
ATOM 2668 O O . ILE B 1 68 ? -18.969 13.344 4.055 1 89.5 68 ILE B O 1
ATOM 2672 N N . THR B 1 69 ? -21.172 13.734 4.152 1 86.19 69 THR B N 1
ATOM 2673 C CA . THR B 1 69 ? -21.047 14.773 3.131 1 86.19 69 THR B CA 1
ATOM 2674 C C . THR B 1 69 ? -21.078 16.156 3.762 1 86.19 69 THR B C 1
ATOM 2676 O O . THR B 1 69 ? -20.641 17.141 3.15 1 86.19 69 THR B O 1
ATOM 2679 N N . ASP B 1 70 ? -21.672 16.25 4.973 1 83.44 70 ASP B N 1
ATOM 2680 C CA . ASP B 1 70 ? -21.641 17.516 5.699 1 83.44 70 ASP B CA 1
ATOM 2681 C C . ASP B 1 70 ? -20.266 17.766 6.324 1 83.44 70 ASP B C 1
ATOM 2683 O O . ASP B 1 70 ? -19.812 16.984 7.168 1 83.44 70 ASP B O 1
ATOM 2687 N N . LEU B 1 71 ? -19.672 18.766 5.918 1 82.5 71 LEU B N 1
ATOM 2688 C CA . LEU B 1 71 ? -18.281 19.031 6.305 1 82.5 71 LEU B CA 1
ATOM 2689 C C . LEU B 1 71 ? -18.188 19.328 7.797 1 82.5 71 LEU B C 1
ATOM 2691 O O . LEU B 1 71 ? -17.172 19.016 8.43 1 82.5 71 LEU B O 1
ATOM 2695 N N . ASN B 1 72 ? -19.219 19.922 8.391 1 82.5 72 ASN B N 1
ATOM 2696 C CA . ASN B 1 72 ? -19.234 20.141 9.836 1 82.5 72 ASN B CA 1
ATOM 2697 C C . ASN B 1 72 ? -19.297 18.812 10.594 1 82.5 72 ASN B C 1
ATOM 2699 O O . ASN B 1 72 ? -18.578 18.609 11.562 1 82.5 72 ASN B O 1
ATOM 2703 N N . GLU B 1 73 ? -20.203 18 10.094 1 86.69 73 GLU B N 1
ATOM 2704 C CA . GLU B 1 73 ? -20.281 16.672 10.68 1 86.69 73 GLU B CA 1
ATOM 2705 C C . GLU B 1 73 ? -18.969 15.914 10.539 1 86.69 73 GLU B C 1
ATOM 2707 O O . GLU B 1 73 ? -18.547 15.211 11.461 1 86.69 73 GLU B O 1
ATOM 2712 N N . LEU B 1 74 ? -18.359 16.047 9.391 1 88.12 74 LEU B N 1
ATOM 2713 C CA . LEU B 1 74 ? -17.094 15.383 9.156 1 88.12 74 LEU B CA 1
ATOM 2714 C C . LEU B 1 74 ? -16.016 15.898 10.117 1 88.12 74 LEU B C 1
ATOM 2716 O O . LEU B 1 74 ? -15.266 15.109 10.688 1 88.12 74 LEU B O 1
ATOM 2720 N N . GLY B 1 75 ? -15.922 17.156 10.258 1 87.25 75 GLY B N 1
ATOM 2721 C CA . GLY B 1 75 ? -15.008 17.734 11.227 1 87.25 75 GLY B CA 1
ATOM 2722 C C . GLY B 1 75 ? -15.195 17.203 12.633 1 87.25 75 GLY B C 1
ATOM 2723 O O . GLY B 1 75 ? -14.227 16.859 13.312 1 87.25 75 GLY B O 1
ATOM 2724 N N . ASP B 1 76 ? -16.484 17.109 13.055 1 85.31 76 ASP B N 1
ATOM 2725 C CA . ASP B 1 76 ? -16.812 16.578 14.367 1 85.31 76 ASP B CA 1
ATOM 2726 C C . ASP B 1 76 ? -16.375 15.117 14.492 1 85.31 76 ASP B C 1
ATOM 2728 O O . ASP B 1 76 ? -15.867 14.711 15.539 1 85.31 76 ASP B O 1
ATOM 2732 N N . TYR B 1 77 ? -16.594 14.492 13.484 1 91.62 77 TYR B N 1
ATOM 2733 C CA . TYR B 1 77 ? -16.219 13.086 13.492 1 91.62 77 TYR B CA 1
ATOM 2734 C C . TYR B 1 77 ? -14.711 12.93 13.625 1 91.62 77 TYR B C 1
ATOM 2736 O O . TYR B 1 77 ? -14.234 12.133 14.438 1 91.62 77 TYR B O 1
ATOM 2744 N N . ILE B 1 78 ? -13.914 13.641 12.812 1 90.75 78 ILE B N 1
ATOM 2745 C CA . ILE B 1 78 ? -12.453 13.594 12.852 1 90.75 78 ILE B CA 1
ATOM 2746 C C . ILE B 1 78 ? -11.969 13.945 14.258 1 90.75 78 ILE B C 1
ATOM 2748 O O . ILE B 1 78 ? -11.086 13.273 14.797 1 90.75 78 ILE B O 1
ATOM 2752 N N . ALA B 1 79 ? -12.594 14.969 14.828 1 88.38 79 ALA B N 1
ATOM 2753 C CA . ALA B 1 79 ? -12.234 15.375 16.188 1 88.38 79 ALA B CA 1
ATOM 2754 C C . ALA B 1 79 ? -12.477 14.25 17.172 1 88.38 79 ALA B C 1
ATOM 2756 O O . ALA B 1 79 ? -11.625 13.969 18.031 1 88.38 79 ALA B O 1
ATOM 2757 N N . LYS B 1 80 ? -13.609 13.617 17.078 1 91.5 80 LYS B N 1
ATOM 2758 C CA . LYS B 1 80 ? -13.961 12.523 17.984 1 91.5 80 LYS B CA 1
ATOM 2759 C C . LYS B 1 80 ? -12.984 11.359 17.844 1 91.5 80 LYS B C 1
ATOM 2761 O O . LYS B 1 80 ? -12.539 10.797 18.844 1 91.5 80 LYS B O 1
ATOM 2766 N N . VAL B 1 81 ? -12.672 11.039 16.625 1 93 81 VAL B N 1
ATOM 2767 C CA . VA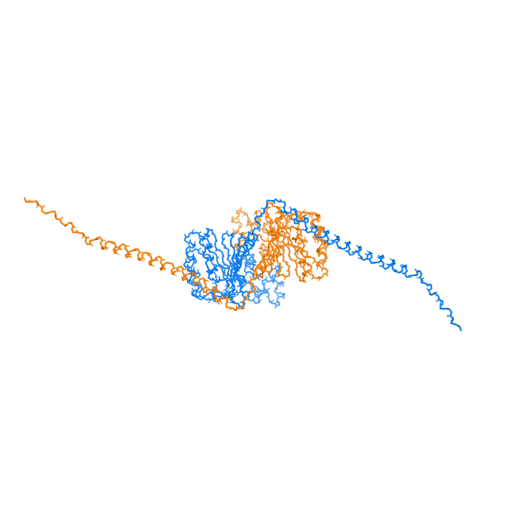L B 1 81 ? -11.727 9.969 16.375 1 93 81 VAL B CA 1
ATOM 2768 C C . VAL B 1 81 ? -10.359 10.328 16.953 1 93 81 VAL B C 1
ATOM 2770 O O . VAL B 1 81 ? -9.695 9.484 17.562 1 93 81 VAL B O 1
ATOM 2773 N N . GLY B 1 82 ? -9.945 11.516 16.75 1 92.44 82 GLY B N 1
ATOM 2774 C CA . GLY B 1 82 ? -8.695 11.992 17.328 1 92.44 82 GLY B CA 1
ATOM 2775 C C . GLY B 1 82 ? -8.68 11.938 18.844 1 92.44 82 GLY B C 1
ATOM 2776 O O . GLY B 1 82 ? -7.688 11.523 19.438 1 92.44 82 GLY B O 1
ATOM 2777 N N . GLU B 1 83 ? -9.766 12.312 19.438 1 90.75 83 GLU B N 1
ATOM 2778 C CA . GLU B 1 83 ? -9.867 12.328 20.891 1 90.75 83 GLU B CA 1
ATOM 2779 C C . GLU B 1 83 ? -9.789 10.914 21.469 1 90.75 83 GLU B C 1
ATOM 2781 O O . GLU B 1 83 ? -9.281 10.711 22.562 1 90.75 83 GLU B O 1
ATOM 2786 N N . ARG B 1 84 ? -10.211 10 20.734 1 94.06 84 ARG B N 1
ATOM 2787 C CA . ARG B 1 84 ? -10.297 8.625 21.234 1 94.06 84 ARG B CA 1
ATOM 2788 C C . ARG B 1 84 ? -9.023 7.852 20.938 1 94.06 84 ARG B C 1
ATOM 2790 O O . ARG B 1 84 ? -8.789 6.785 21.5 1 94.06 84 ARG B O 1
ATOM 2797 N N . ALA B 1 85 ? -8.289 8.391 19.984 1 95.62 85 ALA B N 1
ATOM 2798 C CA . ALA B 1 85 ? -7.07 7.691 19.594 1 95.62 85 ALA B CA 1
ATOM 2799 C C . ALA B 1 85 ? -6.137 7.52 20.797 1 95.62 85 ALA B C 1
ATOM 2801 O O . ALA B 1 85 ? -5.973 8.438 21.594 1 95.62 85 ALA B O 1
ATOM 2802 N N . LYS B 1 86 ? -5.441 6.324 20.891 1 96.12 86 LYS B N 1
ATOM 2803 C CA . LYS B 1 86 ? -4.59 6.027 22.031 1 96.12 86 LYS B CA 1
ATOM 2804 C C . LYS B 1 86 ? -3.16 5.727 21.594 1 96.12 86 LYS B C 1
ATOM 2806 O O . LYS B 1 86 ? -2.219 5.906 22.375 1 96.12 86 LYS B O 1
ATOM 2811 N N . HIS B 1 87 ? -2.967 5.273 20.422 1 96.44 87 HIS B N 1
ATOM 2812 C CA . HIS B 1 87 ? -1.647 4.773 20.062 1 96.44 87 HIS B CA 1
ATOM 2813 C C . HIS B 1 87 ? -1.081 5.535 18.859 1 96.44 87 HIS B C 1
ATOM 2815 O O . HIS B 1 87 ? 0.06 6 18.906 1 96.44 87 HIS B O 1
ATOM 2821 N N . GLU B 1 88 ? -1.864 5.625 17.844 1 97.69 88 GLU B N 1
ATOM 2822 C CA . GLU B 1 88 ? -1.336 6.203 16.609 1 97.69 88 GLU B CA 1
ATOM 2823 C C . GLU B 1 88 ? -2.41 6.988 15.867 1 97.69 88 GLU B C 1
ATOM 2825 O O . GLU B 1 88 ? -3.562 6.555 15.789 1 97.69 88 GLU B O 1
ATOM 2830 N N . PHE B 1 89 ? -2.115 8.094 15.352 1 97.06 89 PHE B N 1
ATOM 2831 C CA . PHE B 1 89 ? -2.898 8.898 14.422 1 97.06 89 PHE B CA 1
ATOM 2832 C C . PHE B 1 89 ? -2.096 9.203 13.164 1 97.06 89 PHE B C 1
ATOM 2834 O O . PHE B 1 89 ? -1.175 10.023 13.188 1 97.06 89 PHE B O 1
ATOM 2841 N N . LEU B 1 90 ? -2.412 8.547 12.047 1 97 90 LEU B N 1
ATOM 2842 C CA . LEU B 1 90 ? -1.67 8.586 10.789 1 97 90 LEU B CA 1
ATOM 2843 C C . LEU B 1 90 ? -2.441 9.359 9.727 1 97 90 LEU B C 1
ATOM 2845 O O . LEU B 1 90 ? -3.641 9.141 9.547 1 97 90 LEU B O 1
ATOM 2849 N N . SER B 1 91 ? -1.765 10.32 9.062 1 94.06 91 SER B N 1
ATOM 2850 C CA . SER B 1 91 ? -2.428 11.141 8.062 1 94.06 91 SER B CA 1
ATOM 2851 C C . SER B 1 91 ? -1.572 11.289 6.809 1 94.06 91 SER B C 1
ATOM 2853 O O . SER B 1 91 ? -0.409 11.688 6.887 1 94.06 91 SER B O 1
ATOM 2855 N N . LEU B 1 92 ? -2.148 10.914 5.758 1 93.12 92 LEU B N 1
ATOM 2856 C CA . LEU B 1 92 ? -1.582 11.219 4.449 1 93.12 92 LEU B CA 1
ATOM 2857 C C . LEU B 1 92 ? -2.23 12.461 3.848 1 93.12 92 LEU B C 1
ATOM 2859 O O . LEU B 1 92 ? -3.453 12.609 3.9 1 93.12 92 LEU B O 1
ATOM 2863 N N . HIS B 1 93 ? -1.368 13.266 3.361 1 88 93 HIS B N 1
ATOM 2864 C CA . HIS B 1 93 ? -1.868 14.445 2.67 1 88 93 HIS B CA 1
ATOM 2865 C C . HIS B 1 93 ? -1.598 14.367 1.171 1 88 93 HIS B C 1
ATOM 2867 O O . HIS B 1 93 ? -0.575 13.82 0.75 1 88 93 HIS B O 1
ATOM 2873 N N . SER B 1 94 ? -2.559 14.828 0.479 1 78.19 94 SER B N 1
ATOM 2874 C CA . SER B 1 94 ? -2.393 14.812 -0.97 1 78.19 94 SER B CA 1
ATOM 2875 C C . SER B 1 94 ? -2.047 16.203 -1.501 1 78.19 94 SER B C 1
ATOM 2877 O O . SER B 1 94 ? -1.66 17.078 -0.734 1 78.19 94 SER B O 1
ATOM 2879 N N . SER B 1 95 ? -2.283 16.531 -2.641 1 65.38 95 SER B N 1
ATOM 2880 C CA . SER B 1 95 ? -1.661 17.609 -3.416 1 65.38 95 SER B CA 1
ATOM 2881 C C . SER B 1 95 ? -2.205 18.969 -3.012 1 65.38 95 SER B C 1
ATOM 2883 O O . SER B 1 95 ? -1.616 20 -3.342 1 65.38 95 SER B O 1
ATOM 2885 N N . ALA B 1 96 ? -3.174 19.031 -2.234 1 72.38 96 ALA B N 1
ATOM 2886 C CA . ALA B 1 96 ? -3.582 20.375 -1.845 1 72.38 96 ALA B CA 1
ATOM 2887 C C . ALA B 1 96 ? -2.809 20.859 -0.618 1 72.38 96 ALA B C 1
ATOM 2889 O O . ALA B 1 96 ? -2.811 20.188 0.421 1 72.38 96 ALA B O 1
ATOM 2890 N N . VAL B 1 97 ? -2.16 22.031 -0.766 1 80.19 97 VAL B N 1
ATOM 2891 C CA . VAL B 1 97 ? -1.387 22.609 0.327 1 80.19 97 VAL B CA 1
ATOM 2892 C C . VAL B 1 97 ? -2.33 23.156 1.392 1 80.19 97 VAL B C 1
ATOM 2894 O O . VAL B 1 97 ? -3.24 23.938 1.081 1 80.19 97 VAL B O 1
ATOM 2897 N N . PRO B 1 98 ? -2.131 22.75 2.564 1 83.56 98 PRO B N 1
ATOM 2898 C CA . PRO B 1 98 ? -2.951 23.375 3.611 1 83.56 98 PRO B CA 1
ATOM 2899 C C . PRO B 1 98 ? -2.643 24.859 3.805 1 83.56 98 PRO B C 1
ATOM 2901 O O . PRO B 1 98 ? -1.483 25.266 3.705 1 83.56 98 PRO B O 1
ATOM 2904 N N . THR B 1 99 ? -3.67 25.609 4.055 1 83.38 99 THR B N 1
ATOM 2905 C CA . THR B 1 99 ? -3.477 27.031 4.348 1 83.38 99 THR B CA 1
ATOM 2906 C C . THR B 1 99 ? -2.918 27.219 5.754 1 83.38 99 THR B C 1
ATOM 2908 O O . THR B 1 99 ? -2.939 26.297 6.566 1 83.38 99 THR B O 1
ATOM 2911 N N . ARG B 1 100 ? -2.391 28.5 5.965 1 88.5 100 ARG B N 1
ATOM 2912 C CA . ARG B 1 100 ? -1.903 28.812 7.301 1 88.5 100 ARG B CA 1
ATOM 2913 C C . ARG B 1 100 ? -3.004 28.641 8.344 1 88.5 100 ARG B C 1
ATOM 2915 O O . ARG B 1 100 ? -2.756 28.141 9.438 1 88.5 100 ARG B O 1
ATOM 2922 N N . GLU B 1 101 ? -4.168 29.062 7.93 1 83.06 101 GLU B N 1
ATOM 2923 C CA . GLU B 1 101 ? -5.32 28.969 8.82 1 83.06 101 GLU B CA 1
ATOM 2924 C C . GLU B 1 101 ? -5.637 27.516 9.164 1 83.06 101 GLU B C 1
ATOM 2926 O O . GLU B 1 101 ? -5.926 27.203 10.32 1 83.06 101 GLU B O 1
ATOM 2931 N N . MET B 1 102 ? -5.539 26.703 8.219 1 81.81 102 MET B N 1
ATOM 2932 C CA . MET B 1 102 ? -5.805 25.281 8.414 1 81.81 102 MET B CA 1
ATOM 2933 C C . MET B 1 102 ? -4.773 24.656 9.344 1 81.81 102 MET B C 1
ATOM 2935 O O . MET B 1 102 ? -5.121 23.859 10.219 1 81.81 102 MET B O 1
ATOM 2939 N N . LEU B 1 103 ? -3.553 24.953 9.18 1 88.38 103 LEU B N 1
ATOM 2940 C CA . LEU B 1 103 ? -2.479 24.422 10.008 1 88.38 103 LEU B CA 1
ATOM 2941 C C . LEU B 1 103 ? -2.629 24.891 11.453 1 88.38 103 LEU B C 1
ATOM 2943 O O . LEU B 1 103 ? -2.467 24.109 12.391 1 88.38 103 LEU B O 1
ATOM 2947 N N . GLN B 1 104 ? -2.994 26.141 11.586 1 83.44 104 GLN B N 1
ATOM 2948 C CA . GLN B 1 104 ? -3.18 26.703 12.914 1 83.44 104 GLN B CA 1
ATOM 2949 C C . GLN B 1 104 ? -4.348 26.031 13.633 1 83.44 104 GLN B C 1
ATOM 2951 O O . GLN B 1 104 ? -4.27 25.75 14.836 1 83.44 104 GLN B O 1
ATOM 2956 N N . SER B 1 105 ? -5.359 25.781 12.883 1 78.88 105 SER B N 1
ATOM 2957 C CA . SER B 1 105 ? -6.543 25.141 13.438 1 78.88 105 SER B CA 1
ATOM 2958 C C . SER B 1 105 ? -6.238 23.719 13.898 1 78.88 105 SER B C 1
ATOM 2960 O O . SER B 1 105 ? -6.809 23.234 14.875 1 78.88 105 SER B O 1
ATOM 2962 N N . SER B 1 106 ? -5.336 23.062 13.211 1 83.25 106 SER B N 1
ATOM 2963 C CA . SER B 1 106 ? -5.008 21.672 13.516 1 83.25 106 SER B CA 1
ATOM 2964 C C . SER B 1 106 ? -3.957 21.594 14.625 1 83.25 106 SER B C 1
ATOM 2966 O O . SER B 1 106 ? -3.799 20.547 15.258 1 83.25 106 SER B O 1
ATOM 2968 N N . ALA B 1 107 ? -3.254 22.672 14.797 1 87.75 107 ALA B N 1
ATOM 2969 C CA . ALA B 1 107 ? -2.1 22.672 15.688 1 87.75 107 ALA B CA 1
ATOM 2970 C C . ALA B 1 107 ? -2.502 22.266 17.109 1 87.75 107 ALA B C 1
ATOM 2972 O O . ALA B 1 107 ? -1.835 21.453 17.734 1 87.75 107 ALA B O 1
ATOM 2973 N N . VAL B 1 108 ? -3.592 22.844 17.594 1 84.94 108 VAL B N 1
ATOM 2974 C CA . VAL B 1 108 ? -4.035 22.578 18.969 1 84.94 108 VAL B CA 1
ATOM 2975 C C . VAL B 1 108 ? -4.418 21.109 19.109 1 84.94 108 VAL B C 1
ATOM 2977 O O . VAL B 1 108 ? -4.004 20.453 20.062 1 84.94 108 VAL B O 1
ATOM 2980 N N . ALA B 1 109 ? -5.215 20.625 18.188 1 88.31 109 ALA B N 1
ATOM 2981 C CA . ALA B 1 109 ? -5.637 19.219 18.219 1 88.31 109 ALA B CA 1
ATOM 2982 C C . ALA B 1 109 ? -4.434 18.297 18.125 1 88.31 109 ALA B C 1
ATOM 2984 O O . ALA B 1 109 ? -4.375 17.281 18.828 1 88.31 109 ALA B O 1
ATOM 2985 N N . ASP B 1 110 ? -3.51 18.594 17.281 1 90.56 110 ASP B N 1
ATOM 2986 C CA . ASP B 1 110 ? -2.303 17.781 17.109 1 90.56 110 ASP B CA 1
ATOM 2987 C C . ASP B 1 110 ? -1.485 17.75 18.406 1 90.56 110 ASP B C 1
ATOM 2989 O O . ASP B 1 110 ? -1.018 16.672 18.812 1 90.56 110 ASP B O 1
ATOM 2993 N N . LEU B 1 111 ? -1.367 18.891 19.047 1 91.38 111 LEU B N 1
ATOM 2994 C CA . LEU B 1 111 ? -0.606 18.953 20.281 1 91.38 111 LEU B CA 1
ATOM 2995 C C . LEU B 1 111 ? -1.269 18.109 21.375 1 91.38 111 LEU B C 1
ATOM 2997 O O . LEU B 1 111 ? -0.583 17.453 22.156 1 91.38 111 LEU B O 1
ATOM 3001 N N . LYS B 1 112 ? -2.574 18.172 21.438 1 92 112 LYS B N 1
ATOM 3002 C CA . LYS B 1 112 ? -3.303 17.375 22.422 1 92 112 LYS B CA 1
ATOM 3003 C C . LYS B 1 112 ? -3.062 15.875 22.203 1 92 112 LYS B C 1
ATOM 3005 O O . LYS B 1 112 ? -2.928 15.117 23.172 1 92 112 LYS B O 1
ATOM 3010 N N . LEU B 1 113 ? -3.025 15.453 20.969 1 93.75 113 LEU B N 1
ATOM 3011 C CA . LEU B 1 113 ? -2.703 14.062 20.641 1 93.75 113 LEU B CA 1
ATOM 3012 C C . LEU B 1 113 ? -1.33 13.68 21.172 1 93.75 113 LEU B C 1
ATOM 3014 O O . LEU B 1 113 ? -1.183 12.648 21.844 1 93.75 113 LEU B O 1
ATOM 3018 N N . LEU B 1 114 ? -0.401 14.531 20.953 1 95.38 114 LEU B N 1
ATOM 3019 C CA . LEU B 1 114 ? 0.985 14.281 21.344 1 95.38 114 LEU B CA 1
ATOM 3020 C C . LEU B 1 114 ? 1.134 14.25 22.859 1 95.38 114 LEU B C 1
ATOM 3022 O O . LEU B 1 114 ? 1.84 13.398 23.391 1 95.38 114 LEU B O 1
ATOM 3026 N N . GLU B 1 115 ? 0.468 15.094 23.531 1 94.94 115 GLU B N 1
ATOM 3027 C CA . GLU B 1 115 ? 0.519 15.164 25 1 94.94 115 GLU B CA 1
ATOM 3028 C C . GLU B 1 115 ? -0.013 13.883 25.625 1 94.94 115 GLU B C 1
ATOM 3030 O O . GLU B 1 115 ? 0.436 13.484 26.703 1 94.94 115 GLU B O 1
ATOM 3035 N N . ARG B 1 116 ? -0.936 13.25 24.969 1 96 116 ARG B N 1
ATOM 3036 C CA . ARG B 1 116 ? -1.524 12.008 25.469 1 96 116 ARG B CA 1
ATOM 3037 C C . ARG B 1 116 ? -0.655 10.805 25.109 1 96 116 ARG B C 1
ATOM 3039 O O . ARG B 1 116 ? -1.006 9.664 25.422 1 96 116 ARG B O 1
ATOM 3046 N N . GLY B 1 117 ? 0.399 11.039 24.359 1 96.06 117 GLY B N 1
ATOM 3047 C CA . GLY B 1 117 ? 1.333 9.977 24.016 1 96.06 117 GLY B CA 1
ATOM 3048 C C . GLY B 1 117 ? 0.997 9.266 22.719 1 96.06 117 GLY B C 1
ATOM 3049 O O . GLY B 1 117 ? 1.548 8.203 22.422 1 96.06 117 GLY B O 1
ATOM 3050 N N . VAL B 1 118 ? 0.054 9.82 21.984 1 96.56 118 VAL B N 1
ATOM 3051 C CA . VAL B 1 118 ? -0.317 9.25 20.703 1 96.56 118 VAL B CA 1
ATOM 3052 C C . VAL B 1 118 ? 0.754 9.578 19.656 1 96.56 118 VAL B C 1
ATOM 3054 O O . VAL B 1 118 ? 1.216 10.719 19.578 1 96.56 118 VAL B O 1
ATOM 3057 N N . HIS B 1 119 ? 1.215 8.57 18.906 1 97.12 119 HIS B N 1
ATOM 3058 C CA . HIS B 1 119 ? 2.162 8.82 17.812 1 97.12 119 HIS B CA 1
ATOM 3059 C C . HIS B 1 119 ? 1.479 9.492 16.641 1 97.12 119 HIS B C 1
ATOM 3061 O O . HIS B 1 119 ? 0.706 8.859 15.914 1 97.12 119 HIS B O 1
ATOM 3067 N N . LEU B 1 120 ? 1.698 10.773 16.484 1 96.88 120 LEU B N 1
ATOM 3068 C CA . LEU B 1 120 ? 1.201 11.508 15.328 1 96.88 120 LEU B CA 1
ATOM 3069 C C . LEU B 1 120 ? 2.166 11.383 14.148 1 96.88 120 LEU B C 1
ATOM 3071 O O . LEU B 1 120 ? 3.314 11.82 14.234 1 96.88 120 LEU B O 1
ATOM 3075 N N . ARG B 1 121 ? 1.782 10.789 13.07 1 97.25 121 ARG B N 1
ATOM 3076 C CA . ARG B 1 121 ? 2.584 10.57 11.867 1 97.25 121 ARG B CA 1
ATOM 3077 C C . ARG B 1 121 ? 1.901 11.172 10.641 1 97.25 121 ARG B C 1
ATOM 3079 O O . ARG B 1 121 ? 0.74 10.867 10.359 1 97.25 121 ARG B O 1
ATOM 3086 N N . VAL B 1 122 ? 2.596 12 9.969 1 95.25 122 VAL B N 1
ATOM 3087 C CA . VAL B 1 122 ? 2.029 12.727 8.828 1 95.25 122 VAL B CA 1
ATOM 3088 C C . VAL B 1 122 ? 2.959 12.602 7.625 1 95.25 122 VAL B C 1
ATOM 3090 O O . VAL B 1 122 ? 4.18 12.727 7.758 1 95.25 122 VAL B O 1
ATOM 3093 N N . VAL B 1 123 ? 2.404 12.328 6.484 1 93.94 123 VAL B N 1
ATOM 3094 C CA . VAL B 1 123 ? 3.158 12.328 5.238 1 93.94 123 VAL B CA 1
ATOM 3095 C C . VAL B 1 123 ? 2.666 13.461 4.336 1 93.94 123 VAL B C 1
ATOM 3097 O O . VAL B 1 123 ? 1.479 13.523 4.008 1 93.94 123 VAL B O 1
ATOM 3100 N N . TYR B 1 124 ? 3.537 14.328 3.959 1 92.38 124 TYR B N 1
ATOM 3101 C CA . TYR B 1 124 ? 3.289 15.422 3.023 1 92.38 124 TYR B CA 1
ATOM 3102 C C . TYR B 1 124 ? 3.982 15.164 1.691 1 92.38 124 TYR B C 1
ATOM 3104 O O . TYR B 1 124 ? 5.039 14.531 1.646 1 92.38 124 TYR B O 1
ATOM 3112 N N . PRO B 1 125 ? 3.357 15.672 0.607 1 86.81 125 PRO B N 1
ATOM 3113 C CA . PRO B 1 125 ? 4.121 15.695 -0.642 1 86.81 125 PRO B CA 1
ATOM 3114 C C . PRO B 1 125 ? 5.41 16.516 -0.532 1 86.81 125 PRO B C 1
ATOM 3116 O O . PRO B 1 125 ? 5.441 17.531 0.16 1 86.81 125 PRO B O 1
ATOM 3119 N N . THR B 1 126 ? 6.387 16.062 -1.19 1 85.94 126 THR B N 1
ATOM 3120 C CA . THR B 1 126 ? 7.684 16.734 -1.179 1 85.94 126 THR B CA 1
ATOM 3121 C C . THR B 1 126 ? 7.543 18.188 -1.59 1 85.94 126 THR B C 1
ATOM 3123 O O . THR B 1 126 ? 8.266 19.062 -1.088 1 85.94 126 THR B O 1
ATOM 3126 N N . SER B 1 127 ? 6.57 18.469 -2.438 1 81.38 127 SER B N 1
ATOM 3127 C CA . SER B 1 127 ? 6.355 19.828 -2.906 1 81.38 127 SER B CA 1
ATOM 3128 C C . SER B 1 127 ? 5.992 20.766 -1.753 1 81.38 127 SER B C 1
ATOM 3130 O O . SER B 1 127 ? 6.188 21.969 -1.843 1 81.38 127 SER B O 1
ATOM 3132 N N . PHE B 1 128 ? 5.457 20.266 -0.665 1 89.12 128 PHE B N 1
ATOM 3133 C CA . PHE B 1 128 ? 5.098 21.078 0.488 1 89.12 128 PHE B CA 1
ATOM 3134 C C . PHE B 1 128 ? 6.34 21.641 1.167 1 89.12 128 PHE B C 1
ATOM 3136 O O . PHE B 1 128 ? 6.27 22.656 1.866 1 89.12 128 PHE B O 1
ATOM 3143 N N . ALA B 1 129 ? 7.457 21.016 1.025 1 89.62 129 ALA B N 1
ATOM 3144 C CA . ALA B 1 129 ? 8.68 21.359 1.735 1 89.62 129 ALA B CA 1
ATOM 3145 C C . ALA B 1 129 ? 9.242 22.688 1.235 1 89.62 129 ALA B C 1
ATOM 3147 O O . ALA B 1 129 ? 10.102 23.297 1.884 1 89.62 129 ALA B O 1
ATOM 3148 N N . SER B 1 130 ? 8.828 23.078 0.082 1 85.69 130 SER B N 1
ATOM 3149 C CA . SER B 1 130 ? 9.312 24.344 -0.464 1 85.69 130 SER B CA 1
ATOM 3150 C C . SER B 1 130 ? 8.555 25.516 0.125 1 85.69 130 SER B C 1
ATOM 3152 O O . SER B 1 130 ? 8.922 26.672 -0.108 1 85.69 130 SER B O 1
ATOM 3154 N N . ILE B 1 131 ? 7.504 25.297 0.83 1 91 131 ILE B N 1
ATOM 3155 C CA . ILE B 1 131 ? 6.641 26.328 1.379 1 91 131 ILE B CA 1
ATOM 3156 C C . ILE B 1 131 ? 7.066 26.656 2.809 1 91 131 ILE B C 1
ATOM 3158 O O . ILE B 1 131 ? 6.961 25.812 3.701 1 91 131 ILE B O 1
ATOM 3162 N N . ASP B 1 132 ? 7.438 27.812 3.027 1 92.31 132 ASP B N 1
ATOM 3163 C CA . ASP B 1 132 ? 8.086 28.234 4.266 1 92.31 132 ASP B CA 1
ATOM 3164 C C . ASP B 1 132 ? 7.184 27.969 5.473 1 92.31 132 ASP B C 1
ATOM 3166 O O . ASP B 1 132 ? 7.629 27.391 6.473 1 92.31 132 ASP B O 1
ATOM 3170 N N . TYR B 1 133 ? 5.914 28.422 5.367 1 93.25 133 TYR B N 1
ATOM 3171 C CA . TYR B 1 133 ? 5.078 28.312 6.559 1 93.25 133 TYR B CA 1
ATOM 3172 C C . TYR B 1 133 ? 4.742 26.859 6.848 1 93.25 133 TYR B C 1
ATOM 3174 O O . TYR B 1 133 ? 4.504 26.484 8 1 93.25 133 TYR B O 1
ATOM 3182 N N . VAL B 1 134 ? 4.68 26.031 5.859 1 93.81 134 VAL B N 1
ATOM 3183 C CA . VAL B 1 134 ? 4.465 24.594 6.066 1 93.81 134 VAL B CA 1
ATOM 3184 C C . VAL B 1 134 ? 5.676 23.984 6.766 1 93.81 134 VAL B C 1
ATOM 3186 O O . VAL B 1 134 ? 5.527 23.25 7.742 1 93.81 134 VAL B O 1
ATOM 3189 N N . ARG B 1 135 ? 6.789 24.312 6.297 1 93.38 135 ARG B N 1
ATOM 3190 C CA . ARG B 1 135 ? 8.023 23.812 6.898 1 93.38 135 ARG B CA 1
ATOM 3191 C C . ARG B 1 135 ? 8.117 24.219 8.367 1 93.38 135 ARG B C 1
ATOM 3193 O O . ARG B 1 135 ? 8.516 23.422 9.211 1 93.38 135 ARG B O 1
ATOM 3200 N N . SER B 1 136 ? 7.871 25.484 8.578 1 93.69 136 SER B N 1
ATOM 3201 C CA . SER B 1 136 ? 7.914 25.984 9.945 1 93.69 136 SER B CA 1
ATOM 3202 C C . SER B 1 136 ? 6.945 25.234 10.852 1 93.69 136 SER B C 1
ATOM 3204 O O . SER B 1 136 ? 7.293 24.859 11.977 1 93.69 136 SER B O 1
ATOM 3206 N N . TYR B 1 137 ? 5.746 25.047 10.375 1 93.62 137 TYR B N 1
ATOM 3207 C CA . TYR B 1 137 ? 4.742 24.297 11.117 1 93.62 137 TYR B CA 1
ATOM 3208 C C . TYR B 1 137 ? 5.234 22.891 11.422 1 93.62 137 TYR B C 1
ATOM 3210 O O . TYR B 1 137 ? 5.148 22.422 12.562 1 93.62 137 TYR B O 1
ATOM 3218 N N . VAL B 1 138 ? 5.758 22.141 10.406 1 94.94 138 VAL B N 1
ATOM 3219 C CA . VAL B 1 138 ? 6.25 20.781 10.523 1 94.94 138 VAL B CA 1
ATOM 3220 C C . VAL B 1 138 ? 7.379 20.719 11.555 1 94.94 138 VAL B C 1
ATOM 3222 O O . VAL B 1 138 ? 7.395 19.844 12.414 1 94.94 138 VAL B O 1
ATOM 3225 N N . ALA B 1 139 ? 8.305 21.656 11.477 1 94.25 139 ALA B N 1
ATOM 3226 C CA . ALA B 1 139 ? 9.43 21.703 12.406 1 94.25 139 ALA B CA 1
ATOM 3227 C C . ALA B 1 139 ? 8.938 21.859 13.844 1 94.25 139 ALA B C 1
ATOM 3229 O O . ALA B 1 139 ? 9.453 21.203 14.75 1 94.25 139 ALA B O 1
ATOM 3230 N N . GLU B 1 140 ? 7.996 22.734 14.016 1 93.94 140 GLU B N 1
ATOM 3231 C CA . GLU B 1 140 ? 7.426 22.953 15.336 1 93.94 140 GLU B CA 1
ATOM 3232 C C . GLU B 1 140 ? 6.766 21.703 15.883 1 93.94 140 GLU B C 1
ATOM 3234 O O . GLU B 1 140 ? 6.996 21.312 17.031 1 93.94 140 GLU B O 1
ATOM 3239 N N . GLN B 1 141 ? 5.918 21.094 15.078 1 93.81 141 GLN B N 1
ATOM 3240 C CA . GLN B 1 141 ? 5.23 19.859 15.484 1 93.81 141 GLN B CA 1
ATOM 3241 C C . GLN B 1 141 ? 6.23 18.75 15.789 1 93.81 141 GLN B C 1
ATOM 3243 O O . GLN B 1 141 ? 6.027 17.969 16.719 1 93.81 141 GLN B O 1
ATOM 3248 N N . ALA B 1 142 ? 7.27 18.672 15 1 94.56 142 ALA B N 1
ATOM 3249 C CA . ALA B 1 142 ? 8.297 17.656 15.188 1 94.56 142 ALA B CA 1
ATOM 3250 C C . ALA B 1 142 ? 8.992 17.812 16.531 1 94.56 142 ALA B C 1
ATOM 3252 O O . ALA B 1 142 ? 9.359 16.828 17.172 1 94.56 142 ALA B O 1
ATOM 3253 N N . GLN B 1 143 ? 9.219 19.047 16.953 1 93.88 143 GLN B N 1
ATOM 3254 C CA . GLN B 1 143 ? 9.828 19.328 18.25 1 93.88 143 GLN B CA 1
ATOM 3255 C C . GLN B 1 143 ? 8.969 18.766 19.375 1 93.88 143 GLN B C 1
ATOM 3257 O O . GLN B 1 143 ? 9.484 18.406 20.438 1 93.88 143 GLN B O 1
ATOM 3262 N N . HIS B 1 144 ? 7.684 18.703 19.141 1 94.56 144 HIS B N 1
ATOM 3263 C CA . HIS B 1 144 ? 6.773 18.172 20.141 1 94.56 144 HIS B CA 1
ATOM 3264 C C . HIS B 1 144 ? 6.637 16.656 20.031 1 94.56 144 HIS B C 1
ATOM 3266 O O . HIS B 1 144 ? 5.879 16.031 20.781 1 94.56 144 HIS B O 1
ATOM 3272 N N . GLY B 1 145 ? 7.293 16.062 19 1 95.44 145 GLY B N 1
ATOM 3273 C CA . GLY B 1 145 ? 7.344 14.602 18.953 1 95.44 145 GLY B CA 1
ATOM 3274 C C . GLY B 1 145 ? 6.598 14.023 17.766 1 95.44 145 GLY B C 1
ATOM 3275 O O . GLY B 1 145 ? 6.562 12.797 17.594 1 95.44 145 GLY B O 1
ATOM 3276 N N . ALA B 1 146 ? 5.988 14.875 16.969 1 96.69 146 ALA B N 1
ATOM 3277 C CA . ALA B 1 146 ? 5.305 14.375 15.773 1 96.69 146 ALA B CA 1
ATOM 3278 C C . ALA B 1 146 ? 6.309 13.898 14.727 1 96.69 146 ALA B C 1
ATOM 3280 O O . ALA B 1 146 ? 7.43 14.406 14.656 1 96.69 146 ALA B O 1
ATOM 3281 N N . THR B 1 147 ? 5.938 12.883 13.984 1 96.5 147 THR B N 1
ATOM 3282 C CA . THR B 1 147 ? 6.738 12.422 12.852 1 96.5 147 THR B CA 1
ATOM 3283 C C . THR B 1 147 ? 6.176 12.953 11.539 1 96.5 147 THR B C 1
ATOM 3285 O O . THR B 1 147 ? 5.027 12.672 11.188 1 96.5 147 THR B O 1
ATOM 3288 N N . TYR B 1 148 ? 6.941 13.742 10.875 1 95.31 148 TYR B N 1
ATOM 3289 C CA . TYR B 1 148 ? 6.594 14.227 9.547 1 95.31 148 TYR B CA 1
ATOM 3290 C C . TYR B 1 148 ? 7.57 13.703 8.5 1 95.31 148 TYR B C 1
ATOM 3292 O O . TYR B 1 148 ? 8.789 13.781 8.68 1 95.31 148 TYR B O 1
ATOM 3300 N N . ARG B 1 149 ? 7.023 13.172 7.473 1 93.31 149 ARG B N 1
ATOM 3301 C CA . ARG B 1 149 ? 7.812 12.727 6.324 1 93.31 149 ARG B CA 1
ATOM 3302 C C . ARG B 1 149 ? 7.312 13.383 5.035 1 93.31 149 ARG B C 1
ATOM 3304 O O . ARG B 1 149 ? 6.117 13.641 4.891 1 93.31 149 ARG B O 1
ATOM 3311 N N . PHE B 1 150 ? 8.234 13.68 4.164 1 90 150 PHE B N 1
ATOM 3312 C CA . PHE B 1 150 ? 7.918 14.164 2.826 1 90 150 PHE B CA 1
ATOM 3313 C C . PHE B 1 150 ? 8.156 13.07 1.789 1 90 150 PHE B C 1
ATOM 3315 O O . PHE B 1 150 ? 9.219 12.445 1.77 1 90 150 PHE B O 1
ATOM 3322 N N . ALA B 1 151 ? 7.152 12.82 1.008 1 85.38 151 ALA B N 1
ATOM 3323 C CA . ALA B 1 151 ? 7.27 11.789 -0.015 1 85.38 151 ALA B CA 1
ATOM 3324 C C . ALA B 1 151 ? 6.809 12.305 -1.375 1 85.38 151 ALA B C 1
ATOM 3326 O O . ALA B 1 151 ? 5.895 13.125 -1.457 1 85.38 151 ALA B O 1
ATOM 3327 N N . ASP B 1 152 ? 7.387 11.852 -2.475 1 73.69 152 ASP B N 1
ATOM 3328 C CA . ASP B 1 152 ? 7.109 12.328 -3.824 1 73.69 152 ASP B CA 1
ATOM 3329 C C . ASP B 1 152 ? 5.707 11.922 -4.273 1 73.69 152 ASP B C 1
ATOM 3331 O O . ASP B 1 152 ? 5.004 12.711 -4.914 1 73.69 152 ASP B O 1
ATOM 3335 N N . ALA B 1 153 ? 5.375 10.734 -4.02 1 71.31 153 ALA B N 1
ATOM 3336 C CA . ALA B 1 153 ? 4.09 10.227 -4.488 1 71.31 153 ALA B CA 1
ATOM 3337 C C . ALA B 1 153 ? 3.131 9.992 -3.324 1 71.31 153 ALA B C 1
ATOM 3339 O O . ALA B 1 153 ? 3.193 8.953 -2.66 1 71.31 153 ALA B O 1
ATOM 3340 N N . VAL B 1 154 ? 2.369 11.039 -2.939 1 81.19 154 VAL B N 1
ATOM 3341 C CA . VAL B 1 154 ? 1.304 10.867 -1.957 1 81.19 154 VAL B CA 1
ATOM 3342 C C . VAL B 1 154 ? -0.053 11.094 -2.619 1 81.19 154 VAL B C 1
ATOM 3344 O O . VAL B 1 154 ? -0.71 12.109 -2.369 1 81.19 154 VAL B O 1
ATOM 3347 N N . PRO B 1 155 ? -0.483 10.141 -3.346 1 77.94 155 PRO B N 1
ATOM 3348 C CA . PRO B 1 155 ? -1.629 10.375 -4.227 1 77.94 155 PRO B CA 1
ATOM 3349 C C . PRO B 1 155 ? -2.963 10.344 -3.486 1 77.94 155 PRO B C 1
ATOM 3351 O O . PRO B 1 155 ? -4.004 10.672 -4.059 1 77.94 155 PRO B O 1
ATOM 3354 N N . TYR B 1 156 ? -2.941 9.984 -2.18 1 83.19 156 TYR B N 1
ATOM 3355 C CA . TYR B 1 156 ? -4.184 9.789 -1.44 1 83.19 156 TYR B CA 1
ATOM 3356 C C . TYR B 1 156 ? -4.211 10.641 -0.177 1 83.19 156 TYR B C 1
ATOM 3358 O O . TYR B 1 156 ? -3.182 10.82 0.479 1 83.19 156 TYR B O 1
ATOM 3366 N N . ARG B 1 157 ? -5.395 11.117 0.088 1 87.56 157 ARG B N 1
ATOM 3367 C CA . ARG B 1 157 ? -5.637 11.617 1.436 1 87.56 157 ARG B CA 1
ATOM 3368 C C . ARG B 1 157 ? -6.32 10.562 2.299 1 87.56 157 ARG B C 1
ATOM 3370 O O . ARG B 1 157 ? -7.391 10.062 1.946 1 87.56 157 ARG B O 1
ATOM 3377 N N . ILE B 1 158 ? -5.723 10.195 3.342 1 94.19 158 ILE B N 1
ATOM 3378 C CA . ILE B 1 158 ? -6.227 9.156 4.234 1 94.19 158 ILE B CA 1
ATOM 3379 C C . ILE B 1 158 ? -5.844 9.492 5.676 1 94.19 158 ILE B C 1
ATOM 3381 O O . ILE B 1 158 ? -4.723 9.93 5.941 1 94.19 158 ILE B O 1
ATOM 3385 N N . ILE B 1 159 ? -6.727 9.312 6.551 1 95.19 159 ILE B N 1
ATOM 3386 C CA . ILE B 1 159 ? -6.453 9.352 7.98 1 95.19 159 ILE B CA 1
ATOM 3387 C C . ILE B 1 159 ? -6.766 7.988 8.602 1 95.19 159 ILE B C 1
ATOM 3389 O O . ILE B 1 159 ? -7.828 7.414 8.352 1 95.19 159 ILE B O 1
ATOM 3393 N N . VAL B 1 160 ? -5.871 7.469 9.352 1 97.31 160 VAL B N 1
ATOM 3394 C CA . VAL B 1 160 ? -6.09 6.234 10.102 1 97.31 160 VAL B CA 1
ATOM 3395 C C . VAL B 1 160 ? -5.781 6.465 11.578 1 97.31 160 VAL B C 1
ATOM 3397 O O . VAL B 1 160 ? -4.727 7 11.922 1 97.31 160 VAL B O 1
ATOM 3400 N N . ALA B 1 161 ? -6.715 6.125 12.43 1 96.94 161 ALA B N 1
ATOM 3401 C CA . ALA B 1 161 ? -6.535 6.25 13.875 1 96.94 161 ALA B CA 1
ATOM 3402 C C . ALA B 1 161 ? -6.492 4.875 14.539 1 96.94 161 ALA B C 1
ATOM 3404 O O . ALA B 1 161 ? -7.449 4.105 14.445 1 96.94 161 ALA B O 1
ATOM 3405 N N . ASP B 1 162 ? -5.371 4.512 15.172 1 95.75 162 ASP B N 1
ATOM 3406 C CA . ASP B 1 162 ? -5.129 3.33 15.992 1 95.75 162 ASP B CA 1
ATOM 3407 C C . ASP B 1 162 ? -5.355 2.049 15.195 1 95.75 162 ASP B C 1
ATOM 3409 O O . ASP B 1 162 ? -5.703 1.011 15.766 1 95.75 162 ASP B O 1
ATOM 3413 N N . GLY B 1 163 ? -5.395 2.148 13.914 1 94.88 163 GLY B N 1
ATOM 3414 C CA . GLY B 1 163 ? -5.605 0.976 13.078 1 94.88 163 GLY B CA 1
ATOM 3415 C C . GLY B 1 163 ? -7.031 0.463 13.117 1 94.88 163 GLY B C 1
ATOM 3416 O O . GLY B 1 163 ? -7.309 -0.647 12.656 1 94.88 163 GLY B O 1
ATOM 3417 N N . THR B 1 164 ? -7.957 1.276 13.625 1 94.62 164 THR B N 1
ATOM 3418 C CA . THR B 1 164 ? -9.328 0.81 13.789 1 94.62 164 THR B CA 1
ATOM 3419 C C . THR B 1 164 ? -10.297 1.693 13.016 1 94.62 164 THR B C 1
ATOM 3421 O O . THR B 1 164 ? -11.422 1.276 12.711 1 94.62 164 THR B O 1
ATOM 3424 N N . HIS B 1 165 ? -9.906 2.953 12.703 1 96 165 HIS B N 1
ATOM 3425 C CA . HIS B 1 165 ? -10.75 3.891 11.969 1 96 165 HIS B CA 1
ATOM 3426 C C . HIS B 1 165 ? -10 4.504 10.789 1 96 165 HIS B C 1
ATOM 3428 O O . HIS B 1 165 ? -8.82 4.836 10.906 1 96 165 HIS B O 1
ATOM 3434 N N . ALA B 1 166 ? -10.672 4.547 9.75 1 97.56 166 ALA B N 1
ATOM 3435 C CA . ALA B 1 166 ? -10.102 5.223 8.594 1 97.56 166 ALA B CA 1
ATOM 3436 C C . ALA B 1 166 ? -11.07 6.258 8.023 1 97.56 166 ALA B C 1
ATOM 3438 O O . ALA B 1 166 ? -12.281 6.035 8.008 1 97.56 166 ALA B O 1
ATOM 3439 N N . ILE B 1 167 ? -10.586 7.371 7.652 1 94.75 167 ILE B N 1
ATOM 3440 C CA . ILE B 1 167 ? -11.297 8.453 6.988 1 94.75 167 ILE B CA 1
ATOM 3441 C C . ILE B 1 167 ? -10.656 8.742 5.637 1 94.75 167 ILE B C 1
ATOM 3443 O O . ILE B 1 167 ? -9.461 9.039 5.559 1 94.75 167 ILE B O 1
ATOM 3447 N N . VAL B 1 168 ? -11.445 8.633 4.613 1 93.81 168 VAL B N 1
ATOM 3448 C CA . VAL B 1 168 ? -10.945 8.844 3.256 1 93.81 168 VAL B CA 1
ATOM 3449 C C . VAL B 1 168 ? -11.75 9.953 2.58 1 93.81 168 VAL B C 1
ATOM 3451 O O . VAL B 1 168 ? -12.859 9.719 2.104 1 93.81 168 VAL B O 1
ATOM 3454 N N . PRO B 1 169 ? -11.156 11.039 2.48 1 87.5 169 PRO B N 1
ATOM 3455 C CA . PRO B 1 169 ? -11.867 12.18 1.897 1 87.5 169 PRO B CA 1
ATOM 3456 C C . PRO B 1 169 ? -12.219 11.969 0.425 1 87.5 169 PRO B C 1
ATOM 3458 O O . PRO B 1 169 ? -11.453 11.328 -0.308 1 87.5 169 PRO B O 1
ATOM 3461 N N . ILE B 1 170 ? -13.312 12.367 0.127 1 82.81 170 ILE B N 1
ATOM 3462 C CA . ILE B 1 170 ? -13.789 12.391 -1.254 1 82.81 170 ILE B CA 1
ATOM 3463 C C . ILE B 1 170 ? -13.586 13.789 -1.841 1 82.81 170 ILE B C 1
ATOM 3465 O O . ILE B 1 170 ? -14.164 14.766 -1.357 1 82.81 170 ILE B O 1
ATOM 3469 N N . VAL B 1 171 ? -12.68 13.75 -2.803 1 71.19 171 VAL B N 1
ATOM 3470 C CA . VAL B 1 171 ? -12.344 15.047 -3.391 1 71.19 171 VAL B CA 1
ATOM 3471 C C . VAL B 1 171 ? -12.641 15.023 -4.891 1 71.19 171 VAL B C 1
ATOM 3473 O O . VAL B 1 171 ? -12.367 14.023 -5.566 1 71.19 171 VAL B O 1
ATOM 3476 N N . ALA B 1 172 ? -13.383 15.852 -5.328 1 60.78 172 ALA B N 1
ATOM 3477 C CA . ALA B 1 172 ? -13.609 16.047 -6.758 1 60.78 172 ALA B CA 1
ATOM 3478 C C . ALA B 1 172 ? -13.305 17.469 -7.18 1 60.78 172 ALA B C 1
ATOM 3480 O O . ALA B 1 172 ? -13.797 18.422 -6.562 1 60.78 172 ALA B O 1
ATOM 3481 N N . ALA B 1 173 ? -12.516 17.562 -8.227 1 57.84 173 ALA B N 1
ATOM 3482 C CA . ALA B 1 173 ? -12.172 18.875 -8.758 1 57.84 173 ALA B CA 1
ATOM 3483 C C . ALA B 1 173 ? -11.648 19.797 -7.656 1 57.84 173 ALA B C 1
ATOM 3485 O O . ALA B 1 173 ? -12.086 20.953 -7.539 1 57.84 173 ALA B O 1
ATOM 3486 N N . LYS B 1 174 ? -10.922 19.312 -6.754 1 58.38 174 LYS B N 1
ATOM 3487 C CA . LYS B 1 174 ? -10.227 20.031 -5.691 1 58.38 174 LYS B CA 1
ATOM 3488 C C . LYS B 1 174 ? -11.195 20.469 -4.605 1 58.38 174 LYS B C 1
ATOM 3490 O O . LYS B 1 174 ? -10.906 21.406 -3.846 1 58.38 174 LYS B O 1
ATOM 3495 N N . LYS B 1 175 ? -12.445 20.016 -4.719 1 63.47 175 LYS B N 1
ATOM 3496 C CA . LYS B 1 175 ? -13.445 20.312 -3.691 1 63.47 175 LYS B CA 1
ATOM 3497 C C . LYS B 1 175 ? -13.727 19.094 -2.822 1 63.47 175 LYS B C 1
ATOM 3499 O O . LYS B 1 175 ? -13.867 17.984 -3.334 1 63.47 175 LYS B O 1
ATOM 3504 N N . ALA B 1 176 ? -13.672 19.484 -1.559 1 65.56 176 ALA B N 1
ATOM 3505 C CA . ALA B 1 176 ? -14.039 18.406 -0.636 1 65.56 176 ALA B CA 1
ATOM 3506 C C . ALA B 1 176 ? -15.539 18.125 -0.699 1 65.56 176 ALA B C 1
ATOM 3508 O O . ALA B 1 176 ? -16.359 19.031 -0.552 1 65.56 176 ALA B O 1
ATOM 3509 N N . LEU B 1 177 ? -15.906 16.906 -0.966 1 71.88 177 LEU B N 1
ATOM 3510 C CA . LEU B 1 177 ? -17.312 16.5 -1.068 1 71.88 177 LEU B CA 1
ATOM 3511 C C . LEU B 1 177 ? -17.719 15.688 0.152 1 71.88 177 LEU B C 1
ATOM 3513 O O . LEU B 1 177 ? -18.906 15.375 0.322 1 71.88 177 LEU B O 1
ATOM 3517 N N . GLY B 1 178 ? -16.828 15.531 1.003 1 87.12 178 GLY B N 1
ATOM 3518 C CA . GLY B 1 178 ? -17.094 14.641 2.127 1 87.12 178 GLY B CA 1
ATOM 3519 C C . GLY B 1 178 ? -16 13.594 2.311 1 87.12 178 GLY B C 1
ATOM 3520 O O . GLY B 1 178 ? -14.836 13.844 2.016 1 87.12 178 GLY B O 1
ATOM 3521 N N . ALA B 1 179 ? -16.375 12.602 3.014 1 91.75 179 ALA B N 1
ATOM 3522 C CA . ALA B 1 179 ? -15.43 11.508 3.225 1 91.75 179 ALA B CA 1
ATOM 3523 C C . ALA B 1 179 ? -16.172 10.195 3.48 1 91.75 179 ALA B C 1
ATOM 3525 O O . ALA B 1 179 ? -17.328 10.195 3.891 1 91.75 179 ALA B O 1
ATOM 3526 N N . LEU B 1 180 ? -15.562 9.219 3.07 1 94.06 180 LEU B N 1
ATOM 3527 C CA . LEU B 1 180 ? -15.953 7.914 3.598 1 94.06 180 LEU B CA 1
ATOM 3528 C C . LEU B 1 180 ? -15.258 7.637 4.93 1 94.06 180 LEU B C 1
ATOM 3530 O O . LEU B 1 180 ? -14.062 7.883 5.07 1 94.06 180 LEU B O 1
ATOM 3534 N N . VAL B 1 181 ? -16.031 7.23 5.902 1 95.44 181 VAL B N 1
ATOM 3535 C CA . VAL B 1 181 ? -15.477 6.832 7.195 1 95.44 181 VAL B CA 1
ATOM 3536 C C . VAL B 1 181 ? -15.781 5.359 7.457 1 95.44 181 VAL B C 1
ATOM 3538 O O . VAL B 1 181 ? -16.875 4.879 7.129 1 95.44 181 VAL B O 1
ATOM 3541 N N . THR B 1 182 ? -14.836 4.645 7.98 1 96 182 THR B N 1
ATOM 3542 C CA . THR B 1 182 ? -15.07 3.217 8.164 1 96 182 THR B CA 1
ATOM 3543 C C . THR B 1 182 ? -14.289 2.688 9.359 1 96 182 THR B C 1
ATOM 3545 O O . THR B 1 182 ? -13.203 3.186 9.664 1 96 182 THR B O 1
ATOM 3548 N N . SER B 1 183 ? -14.875 1.717 10.055 1 94.56 183 SER B N 1
ATOM 3549 C CA . SER B 1 183 ? -14.195 0.934 11.078 1 94.56 183 SER B CA 1
ATOM 3550 C C . SER B 1 183 ? -14.156 -0.545 10.711 1 94.56 183 SER B C 1
ATOM 3552 O O . SER B 1 183 ? -13.945 -1.401 11.57 1 94.56 183 SER B O 1
ATOM 3554 N N . GLU B 1 184 ? -14.461 -0.836 9.398 1 91.5 184 GLU B N 1
ATOM 3555 C CA . GLU B 1 184 ? -14.32 -2.207 8.914 1 91.5 184 GLU B CA 1
ATOM 3556 C C . GLU B 1 184 ? -12.852 -2.629 8.875 1 91.5 184 GLU B C 1
ATOM 3558 O O . GLU B 1 184 ? -12.062 -2.072 8.117 1 91.5 184 GLU B O 1
ATOM 3563 N N . PRO B 1 185 ? -12.492 -3.623 9.586 1 90.56 185 PRO B N 1
ATOM 3564 C CA . PRO B 1 185 ? -11.078 -4.008 9.648 1 90.56 185 PRO B CA 1
ATOM 3565 C C . PRO B 1 185 ? -10.508 -4.359 8.273 1 90.56 185 PRO B C 1
ATOM 3567 O O . PRO B 1 185 ? -9.352 -4.039 7.984 1 90.56 185 PRO B O 1
ATOM 3570 N N . VAL B 1 186 ? -11.305 -4.883 7.426 1 89.88 186 VAL B N 1
ATOM 3571 C CA . VAL B 1 186 ? -10.82 -5.367 6.141 1 89.88 186 VAL B CA 1
ATOM 3572 C C . VAL B 1 186 ? -10.5 -4.18 5.23 1 89.88 186 VAL B C 1
ATOM 3574 O O . VAL B 1 186 ? -9.781 -4.328 4.238 1 89.88 186 VAL B O 1
ATOM 3577 N N . LEU B 1 187 ? -11.055 -3.021 5.516 1 94.62 187 LEU B N 1
ATOM 3578 C CA . LEU B 1 187 ? -10.719 -1.814 4.766 1 94.62 187 LEU B CA 1
ATOM 3579 C C . LEU B 1 187 ? -9.641 -1.011 5.477 1 94.62 187 LEU B C 1
ATOM 3581 O O . LEU B 1 187 ? -8.719 -0.493 4.836 1 94.62 187 LEU B O 1
ATOM 3585 N N . VAL B 1 188 ? -9.734 -0.983 6.809 1 95.31 188 VAL B N 1
ATOM 3586 C CA . VAL B 1 188 ? -8.82 -0.147 7.578 1 95.31 188 VAL B CA 1
ATOM 3587 C C . VAL B 1 188 ? -7.406 -0.709 7.488 1 95.31 188 VAL B C 1
ATOM 3589 O O . VAL B 1 188 ? -6.441 0.041 7.312 1 95.31 188 VAL B O 1
ATOM 3592 N N . ARG B 1 189 ? -7.25 -1.968 7.551 1 92.88 189 ARG B N 1
ATOM 3593 C CA . ARG B 1 189 ? -5.93 -2.588 7.629 1 92.88 189 ARG B CA 1
ATOM 3594 C C . ARG B 1 189 ? -5.129 -2.33 6.355 1 92.88 189 ARG B C 1
ATOM 3596 O O . ARG B 1 189 ? -3.982 -1.882 6.418 1 92.88 189 ARG B O 1
ATOM 3603 N N . PRO B 1 190 ? -5.707 -2.572 5.215 1 93.88 190 PRO B N 1
ATOM 3604 C CA . PRO B 1 190 ? -4.926 -2.277 4.012 1 93.88 190 PRO B CA 1
ATOM 3605 C C . PRO B 1 190 ? -4.664 -0.783 3.834 1 93.88 190 PRO B C 1
ATOM 3607 O O . PRO B 1 190 ? -3.602 -0.394 3.34 1 93.88 190 PRO B O 1
ATOM 3610 N N . LEU B 1 191 ? -5.582 0.069 4.184 1 95.94 191 LEU B N 1
ATOM 3611 C CA . LEU B 1 191 ? -5.355 1.508 4.098 1 95.94 191 LEU B CA 1
ATOM 3612 C C . LEU B 1 191 ? -4.215 1.937 5.016 1 95.94 191 LEU B C 1
ATOM 3614 O O . LEU B 1 191 ? -3.377 2.756 4.629 1 95.94 191 LEU B O 1
ATOM 3618 N N . ARG B 1 192 ? -4.23 1.346 6.199 1 95.56 192 ARG B N 1
ATOM 3619 C CA . ARG B 1 192 ? -3.145 1.612 7.137 1 95.56 192 ARG B CA 1
ATOM 3620 C C . ARG B 1 192 ? -1.811 1.131 6.578 1 95.56 192 ARG B C 1
ATOM 3622 O O . ARG B 1 192 ? -0.795 1.818 6.703 1 95.56 192 ARG B O 1
ATOM 3629 N N . HIS B 1 193 ? -1.834 -0.031 6.035 1 92.31 193 HIS B N 1
ATOM 3630 C CA . HIS B 1 193 ? -0.629 -0.581 5.422 1 92.31 193 HIS B CA 1
ATOM 3631 C C . HIS B 1 193 ? -0.09 0.344 4.336 1 92.31 193 HIS B C 1
ATOM 3633 O O . HIS B 1 193 ? 1.109 0.629 4.297 1 92.31 193 HIS B O 1
ATOM 3639 N N . LEU B 1 194 ? -0.97 0.797 3.492 1 92 194 LEU B N 1
ATOM 3640 C CA . LEU B 1 194 ? -0.571 1.711 2.428 1 92 194 LEU B CA 1
ATOM 3641 C C . LEU B 1 194 ? 0.023 2.992 3.006 1 92 194 LEU B C 1
ATOM 3643 O O . LEU B 1 194 ? 1.078 3.447 2.559 1 92 194 LEU B O 1
ATOM 3647 N N . ALA B 1 195 ? -0.643 3.535 3.969 1 93.56 195 ALA B N 1
ATOM 3648 C CA . ALA B 1 195 ? -0.174 4.773 4.586 1 93.56 195 ALA B CA 1
ATOM 3649 C C . ALA B 1 195 ? 1.207 4.59 5.207 1 93.56 195 ALA B C 1
ATOM 3651 O O . ALA B 1 195 ? 2.088 5.438 5.043 1 93.56 195 ALA B O 1
ATOM 3652 N N . HIS B 1 196 ? 1.408 3.477 5.891 1 91.94 196 HIS B N 1
ATOM 3653 C CA . HIS B 1 196 ? 2.705 3.191 6.492 1 91.94 196 HIS B CA 1
ATOM 3654 C C . HIS B 1 196 ? 3.779 3 5.426 1 91.94 196 HIS B C 1
ATOM 3656 O O . HIS B 1 196 ? 4.941 3.359 5.637 1 91.94 196 HIS B O 1
ATOM 3662 N N . SER B 1 197 ? 3.352 2.398 4.363 1 86.44 197 SER B N 1
ATOM 3663 C CA . SER B 1 197 ? 4.316 2.236 3.277 1 86.44 197 SER B CA 1
ATOM 3664 C C . SER B 1 197 ? 4.785 3.588 2.752 1 86.44 197 SER B C 1
ATOM 3666 O O . SER B 1 197 ? 5.973 3.768 2.465 1 86.44 197 SER B O 1
ATOM 3668 N N . MET B 1 198 ? 3.912 4.496 2.639 1 87.88 198 MET B N 1
ATOM 3669 C CA . MET B 1 198 ? 4.266 5.832 2.172 1 87.88 198 MET B CA 1
ATOM 3670 C C . MET B 1 198 ? 5.113 6.562 3.207 1 87.88 198 MET B C 1
ATOM 3672 O O . MET B 1 198 ? 6.039 7.297 2.852 1 87.88 198 MET B O 1
ATOM 3676 N N . LEU B 1 199 ? 4.762 6.375 4.449 1 90.88 199 LEU B N 1
ATOM 3677 C CA . LEU B 1 199 ? 5.551 6.945 5.535 1 90.88 199 LEU B CA 1
ATOM 3678 C C . LEU B 1 199 ? 6.992 6.453 5.477 1 90.88 199 LEU B C 1
ATOM 3680 O O . LEU B 1 199 ? 7.93 7.246 5.609 1 90.88 199 LEU B O 1
ATOM 3684 N N . ARG B 1 200 ? 7.156 5.168 5.199 1 83.81 200 ARG B N 1
ATOM 3685 C CA . ARG B 1 200 ? 8.477 4.543 5.18 1 83.81 200 ARG B CA 1
ATOM 3686 C C . ARG B 1 200 ? 9.297 5.043 3.996 1 83.81 200 ARG B C 1
ATOM 3688 O O . ARG B 1 200 ? 10.523 5.152 4.09 1 83.81 200 ARG B O 1
ATOM 3695 N N . ARG B 1 201 ? 8.656 5.391 2.918 1 78.12 201 ARG B N 1
ATOM 3696 C CA . ARG B 1 201 ? 9.344 5.84 1.71 1 78.12 201 ARG B CA 1
ATOM 3697 C C . ARG B 1 201 ? 9.703 7.32 1.799 1 78.12 201 ARG B C 1
ATOM 3699 O O . ARG B 1 201 ? 10.492 7.82 0.999 1 78.12 201 ARG B O 1
ATOM 3706 N N . GLY B 1 202 ? 9 7.973 2.688 1 84.06 202 GLY B N 1
ATOM 3707 C CA . GLY B 1 202 ? 9.227 9.406 2.824 1 84.06 202 GLY B CA 1
ATOM 3708 C C . GLY B 1 202 ? 10.547 9.734 3.498 1 84.06 202 GLY B C 1
ATOM 3709 O O . GLY B 1 202 ? 11.203 8.852 4.051 1 84.06 202 GLY B O 1
ATOM 3710 N N . VAL B 1 203 ? 10.922 10.992 3.34 1 83.44 203 VAL B N 1
ATOM 3711 C CA . VAL B 1 203 ? 12.133 11.508 3.967 1 83.44 203 VAL B CA 1
ATOM 3712 C C . VAL B 1 203 ? 11.766 12.406 5.145 1 83.44 203 VAL B C 1
ATOM 3714 O O . VAL B 1 203 ? 10.758 13.117 5.098 1 83.44 203 VAL B O 1
ATOM 3717 N N . ASP B 1 204 ? 12.625 12.352 6.113 1 88.12 204 ASP B N 1
ATOM 3718 C CA . ASP B 1 204 ? 12.367 13.148 7.309 1 88.12 204 ASP B CA 1
ATOM 3719 C C . ASP B 1 204 ? 12.352 14.641 6.98 1 88.12 204 ASP B C 1
ATOM 3721 O O . ASP B 1 204 ? 13.07 15.094 6.09 1 88.12 204 ASP B O 1
ATOM 3725 N N . HIS B 1 205 ? 11.516 15.344 7.711 1 86.88 205 HIS B N 1
ATOM 3726 C CA . HIS B 1 205 ? 11.344 16.781 7.477 1 86.88 205 HIS B CA 1
ATOM 3727 C C . HIS B 1 205 ? 12.672 17.516 7.539 1 86.88 205 HIS B C 1
ATOM 3729 O O . HIS B 1 205 ? 12.859 18.531 6.867 1 86.88 205 HIS B O 1
ATOM 3735 N N . ASP B 1 206 ? 13.609 17.031 8.32 1 86.06 206 ASP B N 1
ATOM 3736 C CA . ASP B 1 206 ? 14.875 17.734 8.516 1 86.06 206 ASP B CA 1
ATOM 3737 C C . ASP B 1 206 ? 15.898 17.297 7.465 1 86.06 206 ASP B C 1
ATOM 3739 O O . ASP B 1 206 ? 16.984 17.891 7.367 1 86.06 206 ASP B O 1
ATOM 3743 N N . ALA B 1 207 ? 15.539 16.344 6.719 1 79 207 ALA B N 1
ATOM 3744 C CA . ALA B 1 207 ? 16.469 15.844 5.715 1 79 207 ALA B CA 1
ATOM 3745 C C . ALA B 1 207 ? 16.141 16.391 4.332 1 79 207 ALA B C 1
ATOM 3747 O O . ALA B 1 207 ? 16.938 16.281 3.4 1 79 207 ALA B O 1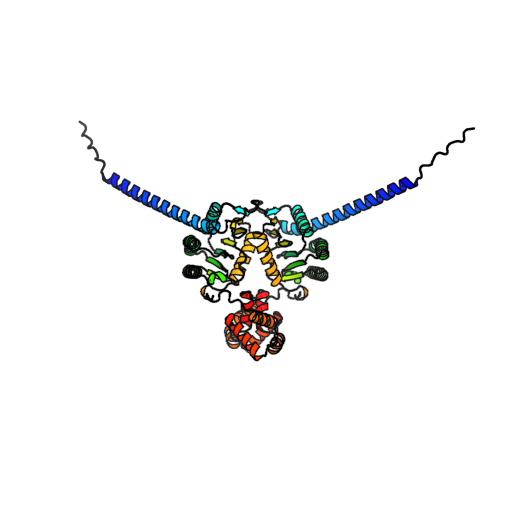
ATOM 3748 N N . ILE B 1 208 ? 15 16.969 4.25 1 79 208 ILE B N 1
ATOM 3749 C CA . ILE B 1 208 ? 14.562 17.453 2.943 1 79 208 ILE B CA 1
ATOM 3750 C C . ILE B 1 208 ? 15.141 18.828 2.678 1 79 208 ILE B C 1
ATOM 3752 O O . ILE B 1 208 ? 15.203 19.672 3.58 1 79 208 ILE B O 1
ATOM 3756 N N . ASP B 1 209 ? 15.664 19.016 1.46 1 75.44 209 ASP B N 1
ATOM 3757 C CA . ASP B 1 209 ? 16.156 20.312 1.029 1 75.44 209 ASP B CA 1
ATOM 3758 C C . ASP B 1 209 ? 15.016 21.188 0.488 1 75.44 209 ASP B C 1
ATOM 3760 O O . ASP B 1 209 ? 14.469 20.891 -0.579 1 75.44 209 ASP B O 1
ATOM 3764 N N . PRO B 1 210 ? 14.695 22.266 1.25 1 76.88 210 PRO B N 1
ATOM 3765 C CA . PRO B 1 210 ? 13.57 23.094 0.822 1 76.88 210 PRO B CA 1
ATOM 3766 C C . PRO B 1 210 ? 13.805 23.734 -0.545 1 76.88 210 PRO B C 1
ATOM 3768 O O . PRO B 1 210 ? 12.844 24.047 -1.253 1 76.88 210 PRO B O 1
ATOM 3771 N N . ALA B 1 211 ? 15 23.984 -0.89 1 75.62 211 ALA B N 1
ATOM 3772 C CA . ALA B 1 211 ? 15.328 24.625 -2.16 1 75.62 211 ALA B CA 1
ATOM 3773 C C . ALA B 1 211 ? 15.148 23.656 -3.326 1 75.62 211 ALA B C 1
ATOM 3775 O O . ALA B 1 211 ? 14.953 24.094 -4.469 1 75.62 211 ALA B O 1
ATOM 3776 N N . ASN B 1 212 ? 15.188 22.391 -3.117 1 70.69 212 ASN B N 1
ATOM 3777 C CA . ASN B 1 212 ? 15.008 21.359 -4.129 1 70.69 212 ASN B CA 1
ATOM 3778 C C . ASN B 1 212 ? 14.25 20.156 -3.57 1 70.69 212 ASN B C 1
ATOM 3780 O O . ASN B 1 212 ? 14.812 19.062 -3.449 1 70.69 212 ASN B O 1
ATOM 3784 N N . PRO B 1 213 ? 13.016 20.5 -3.244 1 61.69 213 PRO B N 1
ATOM 3785 C CA . PRO B 1 213 ? 12.281 19.469 -2.523 1 61.69 213 PRO B CA 1
ATOM 3786 C C . PRO B 1 213 ? 12.062 18.203 -3.365 1 61.69 213 PRO B C 1
ATOM 3788 O O . PRO B 1 213 ? 11.984 17.094 -2.824 1 61.69 213 PRO B O 1
ATOM 3791 N N . HIS B 1 214 ? 11.609 18.5 -4.633 1 59.31 214 HIS B N 1
ATOM 3792 C CA . HIS B 1 214 ? 11.422 17.375 -5.547 1 59.31 214 HIS B CA 1
ATOM 3793 C C . HIS B 1 214 ? 12.758 16.844 -6.047 1 59.31 214 HIS B C 1
ATOM 3795 O O . HIS B 1 214 ? 12.836 16.25 -7.129 1 59.31 214 HIS B O 1
ATOM 3801 N N . ASN B 1 215 ? 13.656 17.234 -5.277 1 59.72 215 ASN B N 1
ATOM 3802 C CA . ASN B 1 215 ? 14.953 16.906 -5.855 1 59.72 215 ASN B CA 1
ATOM 3803 C C . ASN B 1 215 ? 15.016 15.445 -6.285 1 59.72 215 ASN B C 1
ATOM 3805 O O . ASN B 1 215 ? 15.836 14.68 -5.773 1 59.72 215 ASN B O 1
ATOM 3809 N N . GLY B 1 216 ? 13.758 15.109 -6.922 1 64.38 216 GLY B N 1
ATOM 3810 C CA . GLY B 1 216 ? 13.852 13.82 -7.582 1 64.38 216 GLY B CA 1
ATOM 3811 C C . GLY B 1 216 ? 15.047 13.703 -8.516 1 64.38 216 GLY B C 1
ATOM 3812 O O . GLY B 1 216 ? 15.766 14.68 -8.727 1 64.38 216 GLY B O 1
ATOM 3813 N N . PRO B 1 217 ? 15.242 12.477 -8.789 1 71.38 217 PRO B N 1
ATOM 3814 C CA . PRO B 1 217 ? 16.391 12.32 -9.68 1 71.38 217 PRO B CA 1
ATOM 3815 C C . PRO B 1 217 ? 16.188 12.977 -11.047 1 71.38 217 PRO B C 1
ATOM 3817 O O . PRO B 1 217 ? 15.055 13.047 -11.531 1 71.38 217 PRO B O 1
ATOM 3820 N N . THR B 1 218 ? 17.047 13.781 -11.523 1 77.75 218 THR B N 1
ATOM 3821 C CA . THR B 1 218 ? 17.031 14.25 -12.906 1 77.75 218 THR B CA 1
ATOM 3822 C C . THR B 1 218 ? 16.859 13.086 -13.867 1 77.75 218 THR B C 1
ATOM 3824 O O . THR B 1 218 ? 16.938 11.922 -13.469 1 77.75 218 THR B O 1
ATOM 3827 N N . GLU B 1 219 ? 16.547 13.453 -15.117 1 82 219 GLU B N 1
ATOM 3828 C CA . GLU B 1 219 ? 16.406 12.422 -16.141 1 82 219 GLU B CA 1
ATOM 3829 C C . GLU B 1 219 ? 17.688 11.578 -16.234 1 82 219 GLU B C 1
ATOM 3831 O O . GLU B 1 219 ? 17.625 10.352 -16.328 1 82 219 GLU B O 1
ATOM 3836 N N . MET B 1 220 ? 18.797 12.273 -16.234 1 86.19 220 MET B N 1
ATOM 3837 C CA . MET B 1 220 ? 20.062 11.562 -16.328 1 86.19 220 MET B CA 1
ATOM 3838 C C . MET B 1 220 ? 20.297 10.695 -15.094 1 86.19 220 MET B C 1
ATOM 3840 O O . MET B 1 220 ? 20.75 9.555 -15.211 1 86.19 220 MET B O 1
ATOM 3844 N N . GLU B 1 221 ? 19.953 11.234 -13.922 1 88.44 221 GLU B N 1
ATOM 3845 C CA . GLU B 1 221 ? 20.109 10.461 -12.695 1 88.44 221 GLU B CA 1
ATOM 3846 C C . GLU B 1 221 ? 19.25 9.203 -12.719 1 88.44 221 GLU B C 1
ATOM 3848 O O . GLU B 1 221 ? 19.688 8.133 -12.297 1 88.44 221 GLU B O 1
ATOM 3853 N N . LEU B 1 222 ? 18.094 9.359 -13.234 1 88 222 LEU B N 1
ATOM 3854 C CA . LEU B 1 222 ? 17.188 8.211 -13.344 1 88 222 LEU B CA 1
ATOM 3855 C C . LEU B 1 222 ? 17.75 7.172 -14.305 1 88 222 LEU B C 1
ATOM 3857 O O . LEU B 1 222 ? 17.688 5.969 -14.039 1 88 222 LEU B O 1
ATOM 3861 N N . LYS B 1 223 ? 18.25 7.605 -15.398 1 91.38 223 LYS B N 1
ATOM 3862 C CA . LYS B 1 223 ? 18.891 6.695 -16.344 1 91.38 223 LYS B CA 1
ATOM 3863 C C . LYS B 1 223 ? 20.047 5.934 -15.688 1 91.38 223 LYS B C 1
ATOM 3865 O O . LYS B 1 223 ? 20.172 4.719 -15.867 1 91.38 223 LYS B O 1
ATOM 3870 N N . VAL B 1 224 ? 20.828 6.629 -14.922 1 94.38 224 VAL B N 1
ATOM 3871 C CA . VAL B 1 224 ? 21.969 6.039 -14.227 1 94.38 224 VAL B CA 1
ATOM 3872 C C . VAL B 1 224 ? 21.484 4.996 -13.227 1 94.38 224 VAL B C 1
ATOM 3874 O O . VAL B 1 224 ? 22 3.875 -13.188 1 94.38 224 VAL B O 1
ATOM 3877 N N . ILE B 1 225 ? 20.453 5.363 -12.469 1 93.44 225 ILE B N 1
ATOM 3878 C CA . ILE B 1 225 ? 19.906 4.488 -11.438 1 93.44 225 ILE B CA 1
ATOM 3879 C C . ILE B 1 225 ? 19.344 3.223 -12.078 1 93.44 225 ILE B C 1
ATOM 3881 O O . ILE B 1 225 ? 19.547 2.115 -11.578 1 93.44 225 ILE B O 1
ATOM 3885 N N . ARG B 1 226 ? 18.719 3.396 -13.172 1 92.12 226 ARG B N 1
ATOM 3886 C CA . ARG B 1 226 ? 18.094 2.266 -13.859 1 92.12 226 ARG B CA 1
ATOM 3887 C C . ARG B 1 226 ? 19.141 1.302 -14.391 1 92.12 226 ARG B C 1
ATOM 3889 O O . ARG B 1 226 ? 18.984 0.084 -14.289 1 92.12 226 ARG B O 1
ATOM 3896 N N . VAL B 1 227 ? 20.156 1.806 -14.969 1 93.62 227 VAL B N 1
ATOM 3897 C CA . VAL B 1 227 ? 21.219 0.95 -15.508 1 93.62 227 VAL B CA 1
ATOM 3898 C C . VAL B 1 227 ? 21.953 0.257 -14.367 1 93.62 227 VAL B C 1
ATOM 3900 O O . VAL B 1 227 ? 22.344 -0.91 -14.492 1 93.62 227 VAL B O 1
ATOM 3903 N N . MET B 1 228 ? 22.156 0.971 -13.242 1 93.81 228 MET B N 1
ATOM 3904 C CA . MET B 1 228 ? 22.781 0.358 -12.07 1 93.81 228 MET B CA 1
ATOM 3905 C C . MET B 1 228 ? 21.906 -0.771 -11.523 1 93.81 228 MET B C 1
ATOM 3907 O O . MET B 1 228 ? 22.422 -1.804 -11.094 1 93.81 228 MET B O 1
ATOM 3911 N N . ALA B 1 229 ? 20.641 -0.594 -11.578 1 93.31 229 ALA B N 1
ATOM 3912 C CA . ALA B 1 229 ? 19.688 -1.575 -11.055 1 93.31 229 ALA B CA 1
ATOM 3913 C C . ALA B 1 229 ? 19.719 -2.859 -11.883 1 93.31 229 ALA B C 1
ATOM 3915 O O . ALA B 1 229 ? 19.312 -3.92 -11.406 1 93.31 229 ALA B O 1
ATOM 3916 N N . LEU B 1 230 ? 20.172 -2.77 -13.133 1 91.94 230 LEU B N 1
ATOM 3917 C CA . LEU B 1 230 ? 20.328 -3.936 -14 1 91.94 230 LEU B CA 1
ATOM 3918 C C . LEU B 1 230 ? 21.547 -4.75 -13.609 1 91.94 230 LEU B C 1
ATOM 3920 O O . LEU B 1 230 ? 21.719 -5.883 -14.07 1 91.94 230 LEU B O 1
ATOM 3924 N N . GLY B 1 231 ? 22.359 -4.176 -12.742 1 93.19 231 GLY B N 1
ATOM 3925 C CA . GLY B 1 231 ? 23.531 -4.883 -12.25 1 93.19 231 GLY B CA 1
ATOM 3926 C C . GLY B 1 231 ? 24.734 -4.789 -13.18 1 93.19 231 GLY B C 1
ATOM 3927 O O . GLY B 1 231 ? 25.719 -5.5 -13.008 1 93.19 231 GLY B O 1
ATOM 3928 N N . LEU B 1 232 ? 24.688 -3.982 -14.125 1 92.12 232 LEU B N 1
ATOM 3929 C CA . LEU B 1 232 ? 25.75 -3.865 -15.117 1 92.12 232 LEU B CA 1
ATOM 3930 C C . LEU B 1 232 ? 27 -3.262 -14.5 1 92.12 232 LEU B C 1
ATOM 3932 O O . LEU B 1 232 ? 26.922 -2.463 -13.562 1 92.12 232 LEU B O 1
ATOM 3936 N N . THR B 1 233 ? 28.172 -3.695 -15.062 1 92.75 233 THR B N 1
ATOM 3937 C CA . THR B 1 233 ? 29.406 -3.039 -14.688 1 92.75 233 THR B CA 1
ATOM 3938 C C . THR B 1 233 ? 29.453 -1.606 -15.203 1 92.75 233 THR B C 1
ATOM 3940 O O . THR B 1 233 ? 28.719 -1.262 -16.141 1 92.75 233 THR B O 1
ATOM 3943 N N . ASP B 1 234 ? 30.359 -0.828 -14.562 1 93.44 234 ASP B N 1
ATOM 3944 C CA . ASP B 1 234 ? 30.438 0.582 -14.938 1 93.44 234 ASP B CA 1
ATOM 3945 C C . ASP B 1 234 ? 30.797 0.74 -16.406 1 93.44 234 ASP B C 1
ATOM 3947 O O . ASP B 1 234 ? 30.297 1.64 -17.094 1 93.44 234 ASP B O 1
ATOM 3951 N N . ASP B 1 235 ? 31.625 -0.118 -16.875 1 94.5 235 ASP B N 1
ATOM 3952 C CA . ASP B 1 235 ? 32.062 -0.019 -18.266 1 94.5 235 ASP B CA 1
ATOM 3953 C C . ASP B 1 235 ? 30.906 -0.317 -19.219 1 94.5 235 ASP B C 1
ATOM 3955 O O . ASP B 1 235 ? 30.688 0.422 -20.188 1 94.5 235 ASP B O 1
ATOM 3959 N N . VAL B 1 236 ? 30.188 -1.368 -19 1 95.75 236 VAL B N 1
ATOM 3960 C CA . VAL B 1 236 ? 29.047 -1.747 -19.844 1 95.75 236 VAL B CA 1
ATOM 3961 C C . VAL B 1 236 ? 27.953 -0.692 -19.719 1 95.75 236 VAL B C 1
ATOM 3963 O O . VAL B 1 236 ? 27.344 -0.312 -20.734 1 95.75 236 VAL B O 1
ATOM 3966 N N . ALA B 1 237 ? 27.688 -0.238 -18.516 1 95.19 237 ALA B N 1
ATOM 3967 C CA . ALA B 1 237 ? 26.688 0.789 -18.266 1 95.19 237 ALA B CA 1
ATOM 3968 C C . ALA B 1 237 ? 27.031 2.08 -19 1 95.19 237 ALA B C 1
ATOM 3970 O O . ALA B 1 237 ? 26.141 2.717 -19.594 1 95.19 237 ALA B O 1
ATOM 3971 N N . ALA B 1 238 ? 28.25 2.477 -18.969 1 95.88 238 ALA B N 1
ATOM 3972 C CA . ALA B 1 238 ? 28.719 3.678 -19.656 1 95.88 238 ALA B CA 1
ATOM 3973 C C . ALA B 1 238 ? 28.438 3.59 -21.156 1 95.88 238 ALA B C 1
ATOM 3975 O O . ALA B 1 238 ? 27.938 4.543 -21.75 1 95.88 238 ALA B O 1
ATOM 3976 N N . LYS B 1 239 ? 28.719 2.475 -21.703 1 95.5 239 LYS B N 1
ATOM 3977 C CA . LYS B 1 239 ? 28.484 2.25 -23.125 1 95.5 239 LYS B CA 1
ATOM 3978 C C . LYS B 1 239 ? 26.984 2.359 -23.469 1 95.5 239 LYS B C 1
ATOM 3980 O O . LYS B 1 239 ? 26.625 2.951 -24.484 1 95.5 239 LYS B O 1
ATOM 3985 N N . ARG B 1 240 ? 26.219 1.827 -22.609 1 93.75 240 ARG B N 1
ATOM 3986 C CA . ARG B 1 240 ? 24.766 1.843 -22.812 1 93.75 240 ARG B CA 1
ATOM 3987 C C . ARG B 1 240 ? 24.234 3.271 -22.828 1 93.75 240 ARG B C 1
ATOM 3989 O O . ARG B 1 240 ? 23.281 3.576 -23.547 1 93.75 240 ARG B O 1
ATOM 3996 N N . LEU B 1 241 ? 24.812 4.117 -22.047 1 93.75 241 LEU B N 1
ATOM 3997 C CA . LEU B 1 241 ? 24.375 5.5 -21.953 1 93.75 241 LEU B CA 1
ATOM 3998 C C . LEU B 1 241 ? 25.156 6.398 -22.891 1 93.75 241 LEU B C 1
ATOM 4000 O O . LEU B 1 241 ? 24.984 7.617 -22.906 1 93.75 241 LEU B O 1
ATOM 4004 N N . ALA B 1 242 ? 26.062 5.82 -23.672 1 95.25 242 ALA B N 1
ATOM 4005 C CA . ALA B 1 242 ? 26.875 6.52 -24.656 1 95.25 242 ALA B CA 1
ATOM 4006 C C . ALA B 1 242 ? 27.703 7.625 -24.016 1 95.25 242 ALA B C 1
ATOM 4008 O O . ALA B 1 242 ? 27.734 8.758 -24.516 1 95.25 242 ALA B O 1
ATOM 4009 N N . VAL B 1 243 ? 28.297 7.348 -22.906 1 96.12 243 VAL B N 1
ATOM 4010 C CA . VAL B 1 243 ? 29.219 8.258 -22.234 1 96.12 243 VAL B CA 1
ATOM 4011 C C . VAL B 1 243 ? 30.5 7.516 -21.859 1 96.12 243 VAL B C 1
ATOM 4013 O O . VAL B 1 243 ? 30.562 6.289 -21.953 1 96.12 243 VAL B O 1
ATOM 4016 N N . SER B 1 244 ? 31.516 8.312 -21.594 1 95.56 244 SER B N 1
ATOM 4017 C CA . SER B 1 244 ? 32.75 7.695 -21.125 1 95.56 244 SER B CA 1
ATOM 4018 C C . SER B 1 244 ? 32.594 7.086 -19.734 1 95.56 244 SER B C 1
ATOM 4020 O O . SER B 1 244 ? 31.703 7.473 -18.984 1 95.56 244 SER B O 1
ATOM 4022 N N . GLU B 1 245 ? 33.438 6.141 -19.438 1 95.81 245 GLU B N 1
ATOM 4023 C CA . GLU B 1 245 ? 33.438 5.539 -18.109 1 95.81 245 GLU B CA 1
ATOM 4024 C C . GLU B 1 245 ? 33.656 6.594 -17.031 1 95.81 245 GLU B C 1
ATOM 4026 O O . GLU B 1 245 ? 33.031 6.527 -15.953 1 95.81 245 GLU B O 1
ATOM 4031 N N . ARG B 1 246 ? 34.531 7.527 -17.359 1 95.56 246 ARG B N 1
ATOM 4032 C CA . ARG B 1 246 ? 34.812 8.602 -16.406 1 95.56 246 ARG B CA 1
ATOM 4033 C C . ARG B 1 246 ? 33.562 9.43 -16.141 1 95.56 246 ARG B C 1
ATOM 4035 O O . ARG B 1 246 ? 33.25 9.734 -14.992 1 95.56 246 ARG B O 1
ATOM 4042 N N . THR B 1 247 ? 32.906 9.82 -17.141 1 95.62 247 THR B N 1
ATOM 4043 C CA . THR B 1 247 ? 31.672 10.578 -17.031 1 95.62 247 THR B CA 1
ATOM 4044 C C . THR B 1 247 ? 30.625 9.789 -16.266 1 95.62 247 THR B C 1
ATOM 4046 O O . THR B 1 247 ? 29.922 10.336 -15.414 1 95.62 247 THR B O 1
ATOM 4049 N N . PHE B 1 248 ? 30.531 8.531 -16.594 1 96.19 248 PHE B N 1
ATOM 4050 C CA . PHE B 1 248 ? 29.562 7.688 -15.898 1 96.19 248 PHE B CA 1
ATOM 4051 C C . PHE B 1 248 ? 29.859 7.648 -14.398 1 96.19 248 PHE B C 1
ATOM 4053 O O . PHE B 1 248 ? 28.938 7.758 -13.586 1 96.19 248 PHE B O 1
ATOM 4060 N N . ARG B 1 249 ? 31.062 7.438 -14.062 1 95.44 249 ARG B N 1
ATOM 4061 C CA . ARG B 1 249 ? 31.453 7.387 -12.656 1 95.44 249 ARG B CA 1
ATOM 4062 C C . ARG B 1 249 ? 31.109 8.695 -11.953 1 95.44 249 ARG B C 1
ATOM 4064 O O . ARG B 1 249 ? 30.734 8.695 -10.773 1 95.44 249 ARG B O 1
ATOM 4071 N N . ARG B 1 250 ? 31.234 9.758 -12.664 1 95.69 250 ARG B N 1
ATOM 4072 C CA . ARG B 1 250 ? 30.812 11.039 -12.109 1 95.69 250 ARG B CA 1
ATOM 4073 C C . ARG B 1 250 ? 29.312 11.055 -11.844 1 95.69 250 ARG B C 1
ATOM 4075 O O . ARG B 1 250 ? 28.859 11.562 -10.805 1 95.69 250 ARG B O 1
ATOM 4082 N N . TYR B 1 251 ? 28.562 10.531 -12.766 1 94.25 251 TYR B N 1
ATOM 4083 C CA . TYR B 1 251 ? 27.125 10.445 -12.586 1 94.25 251 TYR B CA 1
ATOM 4084 C C . TYR B 1 251 ? 26.766 9.578 -11.383 1 94.25 251 TYR B C 1
ATOM 4086 O O . TYR B 1 251 ? 25.891 9.922 -10.602 1 94.25 251 TYR B O 1
ATOM 4094 N N . VAL B 1 252 ? 27.469 8.492 -11.312 1 95.5 252 VAL B N 1
ATOM 4095 C CA . VAL B 1 252 ? 27.25 7.594 -10.188 1 95.5 252 VAL B CA 1
ATOM 4096 C C . VAL B 1 252 ? 27.531 8.32 -8.875 1 95.5 252 VAL B C 1
ATOM 4098 O O . VAL B 1 252 ? 26.766 8.227 -7.918 1 95.5 252 VAL B O 1
ATOM 4101 N N . SER B 1 253 ? 28.625 9.016 -8.859 1 95.25 253 SER B N 1
ATOM 4102 C CA . SER B 1 253 ? 29 9.781 -7.672 1 95.25 253 SER B CA 1
ATOM 4103 C C . SER B 1 253 ? 27.906 10.797 -7.316 1 95.25 253 SER B C 1
ATOM 4105 O O . SER B 1 253 ? 27.578 10.961 -6.141 1 95.25 253 SER B O 1
ATOM 4107 N N . SER B 1 254 ? 27.422 11.445 -8.297 1 91.62 254 SER B N 1
ATOM 4108 C CA . SER B 1 254 ? 26.344 12.422 -8.086 1 91.62 254 SER B CA 1
ATOM 4109 C C . SER B 1 254 ? 25.094 11.75 -7.531 1 91.62 254 SER B C 1
ATOM 4111 O O . SER B 1 254 ? 24.469 12.266 -6.602 1 91.62 254 SER B O 1
ATOM 4113 N N . VAL B 1 255 ? 24.75 10.664 -8.062 1 91.25 255 VAL B N 1
ATOM 4114 C CA . VAL B 1 255 ? 23.578 9.906 -7.629 1 91.25 255 VAL B CA 1
ATOM 4115 C C . VAL B 1 255 ? 23.766 9.461 -6.184 1 91.25 255 VAL B C 1
ATOM 4117 O O . VAL B 1 255 ? 22.844 9.57 -5.367 1 91.25 255 VAL B O 1
ATOM 4120 N N . MET B 1 256 ? 25 8.969 -5.934 1 93.5 256 MET B N 1
ATOM 4121 C CA . MET B 1 256 ? 25.312 8.547 -4.574 1 93.5 256 MET B CA 1
ATOM 4122 C C . MET B 1 256 ? 25.156 9.695 -3.59 1 93.5 256 MET B C 1
ATOM 4124 O O . MET B 1 256 ? 24.594 9.531 -2.514 1 93.5 256 MET B O 1
ATOM 4128 N N . GLU B 1 257 ? 25.578 10.844 -3.934 1 89.75 257 GLU B N 1
ATOM 4129 C CA . GLU B 1 257 ? 25.484 12.039 -3.096 1 89.75 257 GLU B CA 1
ATOM 4130 C C . GLU B 1 257 ? 24.031 12.445 -2.877 1 89.75 257 GLU B C 1
ATOM 4132 O O . GLU B 1 257 ? 23.625 12.734 -1.75 1 89.75 257 GLU B O 1
ATOM 4137 N N . ARG B 1 258 ? 23.312 12.398 -3.941 1 83.31 258 ARG B N 1
ATOM 4138 C CA . ARG B 1 258 ? 21.906 12.789 -3.871 1 83.31 258 ARG B CA 1
ATOM 4139 C C . ARG B 1 258 ? 21.109 11.82 -2.996 1 83.31 258 ARG B C 1
ATOM 4141 O O . ARG B 1 258 ? 20.172 12.234 -2.307 1 83.31 258 ARG B O 1
ATOM 4148 N N . LEU B 1 259 ? 21.516 10.609 -3.031 1 85.5 259 LEU B N 1
ATOM 4149 C CA . LEU B 1 259 ? 20.844 9.578 -2.236 1 85.5 259 LEU B CA 1
ATOM 4150 C C . LEU B 1 259 ? 21.438 9.516 -0.829 1 85.5 259 LEU B C 1
ATOM 4152 O O . LEU B 1 259 ? 20.969 8.734 0.006 1 85.5 259 LEU B O 1
ATOM 4156 N N . GLN B 1 260 ? 22.469 10.328 -0.601 1 86.94 260 GLN B N 1
ATOM 4157 C CA . GLN B 1 260 ? 23.188 10.297 0.668 1 86.94 260 GLN B CA 1
ATOM 4158 C C . GLN B 1 260 ? 23.641 8.883 1.015 1 86.94 260 GLN B C 1
ATOM 4160 O O . GLN B 1 260 ? 23.438 8.414 2.139 1 86.94 260 GLN B O 1
ATOM 4165 N N . ALA B 1 261 ? 24.094 8.234 0.056 1 92.88 261 ALA B N 1
ATOM 4166 C CA . ALA B 1 261 ? 24.578 6.863 0.22 1 92.88 261 ALA B CA 1
ATOM 4167 C C . ALA B 1 261 ? 26.109 6.809 0.168 1 92.88 261 ALA B C 1
ATOM 4169 O O . ALA B 1 261 ? 26.734 7.496 -0.643 1 92.88 261 ALA B O 1
ATOM 4170 N N . VAL B 1 262 ? 26.672 6.004 1.062 1 93.81 262 VAL B N 1
ATOM 4171 C CA . VAL B 1 262 ? 28.125 5.895 1.108 1 93.81 262 VAL B CA 1
ATOM 4172 C C . VAL B 1 262 ? 28.562 4.574 0.478 1 93.81 262 VAL B C 1
ATOM 4174 O O . VAL B 1 262 ? 29.766 4.336 0.283 1 93.81 262 VAL B O 1
ATOM 4177 N N . SER B 1 263 ? 27.688 3.646 0.174 1 95.19 263 SER B N 1
ATOM 4178 C CA . SER B 1 263 ? 27.938 2.414 -0.564 1 95.19 263 SER B CA 1
ATOM 4179 C C . SER B 1 263 ? 26.891 2.199 -1.654 1 95.19 263 SER B C 1
ATOM 4181 O O . SER B 1 263 ? 25.781 2.734 -1.575 1 95.19 263 SER B O 1
ATOM 4183 N N . ARG B 1 264 ? 27.25 1.382 -2.635 1 93.81 264 ARG B N 1
ATOM 4184 C CA . ARG B 1 264 ? 26.328 1.121 -3.732 1 93.81 264 ARG B CA 1
ATOM 4185 C C . ARG B 1 264 ? 25.125 0.308 -3.258 1 93.81 264 ARG B C 1
ATOM 4187 O O . ARG B 1 264 ? 24 0.495 -3.746 1 93.81 264 ARG B O 1
ATOM 4194 N N . PHE B 1 265 ? 25.328 -0.588 -2.336 1 94.12 265 PHE B N 1
ATOM 4195 C CA . PHE B 1 265 ? 24.203 -1.324 -1.767 1 94.12 265 PHE B CA 1
ATOM 4196 C C . PHE B 1 265 ? 23.219 -0.374 -1.107 1 94.12 265 PHE B C 1
ATOM 4198 O O . PHE B 1 265 ? 22.016 -0.428 -1.388 1 94.12 265 PHE B O 1
ATOM 4205 N N . GLN B 1 266 ? 23.719 0.467 -0.261 1 93.31 266 GLN B N 1
ATOM 4206 C CA . GLN B 1 266 ? 22.875 1.457 0.403 1 93.31 266 GLN B CA 1
ATOM 4207 C C . GLN B 1 266 ? 22.141 2.332 -0.613 1 93.31 266 GLN B C 1
ATOM 4209 O O . GLN B 1 266 ? 20.969 2.66 -0.43 1 93.31 266 GLN B O 1
ATOM 4214 N N . ALA B 1 267 ? 22.875 2.67 -1.615 1 93.31 267 ALA B N 1
ATOM 4215 C CA . ALA B 1 267 ? 22.266 3.496 -2.66 1 93.31 267 ALA B CA 1
ATOM 4216 C C . ALA B 1 267 ? 21.078 2.787 -3.307 1 93.31 267 ALA B C 1
ATOM 4218 O O . ALA B 1 267 ? 20.047 3.402 -3.549 1 93.31 267 ALA B O 1
ATOM 4219 N N . GLY B 1 268 ? 21.297 1.511 -3.633 1 93.12 268 GLY B N 1
ATOM 4220 C CA . GLY B 1 268 ? 20.203 0.735 -4.184 1 93.12 268 GLY B CA 1
ATOM 4221 C C . GLY B 1 268 ? 18.984 0.692 -3.277 1 93.12 268 GLY B C 1
ATOM 4222 O O . GLY B 1 268 ? 17.859 0.907 -3.73 1 93.12 268 GLY B O 1
ATOM 4223 N N . VAL B 1 269 ? 19.219 0.544 -2.047 1 90.44 269 VAL B N 1
ATOM 4224 C CA . VAL B 1 269 ? 18.156 0.509 -1.042 1 90.44 269 VAL B CA 1
ATOM 4225 C C . VAL B 1 269 ? 17.422 1.844 -1.027 1 90.44 269 VAL B C 1
ATOM 4227 O O . VAL B 1 269 ? 16.188 1.88 -1.152 1 90.44 269 VAL B O 1
ATOM 4230 N N . ARG B 1 270 ? 18.125 2.867 -0.953 1 85.81 270 ARG B N 1
ATOM 4231 C CA . ARG B 1 270 ? 17.531 4.195 -0.803 1 85.81 270 ARG B CA 1
ATOM 4232 C C . ARG B 1 270 ? 16.812 4.621 -2.074 1 85.81 270 ARG B C 1
ATOM 4234 O O . ARG B 1 270 ? 15.789 5.32 -2.012 1 85.81 270 ARG B O 1
ATOM 4241 N N . ALA B 1 271 ? 17.375 4.168 -3.211 1 87 271 ALA B N 1
ATOM 4242 C CA . ALA B 1 271 ? 16.703 4.477 -4.473 1 87 271 ALA B CA 1
ATOM 4243 C C . ALA B 1 271 ? 15.281 3.918 -4.488 1 87 271 ALA B C 1
ATOM 4245 O O . ALA B 1 271 ? 14.336 4.602 -4.902 1 87 271 ALA B O 1
ATOM 4246 N N . VAL B 1 272 ? 15.156 2.725 -4.027 1 82.12 272 VAL B N 1
ATOM 4247 C CA . VAL B 1 272 ? 13.844 2.098 -3.979 1 82.12 272 VAL B CA 1
ATOM 4248 C C . VAL B 1 272 ? 12.984 2.777 -2.914 1 82.12 272 VAL B C 1
ATOM 4250 O O . VAL B 1 272 ? 11.828 3.121 -3.164 1 82.12 272 VAL B O 1
ATOM 4253 N N . GLU B 1 273 ? 13.539 2.996 -1.781 1 75.88 273 GLU B N 1
ATOM 4254 C CA . GLU B 1 273 ? 12.82 3.582 -0.658 1 75.88 273 GLU B CA 1
ATOM 4255 C C . GLU B 1 273 ? 12.281 4.969 -1.009 1 75.88 273 GLU B C 1
ATOM 4257 O O . GLU B 1 273 ? 11.203 5.352 -0.563 1 75.88 273 GLU B O 1
ATOM 4262 N N . ARG B 1 274 ? 13.039 5.664 -1.797 1 74.38 274 ARG B N 1
ATOM 4263 C CA . ARG B 1 274 ? 12.672 7.027 -2.166 1 74.38 274 ARG B CA 1
ATOM 4264 C C . ARG B 1 274 ? 11.766 7.039 -3.393 1 74.38 274 ARG B C 1
ATOM 4266 O O . ARG B 1 274 ? 11.391 8.102 -3.889 1 74.38 274 ARG B O 1
ATOM 4273 N N . GLY B 1 275 ? 11.617 5.863 -3.941 1 72.31 275 GLY B N 1
ATOM 4274 C CA . GLY B 1 275 ? 10.711 5.762 -5.074 1 72.31 275 GLY B CA 1
ATOM 4275 C C . GLY B 1 275 ? 11.359 6.121 -6.395 1 72.31 275 GLY B C 1
ATOM 4276 O O . GLY B 1 275 ? 10.672 6.48 -7.355 1 72.31 275 GLY B O 1
ATOM 4277 N N . TRP B 1 276 ? 12.664 6.191 -6.32 1 76.19 276 TRP B N 1
ATOM 4278 C CA . TRP B 1 276 ? 13.359 6.484 -7.566 1 76.19 276 TRP B CA 1
ATOM 4279 C C . TRP B 1 276 ? 13.344 5.273 -8.492 1 76.19 276 TRP B C 1
ATOM 4281 O O . TRP B 1 276 ? 13.602 5.398 -9.695 1 76.19 276 TRP B O 1
ATOM 4291 N N . LEU B 1 277 ? 13.195 4.098 -7.82 1 78.88 277 LEU B N 1
ATOM 4292 C CA . LEU B 1 277 ? 13.023 2.842 -8.547 1 78.88 277 LEU B CA 1
ATOM 4293 C C . LEU B 1 277 ? 11.719 2.162 -8.164 1 78.88 277 LEU B C 1
ATOM 4295 O O . LEU B 1 277 ? 11.242 2.314 -7.035 1 78.88 277 LEU B O 1
#

pLDDT: mean 77.84, std 21.58, range [22.73, 97.69]

Nearest PDB structures (foldseek):
  5bpi-assembly1_C  TM=6.409E-01  e=4.841E-08  Pyrococcus furiosus
  7r3h-assembly2_C  TM=5.321E-01  e=2.861E-04  Pseudomonas aeruginosa PAO1
  8ctq-assembly1_A 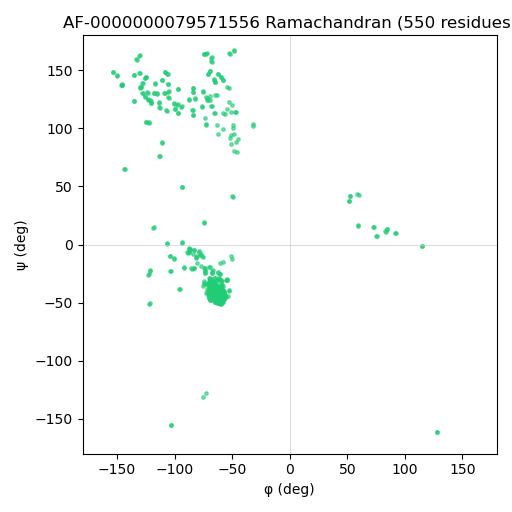 TM=6.323E-01  e=6.858E-04  Streptomyces sp. PMF
  8ctp-assembly1_A  TM=6.092E-01  e=6.858E-04  Streptomyces sp. PMF
  3qp5-assembly2_C  TM=2.878E-01  e=2.699E-04  Chromobacterium violaceum

Organism: NCBI:txid1891644

Foldseek 3Di:
DDDDDPDPPPDPVVVVVVVVVVVVVVVVVVVVVVVVVVVVVVVVVVVVVVVVVPPDDDPDPDFFKDWDQDVVVQVVVVLVLLVPFQAEKFWEDADDADDPVRLVVCLVSLLVSLVNPYAAEYEAALLNLLPVSSLVSLVVSVVSPYWYFHANDRHFTWIAGPLQKIWGFDDDPNDTRTTMIGRPNVVSNVVVVVRVLRSQLTHTSVPADSVCSCPQPDPVLLLLLVLVVVVDDLCVSCVVVVHHSVVSVVSVVVLCVSLVHPDPVSSNVNCVSRPSD/DDPDDDDPPPDPVVVVVVVVVVVVVVVVVVVVVVVVVVVVVVVVVVVVVVVVVPPDDDPDPDFFKDWDQPVVVQVVVVLVLLVPFQAEKFWEDADDADDPVRLVVCLVSLLVSLVNPYAAEYEAALLNLLPVSSLVSLVVSVVSPYWYFHANDRHFTWIAGPLQKIWGFDDDPNDTRTTMIGRPNVVSNVVVVVRVLRSQLTHTSVPADSVCSCPQPDPVLLLLLVLVVVVDDLCVSCVVVVHDSVVSVVSVVVLCVVLVHPDPVSSNVNCVSRPSD

InterPro domains:
  IPR000792 Transcription regulator LuxR, C-terminal [PF00196] (218-267)
  IPR000792 Transcription regulator LuxR, C-terminal [SM00421] (214-271)
  IPR016032 Signal transduction response regulator, C-terminal effector [SSF46894] (210-277)
  IPR036388 Winged helix-like DNA-binding domain superfamily [G3DSA:1.10.10.10] (216-277)
  IPR051797 Transcription regulator TrmB-like [PTHR34293] (59-195)

Radius of gyration: 32.8 Å; Cα contacts (8 Å, |Δi|>4): 921; chains: 2; bounding box: 105×79×144 Å